Protein AF-A0A7S3CD12-F1 (afdb_monomer_lite)

InterPro domains:
  IPR011990 Tetratricopeptide-like helical domain superfamily [G3DSA:1.25.40.10] (360-432)
  IPR011990 Tetratricopeptide-like helical domain superfamily [SSF48452] (375-432)
  IPR019734 Tetratricopeptide repeat [PS50005] (375-408)
  IPR046341 SET domain superfamily [G3DSA:2.170.270.10] (264-359)

Secondary structure (DSSP, 8-state):
-------TTSPPTT--HHHHHHSSSS--EE-TTSS--EESSHHHHHHHIIIIIHHH--TT--TTSHHHHHHHHHHHTT-THHHHHHHHHHHHHHHT--HHHHHHHTTT--HHHHHHHSS--S------------HHHHHHHHHHHGGG----HHHHHHHHHHHHHHHHHHHHHHHHHTT-TTHHHHHHHHHHHHHHHHHHHHHHEEEEEEPPHHHHHHTT-S-HHHHHHHHHHHHH-HHHHHHHHHHHTTT----------HHHHHHHHHTTS-----EEEEEE-HHHHTPEE-SS-SEEEEEETTTTEEEEEESS---TTPPPEE-SS-SS--HHHHHHHHHHTT-----SHHHHHHHHHHHHHHTTS--GGGHHHHHHHHHHHHHTT-HHHHHHHHHHHHHH-TT-HHHHHHHHHHHHHTT-HHHHHHHH-

Radius of gyration: 27.14 Å; chains: 1; bounding box: 72×70×78 Å

Sequence (433 aa):
DGEAESSLDEPLPWAPAWATKLDQRHAKVSCPRGCGAQFCSQECLDRANRMHHDVLCVGPCTEDDPIYKFKTLVLERYILVFDLVAQVCVCLAKGGETEAEMTDAVPSFSRERVGSFLPFGEHARDFGDALGTYGDAMLAVAEDLRSDGDENPEDLAEDLSLVIAELFELLMATMEAKALPGARALRSWGPDFFARLATWVDVVSVGVECLSPAGRYVNGLLGGREANEILDACSRMPALGAALSALASVDGDDDDGGELDIVKIQEAHDEGDLFLPNVSGLVFSDAVASYGHSCQPSVAISFSPLDARVIVQANHAMAAGHRRTLCYRRGSETHDETLEFLHRNGMDCCSCSTCSHRAELREMEAMGGATEADLEALDRMGKIAFEEERYEDACDVYSRVVELTRADGSAWVAYGRALVNLDRWSRGYDVWR

Organism: NCBI:txid1461544

Structure (mmCIF, N/CA/C/O backbone):
data_AF-A0A7S3CD12-F1
#
_entry.id   AF-A0A7S3CD12-F1
#
loop_
_atom_site.group_PDB
_atom_site.id
_atom_site.type_symbol
_atom_site.label_atom_id
_atom_site.label_alt_id
_atom_site.label_comp_id
_atom_site.label_asym_id
_atom_site.label_entity_id
_atom_site.label_seq_id
_atom_site.pdbx_PDB_ins_code
_atom_site.Cartn_x
_atom_site.Cartn_y
_atom_site.Cartn_z
_atom_site.occupancy
_atom_site.B_iso_or_equiv
_atom_site.auth_seq_id
_atom_site.auth_comp_id
_atom_site.auth_asym_id
_atom_site.auth_atom_id
_atom_site.pdbx_PDB_model_num
ATOM 1 N N . ASP A 1 1 ? -37.374 12.310 40.616 1.00 41.31 1 ASP A N 1
ATOM 2 C CA . ASP A 1 1 ? -37.772 11.407 39.522 1.00 41.31 1 ASP A CA 1
ATOM 3 C C . ASP A 1 1 ? -37.885 12.205 38.242 1.00 41.31 1 ASP A C 1
ATOM 5 O O . ASP A 1 1 ? -38.802 13.000 38.089 1.00 41.31 1 ASP A O 1
ATOM 9 N N . GLY A 1 2 ? -36.865 12.095 37.402 1.00 40.19 2 GLY A N 1
ATOM 10 C CA . GLY A 1 2 ? -36.684 12.885 36.189 1.00 40.19 2 GLY A CA 1
ATOM 11 C C . GLY A 1 2 ? -35.250 12.707 35.717 1.00 40.19 2 GLY A C 1
ATOM 12 O O . GLY A 1 2 ? -34.460 13.642 35.783 1.00 40.19 2 GLY A O 1
ATOM 13 N N . GLU A 1 3 ? -34.893 11.464 35.392 1.00 38.38 3 GLU A N 1
ATOM 14 C CA . GLU A 1 3 ? -33.596 11.126 34.812 1.00 38.38 3 GLU A CA 1
ATOM 15 C C . GLU A 1 3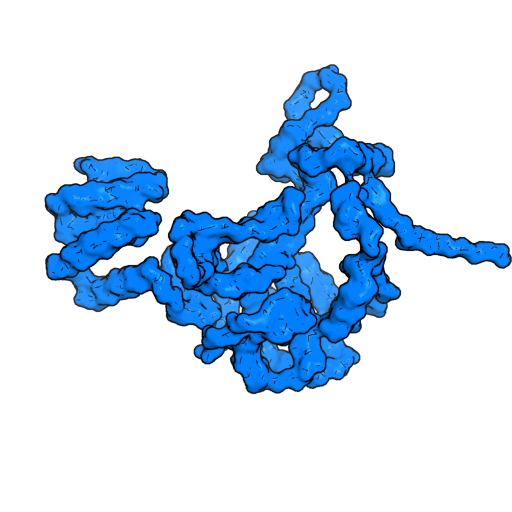 ? -33.522 11.746 33.414 1.00 38.38 3 GLU A C 1
ATOM 17 O O . GLU A 1 3 ? -34.378 11.504 32.565 1.00 38.38 3 GLU A O 1
ATOM 22 N N . ALA A 1 4 ? -32.529 12.609 33.209 1.00 38.12 4 ALA A N 1
ATOM 23 C CA . ALA A 1 4 ? -32.182 13.123 31.898 1.00 38.12 4 ALA A CA 1
ATOM 24 C C . ALA A 1 4 ? -31.437 12.014 31.147 1.00 38.12 4 ALA A C 1
ATOM 26 O O . ALA A 1 4 ? -30.253 11.781 31.390 1.00 38.12 4 ALA A O 1
ATOM 27 N N . GLU A 1 5 ? -32.145 11.312 30.264 1.00 36.66 5 GLU A 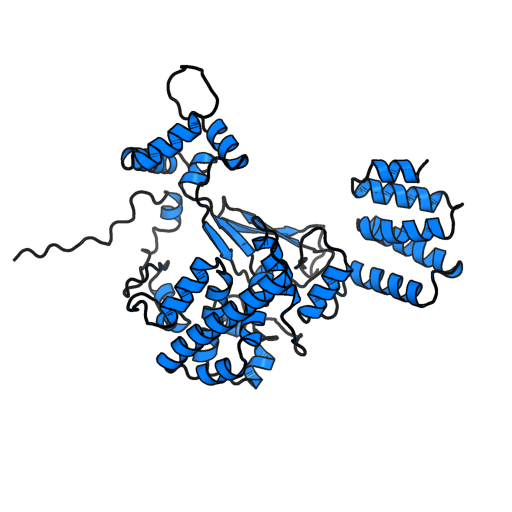N 1
ATOM 28 C CA . GLU A 1 5 ? -31.521 10.478 29.241 1.00 36.66 5 GLU A CA 1
ATOM 29 C C . GLU A 1 5 ? -30.650 11.379 28.353 1.00 36.66 5 GLU A C 1
ATOM 31 O O . GLU A 1 5 ? -31.143 12.277 27.670 1.00 36.66 5 GLU A O 1
ATOM 36 N N . SER A 1 6 ? -29.332 11.180 28.399 1.00 37.03 6 SER A N 1
ATOM 37 C CA . SER A 1 6 ? -28.403 11.827 27.475 1.00 37.03 6 SER A CA 1
ATOM 38 C C . SER A 1 6 ? -28.597 11.231 26.079 1.00 37.03 6 SER A C 1
ATOM 40 O O . SER A 1 6 ? -28.222 10.081 25.842 1.00 37.03 6 SER A O 1
ATOM 42 N N . SER A 1 7 ? -29.166 12.002 25.154 1.00 39.81 7 SER A N 1
ATOM 43 C CA . SER A 1 7 ? -29.327 11.628 23.747 1.00 39.81 7 SER A CA 1
ATOM 44 C C . SER A 1 7 ? -27.976 11.690 23.021 1.00 39.81 7 SER A C 1
ATOM 46 O O . SER A 1 7 ? -27.687 12.629 22.284 1.00 39.81 7 SER A O 1
ATOM 48 N N . LEU A 1 8 ? -27.122 10.692 23.248 1.00 38.03 8 LEU A N 1
ATOM 49 C CA . LEU A 1 8 ? -25.870 10.500 22.500 1.00 38.03 8 LEU A CA 1
ATOM 50 C C . LEU A 1 8 ? -26.097 9.879 21.103 1.00 38.03 8 LEU A C 1
ATOM 52 O O . LEU A 1 8 ? -25.130 9.621 20.392 1.00 38.03 8 LEU A O 1
ATOM 56 N N . ASP A 1 9 ? -27.358 9.680 20.702 1.00 41.03 9 ASP A N 1
ATOM 57 C CA . ASP A 1 9 ? -27.757 9.075 19.423 1.00 41.03 9 ASP A CA 1
ATOM 58 C C . ASP A 1 9 ? -28.077 10.096 18.312 1.00 41.03 9 ASP A C 1
ATOM 60 O O . ASP A 1 9 ? -28.477 9.702 17.215 1.00 41.03 9 ASP A O 1
ATOM 64 N N . GLU A 1 10 ? -27.917 11.406 18.544 1.00 41.53 10 GLU A N 1
ATOM 65 C CA . GLU A 1 10 ? -28.105 12.381 17.465 1.00 41.53 10 GLU A CA 1
ATOM 66 C C . GLU A 1 10 ? -26.877 12.395 16.534 1.00 41.53 10 GLU A C 1
ATOM 68 O O . GLU A 1 10 ? -25.758 12.658 16.989 1.00 41.53 10 GLU A O 1
ATOM 73 N N . PRO A 1 11 ? -27.044 12.102 15.228 1.00 41.72 11 PRO A N 1
ATOM 74 C CA . PRO A 1 11 ? -25.941 12.146 14.279 1.00 41.72 11 PRO A CA 1
ATOM 75 C C . PRO A 1 11 ? -25.333 13.548 14.252 1.00 41.72 11 PRO A C 1
ATOM 77 O O . PRO A 1 11 ? -26.046 14.552 14.294 1.00 41.72 11 PRO A O 1
ATOM 80 N N . LEU A 1 12 ? -24.001 13.611 14.163 1.00 39.16 12 LEU A N 1
ATOM 81 C CA . LEU A 1 12 ? -23.277 14.876 14.119 1.00 39.16 12 LEU A CA 1
ATOM 82 C C . LEU A 1 12 ? -23.854 15.773 13.003 1.00 39.16 12 LEU A C 1
ATOM 84 O O . LEU A 1 12 ? -23.984 15.313 11.865 1.00 39.16 12 LEU A O 1
ATOM 88 N N . PRO A 1 13 ? -24.172 17.048 13.292 1.00 44.00 13 PRO A N 1
ATOM 89 C CA . PRO A 1 13 ? -24.964 17.921 12.417 1.00 44.00 13 PRO A CA 1
ATOM 90 C C . PRO A 1 13 ? -24.262 18.364 11.114 1.00 44.00 13 PRO A C 1
ATOM 92 O O . PRO A 1 13 ? -24.719 19.300 10.463 1.00 44.00 13 PRO A O 1
ATOM 95 N N . TRP A 1 14 ? -23.151 17.729 10.736 1.00 43.53 14 TRP A N 1
ATOM 96 C CA . TRP A 1 14 ? -22.327 18.056 9.566 1.00 43.53 14 TRP A CA 1
ATOM 97 C C . TRP A 1 14 ? -22.101 16.872 8.605 1.00 43.53 14 TRP A C 1
ATOM 99 O O . TRP A 1 14 ? -21.335 16.999 7.651 1.00 43.53 14 TRP A O 1
ATOM 109 N N . ALA A 1 15 ? -22.741 15.716 8.818 1.00 40.09 15 ALA A N 1
ATOM 110 C CA . ALA A 1 15 ? -22.594 14.569 7.919 1.00 40.09 15 ALA A CA 1
ATOM 111 C C . ALA A 1 15 ? -23.334 14.797 6.573 1.00 40.09 15 ALA A C 1
ATOM 113 O O . ALA A 1 15 ? -24.556 14.937 6.592 1.00 40.09 15 ALA A O 1
ATOM 114 N N . PRO A 1 16 ? -22.647 14.782 5.411 1.00 41.28 16 PRO A N 1
ATOM 115 C CA . PRO A 1 16 ? -23.255 15.106 4.114 1.00 41.28 16 PRO A CA 1
ATOM 116 C C . PRO A 1 16 ? -24.316 14.083 3.653 1.00 41.28 16 PRO A C 1
ATOM 118 O O . PRO A 1 16 ? -24.219 12.891 3.942 1.00 41.28 16 PRO A O 1
ATOM 121 N N . ALA A 1 17 ? -25.303 14.521 2.862 1.00 38.62 17 ALA A N 1
ATOM 122 C CA . ALA A 1 17 ? -26.411 13.718 2.322 1.00 38.62 17 ALA A CA 1
ATOM 123 C C . ALA A 1 17 ? -26.017 12.398 1.605 1.00 38.62 17 ALA A C 1
ATOM 125 O O . ALA A 1 17 ? -26.798 11.441 1.625 1.00 38.62 17 ALA A O 1
ATOM 126 N N . TRP A 1 18 ? -24.834 12.285 0.987 1.00 40.53 18 TRP A N 1
ATOM 127 C CA . TRP A 1 18 ? -24.305 11.024 0.440 1.00 40.53 18 TRP A CA 1
ATOM 128 C C . TRP A 1 18 ? -23.792 10.074 1.530 1.00 40.53 18 TRP A C 1
ATOM 130 O O . TRP A 1 18 ? -23.983 8.861 1.409 1.00 40.53 18 TRP A O 1
ATOM 140 N N . ALA A 1 19 ? -23.241 10.606 2.628 1.00 38.38 19 ALA A N 1
ATOM 141 C CA . ALA A 1 19 ? -22.975 9.827 3.830 1.00 38.38 19 ALA A CA 1
ATOM 142 C C . ALA A 1 19 ? -24.300 9.313 4.403 1.00 38.38 19 ALA A C 1
ATOM 144 O O . ALA A 1 19 ? -24.351 8.167 4.819 1.00 38.38 19 ALA A O 1
ATOM 145 N N . THR A 1 20 ? -25.397 10.072 4.284 1.00 40.62 20 THR A N 1
ATOM 146 C CA . THR A 1 20 ? -26.766 9.619 4.601 1.00 40.62 20 THR A CA 1
ATOM 147 C C . THR A 1 20 ? -27.367 8.653 3.563 1.00 40.62 20 THR A C 1
ATOM 149 O O . THR A 1 20 ? -28.262 7.882 3.895 1.00 40.62 20 THR A O 1
ATOM 152 N N . LYS A 1 21 ? -26.897 8.624 2.304 1.00 40.62 21 LYS A N 1
ATOM 153 C CA . LYS A 1 21 ? -27.320 7.621 1.296 1.00 40.62 21 LYS A CA 1
ATOM 154 C C . LYS A 1 21 ? -26.603 6.278 1.446 1.00 40.62 21 LYS A C 1
ATOM 156 O O . LYS A 1 21 ? -27.196 5.252 1.112 1.00 40.62 21 LYS A O 1
ATOM 161 N N . LEU A 1 22 ? -25.379 6.271 1.974 1.00 41.50 22 LEU A N 1
ATOM 162 C CA . LEU A 1 22 ? -24.737 5.061 2.503 1.00 41.50 22 LEU A CA 1
ATOM 163 C C . LEU A 1 22 ? -25.360 4.621 3.848 1.00 41.50 22 LEU A C 1
ATOM 165 O O . LEU A 1 22 ? -25.252 3.454 4.213 1.00 41.50 22 LEU A O 1
ATOM 169 N N . ASP A 1 23 ? -26.074 5.520 4.534 1.00 44.78 23 ASP A N 1
ATOM 170 C CA . ASP A 1 23 ? -26.460 5.411 5.949 1.00 44.78 23 ASP A CA 1
ATOM 171 C C . ASP A 1 23 ? -27.954 5.718 6.188 1.00 44.78 23 ASP A C 1
ATOM 173 O O . ASP A 1 23 ? -28.331 6.630 6.921 1.00 44.78 23 ASP A O 1
ATOM 177 N N . GLN A 1 24 ? -28.840 4.962 5.529 1.00 43.72 24 GLN A N 1
ATOM 178 C CA . GLN A 1 24 ? -30.265 4.901 5.910 1.00 43.72 24 GLN A CA 1
ATOM 179 C C . GLN A 1 24 ? -30.823 3.484 6.057 1.00 43.72 24 GLN A C 1
ATOM 181 O O . GLN A 1 24 ? -31.962 3.325 6.489 1.00 43.72 24 GLN A O 1
ATOM 186 N N . ARG A 1 25 ? -30.066 2.436 5.708 1.00 51.38 25 ARG A N 1
ATOM 187 C CA . ARG A 1 25 ? -30.549 1.054 5.898 1.00 51.38 25 ARG A CA 1
ATOM 188 C C . ARG A 1 25 ? -30.008 0.384 7.152 1.00 51.38 25 ARG A C 1
ATOM 190 O O . ARG A 1 25 ? -30.659 -0.527 7.646 1.00 51.38 25 ARG A O 1
ATOM 197 N N . HIS A 1 26 ? -28.887 0.854 7.692 1.00 54.16 26 HIS A N 1
ATOM 198 C CA . HIS A 1 26 ? -28.326 0.335 8.933 1.00 54.16 26 HIS A CA 1
ATOM 199 C C . HIS A 1 26 ? -27.824 1.515 9.752 1.00 54.16 26 HIS A C 1
ATOM 201 O O . HIS A 1 26 ? -26.942 2.226 9.292 1.00 54.16 26 HIS A O 1
ATOM 207 N N . ALA A 1 27 ? -28.407 1.742 10.930 1.00 70.06 27 ALA A N 1
ATOM 208 C CA . ALA A 1 27 ? -27.852 2.696 11.876 1.00 70.06 27 ALA A CA 1
ATOM 209 C C . ALA A 1 27 ? -26.399 2.296 12.165 1.00 70.06 27 ALA A C 1
ATOM 211 O O . ALA A 1 27 ? -26.143 1.142 12.529 1.00 70.06 27 ALA A O 1
ATOM 212 N N . LYS A 1 28 ? -25.455 3.224 11.974 1.00 79.50 28 LYS A N 1
ATOM 213 C CA . LYS A 1 28 ? -24.076 3.027 12.425 1.00 79.50 28 LYS A CA 1
ATOM 214 C C . LYS A 1 28 ? -24.079 2.621 13.894 1.00 79.50 28 LYS A C 1
ATOM 216 O O . LYS A 1 28 ? -24.756 3.226 14.720 1.00 79.50 28 LYS A O 1
ATOM 221 N N . VAL A 1 29 ? -23.307 1.594 14.211 1.00 85.19 29 VAL A N 1
ATOM 222 C CA . VAL A 1 29 ? -23.143 1.089 15.568 1.00 85.19 29 VAL A CA 1
ATOM 223 C C . VAL A 1 29 ? -21.807 1.587 16.091 1.00 85.19 29 VAL A C 1
ATOM 225 O O . VAL A 1 29 ? -20.754 1.225 15.566 1.00 85.19 29 VAL A O 1
ATOM 228 N N . SER A 1 30 ? -21.843 2.429 17.118 1.00 87.19 30 SER A N 1
ATOM 229 C CA . SER A 1 30 ? -20.644 2.845 17.847 1.00 87.19 30 SER A CA 1
ATOM 230 C C . SER A 1 30 ? -20.173 1.727 18.773 1.00 87.19 30 SER A C 1
ATOM 232 O O . SER A 1 30 ? -20.976 0.965 19.314 1.00 87.19 30 SER A O 1
ATOM 234 N N . CYS A 1 31 ? -18.862 1.621 18.990 1.00 91.88 31 CYS A N 1
ATOM 235 C CA . CYS A 1 31 ? -18.331 0.678 19.966 1.00 91.88 31 CYS A CA 1
ATOM 236 C C . CYS A 1 31 ? -18.878 0.995 21.373 1.00 91.88 31 CYS A C 1
ATOM 238 O O . CYS A 1 31 ? -18.619 2.086 21.889 1.00 91.88 31 CYS A O 1
ATOM 240 N N . PRO A 1 32 ? -19.540 0.042 22.059 1.00 93.88 32 PRO A N 1
ATOM 241 C CA . PRO A 1 32 ? -20.133 0.284 23.377 1.00 93.88 32 PRO A CA 1
ATOM 242 C C . PRO A 1 32 ? -19.088 0.495 24.481 1.00 93.88 32 PRO A C 1
ATOM 244 O O . PRO A 1 32 ? -19.434 0.865 25.596 1.00 93.88 32 PRO A O 1
ATOM 247 N N . ARG A 1 33 ? -17.803 0.248 24.189 1.00 94.00 33 ARG A N 1
ATOM 248 C CA . ARG A 1 33 ? -16.692 0.482 25.120 1.00 94.00 33 ARG A CA 1
ATOM 249 C C . ARG A 1 33 ? -16.177 1.925 25.082 1.00 94.00 33 ARG A C 1
ATOM 251 O O . ARG A 1 33 ? -15.286 2.241 25.855 1.00 94.00 33 ARG A O 1
ATOM 258 N N . GLY A 1 34 ? -16.683 2.771 24.180 1.00 90.00 34 GLY A N 1
ATOM 259 C CA . GLY A 1 34 ? -16.326 4.192 24.130 1.00 90.00 34 GLY A CA 1
ATOM 260 C C . GLY A 1 34 ? -15.011 4.521 23.416 1.00 90.00 34 GLY A C 1
ATOM 261 O O . GLY A 1 34 ? -14.516 5.628 23.565 1.00 90.00 34 GLY A O 1
ATOM 262 N N . CYS A 1 35 ? -14.444 3.615 22.609 1.00 87.69 35 CYS A N 1
ATOM 263 C CA . CYS A 1 35 ? -13.200 3.900 21.872 1.00 87.69 35 CYS A CA 1
ATOM 264 C C . CYS A 1 35 ? -13.371 4.781 20.621 1.00 87.69 35 CYS A C 1
ATOM 266 O O . CYS A 1 35 ? -12.417 4.957 19.872 1.00 87.69 35 CYS A O 1
ATOM 268 N N . GLY A 1 36 ? -14.588 5.245 20.327 1.00 83.88 36 GLY A N 1
ATOM 269 C CA . GLY A 1 36 ? -14.890 6.055 19.140 1.00 83.88 36 GLY A CA 1
ATOM 270 C C . GLY A 1 36 ? -15.013 5.285 17.817 1.00 83.88 36 GLY A C 1
ATOM 271 O O . GLY A 1 36 ? -15.483 5.858 16.838 1.00 83.88 36 GLY A O 1
ATOM 272 N N . ALA A 1 37 ? -14.664 3.993 17.763 1.00 82.38 37 ALA A N 1
ATOM 273 C CA . ALA A 1 37 ? -14.823 3.191 16.546 1.00 82.38 37 ALA A CA 1
ATOM 274 C C . ALA A 1 37 ? -16.302 3.052 16.140 1.00 82.38 37 ALA A C 1
ATOM 276 O O . ALA A 1 37 ? -17.162 2.779 16.985 1.00 82.38 37 ALA A O 1
ATOM 277 N N . GLN A 1 38 ? -16.575 3.186 14.841 1.00 81.25 38 GLN A N 1
ATOM 278 C CA . GLN A 1 38 ? -17.909 3.070 14.252 1.00 81.25 38 GLN A CA 1
ATOM 279 C C . GLN A 1 38 ? -17.973 1.910 13.257 1.00 81.25 38 GLN A C 1
ATOM 281 O O . GLN A 1 38 ? -17.032 1.661 12.506 1.00 81.25 38 GLN A O 1
ATOM 286 N N . PHE A 1 39 ? -19.110 1.221 13.229 1.00 82.44 39 PHE A N 1
ATOM 287 C CA . PHE A 1 39 ? -19.363 0.069 12.368 1.00 82.44 39 PHE A CA 1
ATOM 288 C C . PHE A 1 39 ? -20.658 0.281 11.589 1.00 82.44 39 PHE A C 1
ATOM 290 O O . PHE A 1 39 ? -21.605 0.868 12.103 1.00 82.44 39 PHE A O 1
ATOM 297 N N . CYS A 1 40 ? -20.743 -0.221 10.356 1.00 78.12 40 CYS A N 1
ATOM 298 C CA . CYS A 1 40 ? -21.950 -0.039 9.541 1.00 78.12 40 CYS A CA 1
ATOM 299 C C . CYS A 1 40 ? -23.146 -0.889 10.006 1.00 78.12 40 CYS A C 1
ATOM 301 O O . CYS A 1 40 ? -24.254 -0.687 9.526 1.00 78.12 40 CYS A O 1
ATOM 303 N N . SER A 1 41 ? -22.937 -1.859 10.900 1.00 83.25 41 SER A N 1
ATOM 304 C CA . SER A 1 41 ? -23.989 -2.697 11.479 1.00 83.25 41 SER A CA 1
ATOM 305 C C . SER A 1 41 ? -23.497 -3.401 12.748 1.00 83.25 41 SER A C 1
ATOM 307 O O . SER A 1 41 ? -22.288 -3.517 12.977 1.00 83.25 41 SER A O 1
ATOM 309 N N . GLN A 1 42 ? -24.429 -3.939 13.541 1.00 90.31 42 GLN A N 1
ATOM 310 C CA . GLN A 1 42 ? -24.095 -4.785 14.692 1.00 90.31 42 GLN A CA 1
ATOM 311 C C . GLN A 1 42 ? -23.340 -6.049 14.257 1.00 90.31 42 GLN A C 1
ATOM 313 O O . GLN A 1 42 ? -22.395 -6.456 14.923 1.00 90.31 42 GLN A O 1
ATOM 318 N N . GLU A 1 43 ? -23.694 -6.632 13.107 1.00 86.25 43 GLU A N 1
ATOM 319 C CA . GLU A 1 43 ? -22.993 -7.793 12.549 1.00 86.25 43 GLU A CA 1
ATOM 320 C C . GLU A 1 43 ? -21.515 -7.480 12.275 1.00 86.25 43 GLU A C 1
ATOM 322 O O . GLU A 1 43 ? -20.636 -8.284 12.598 1.00 86.25 43 GLU A O 1
ATOM 327 N N . CYS A 1 44 ? -21.225 -6.291 11.737 1.00 82.19 44 CYS A N 1
ATOM 328 C CA . CYS A 1 44 ? -19.858 -5.828 11.517 1.00 82.19 44 CYS A CA 1
ATOM 329 C C . CYS A 1 44 ? -19.106 -5.577 12.830 1.00 82.19 44 CYS A C 1
ATOM 331 O O . CYS A 1 44 ? -17.947 -5.978 12.925 1.00 82.19 44 CYS A O 1
ATOM 333 N N . LEU A 1 45 ? -19.747 -4.991 13.850 1.00 89.38 45 LEU A N 1
ATOM 334 C CA . LEU A 1 45 ? -19.154 -4.853 15.189 1.00 89.38 45 LEU A CA 1
ATOM 335 C C . LEU A 1 45 ? -18.847 -6.226 15.808 1.00 89.38 45 LEU A C 1
ATOM 337 O O . LEU A 1 45 ? -17.750 -6.449 16.321 1.00 89.38 45 LEU A O 1
ATOM 341 N N . ASP A 1 46 ? -19.785 -7.168 15.747 1.00 89.94 46 ASP A N 1
ATOM 342 C CA . ASP A 1 46 ? -19.611 -8.511 16.300 1.00 89.94 46 ASP A CA 1
ATOM 343 C C . ASP A 1 46 ? -18.504 -9.272 15.566 1.00 89.94 46 ASP A C 1
ATOM 345 O O . ASP A 1 46 ? -17.684 -9.945 16.194 1.00 89.94 46 ASP A O 1
ATOM 349 N N . ARG A 1 47 ? -18.443 -9.146 14.236 1.00 84.88 47 ARG A N 1
ATOM 350 C CA . ARG A 1 47 ? -17.360 -9.702 13.419 1.00 84.88 47 ARG A CA 1
ATOM 351 C C . ARG A 1 47 ? -16.013 -9.092 13.798 1.00 84.88 47 ARG A C 1
ATOM 353 O O . ARG A 1 47 ? -15.077 -9.839 14.075 1.00 84.88 47 ARG A O 1
ATOM 360 N N . ALA A 1 48 ? -15.933 -7.767 13.880 1.00 86.94 48 ALA A N 1
ATOM 361 C CA . ALA A 1 48 ? -14.732 -7.058 14.298 1.00 86.94 48 ALA A CA 1
ATOM 362 C C . ALA A 1 48 ? -14.281 -7.489 15.701 1.00 86.94 48 ALA A C 1
ATOM 364 O O . ALA A 1 48 ? -13.095 -7.730 15.912 1.00 86.94 48 ALA A O 1
ATOM 365 N N . ASN A 1 49 ? -15.205 -7.644 16.653 1.00 92.06 49 ASN A N 1
ATOM 366 C CA . ASN A 1 49 ? -14.907 -8.163 17.990 1.00 92.06 49 ASN A CA 1
ATOM 367 C C . ASN A 1 49 ? -14.362 -9.592 17.942 1.00 92.06 49 ASN A C 1
ATOM 369 O O . ASN A 1 49 ? -13.384 -9.882 18.618 1.00 92.06 49 ASN A O 1
ATOM 373 N N . ARG A 1 50 ? -14.940 -10.486 17.131 1.00 89.38 50 ARG A N 1
ATOM 374 C CA . ARG A 1 50 ? -14.411 -11.852 16.991 1.00 89.38 50 ARG A CA 1
ATOM 375 C C . ARG A 1 50 ? -12.985 -11.856 16.450 1.00 89.38 50 ARG A C 1
ATOM 377 O O . ARG A 1 50 ? -12.159 -12.605 16.960 1.00 89.38 50 ARG A O 1
ATOM 384 N N . MET A 1 51 ? -12.691 -10.999 15.480 1.00 85.25 51 MET A N 1
ATOM 385 C CA . MET A 1 51 ? -11.391 -10.968 14.812 1.00 85.25 51 MET A CA 1
ATOM 386 C C . MET A 1 51 ? -10.307 -10.269 15.637 1.00 85.25 51 MET A C 1
ATOM 388 O O . MET A 1 51 ? -9.279 -10.868 15.926 1.00 85.25 51 MET A O 1
ATOM 392 N N . HIS A 1 52 ? -10.539 -9.024 16.053 1.00 92.81 52 HIS A N 1
ATOM 393 C CA . HIS A 1 52 ? -9.457 -8.167 16.554 1.00 92.81 52 HIS A CA 1
ATOM 394 C C . HIS A 1 52 ? -9.866 -7.094 17.578 1.00 92.81 52 HIS A C 1
ATOM 396 O O . HIS A 1 52 ? -9.047 -6.642 18.375 1.00 92.81 52 HIS A O 1
ATOM 402 N N . HIS A 1 53 ? -11.121 -6.639 17.565 1.00 94.19 53 HIS A N 1
ATOM 403 C CA . HIS A 1 53 ? -11.486 -5.354 18.164 1.00 94.19 53 HIS A CA 1
ATOM 404 C C . HIS A 1 53 ? -11.618 -5.453 19.682 1.00 94.19 53 HIS A C 1
ATOM 406 O O . HIS A 1 53 ? -11.295 -4.519 20.393 1.00 94.19 53 HIS A O 1
ATOM 412 N N . ASP A 1 54 ? -12.048 -6.592 20.207 1.00 95.31 54 ASP A N 1
ATOM 413 C CA . ASP A 1 54 ? -12.058 -6.886 21.645 1.00 95.31 54 ASP A CA 1
ATOM 414 C C . ASP A 1 54 ? -10.666 -6.832 22.309 1.00 95.31 54 ASP A C 1
ATOM 416 O O . ASP A 1 54 ? -10.576 -6.596 23.516 1.00 95.31 54 ASP A O 1
ATOM 420 N N . VAL A 1 55 ? -9.600 -7.030 21.529 1.00 96.69 55 VAL A N 1
ATOM 421 C CA . VAL A 1 55 ? -8.201 -6.967 21.968 1.00 96.69 55 VAL A CA 1
ATOM 422 C C . VAL A 1 55 ? -7.613 -5.577 21.731 1.00 96.69 55 VAL A C 1
ATOM 424 O O . VAL A 1 55 ? -6.973 -5.043 22.629 1.00 96.69 55 VAL A O 1
ATOM 427 N N . LEU A 1 56 ? -7.865 -4.977 20.561 1.00 96.25 56 LEU A N 1
ATOM 428 C CA . LEU A 1 56 ? -7.281 -3.688 20.155 1.00 96.25 56 LEU A CA 1
ATOM 429 C C . LEU A 1 56 ? -8.099 -2.451 20.573 1.00 96.25 56 LEU A C 1
ATOM 431 O O . LEU A 1 56 ? -7.722 -1.321 20.260 1.00 96.25 56 LEU A O 1
ATOM 435 N N . CYS A 1 57 ? -9.252 -2.632 21.219 1.00 96.00 57 CYS A N 1
ATOM 436 C CA . CYS A 1 57 ? -10.100 -1.529 21.664 1.00 96.00 57 CYS A CA 1
ATOM 437 C C . CYS A 1 57 ? -9.491 -0.813 22.877 1.00 96.00 57 CYS A C 1
ATOM 439 O O . CYS A 1 57 ? -9.322 -1.417 23.931 1.00 96.00 57 CYS A O 1
ATOM 441 N N . VAL A 1 58 ? -9.280 0.499 22.741 1.00 95.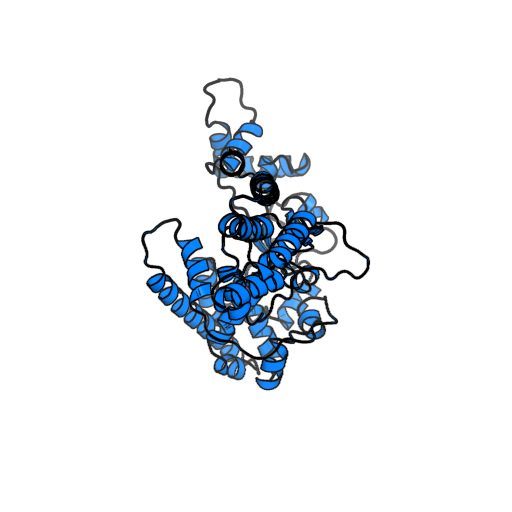19 58 VAL A N 1
ATOM 442 C CA . VAL A 1 58 ? -8.775 1.394 23.803 1.00 95.19 58 VAL A CA 1
ATOM 443 C C . VAL A 1 58 ? -9.861 1.978 24.709 1.00 95.19 58 VAL A C 1
ATOM 445 O O . VAL A 1 58 ? -9.570 2.771 25.590 1.00 95.19 58 VAL A O 1
ATOM 448 N N . GLY A 1 59 ? -11.126 1.617 24.497 1.00 91.12 59 GLY A N 1
ATOM 449 C CA . GLY A 1 59 ? -12.267 2.254 25.163 1.00 91.12 59 GLY A CA 1
ATOM 450 C C . GLY A 1 59 ? -12.206 2.225 26.698 1.00 91.12 59 GLY A C 1
ATOM 451 O O . GLY A 1 59 ? -12.341 3.273 27.320 1.00 91.12 59 GLY A O 1
ATOM 452 N N . PRO A 1 60 ? -11.965 1.061 27.327 1.00 90.88 60 PRO A N 1
ATOM 453 C CA . PRO A 1 60 ? -11.846 0.964 28.778 1.00 90.88 60 PRO A CA 1
ATOM 454 C C . PRO A 1 60 ? -10.399 1.120 29.277 1.00 90.88 60 PRO A C 1
ATOM 456 O O . PRO A 1 60 ? -10.133 0.781 30.428 1.00 90.88 60 PRO A O 1
ATOM 459 N N . CYS A 1 61 ? -9.464 1.531 28.416 1.00 94.19 61 CYS A N 1
ATOM 460 C CA . CYS A 1 61 ? -8.039 1.538 28.728 1.00 94.19 61 CYS A CA 1
ATOM 461 C C . CYS A 1 61 ? -7.589 2.848 29.384 1.00 94.19 61 CYS A C 1
ATOM 463 O O . CYS A 1 61 ? -8.197 3.899 29.185 1.00 94.19 61 CYS A O 1
ATOM 465 N N . THR A 1 62 ? -6.502 2.781 30.147 1.00 94.94 62 THR A N 1
ATOM 466 C CA . THR A 1 62 ? -5.786 3.943 30.689 1.00 94.94 62 THR A CA 1
ATOM 467 C C . THR A 1 62 ? -4.463 4.158 29.956 1.00 94.94 62 THR A C 1
ATOM 469 O O . THR A 1 62 ? -4.030 3.316 29.171 1.00 94.94 62 THR A O 1
ATOM 472 N N . GLU A 1 63 ? -3.782 5.267 30.248 1.00 93.88 63 GLU A N 1
ATOM 473 C CA . GLU A 1 63 ? -2.460 5.585 29.686 1.00 93.88 63 GLU A CA 1
ATOM 474 C C . GLU A 1 63 ? -1.383 4.538 30.010 1.00 93.88 63 GLU A C 1
ATOM 476 O O . GLU A 1 63 ? -0.378 4.439 29.307 1.00 93.88 63 GLU A O 1
ATOM 481 N N . ASP A 1 64 ? -1.599 3.727 31.048 1.00 96.56 64 ASP A N 1
ATOM 482 C CA . ASP A 1 64 ? -0.680 2.666 31.453 1.00 96.56 64 ASP A CA 1
ATOM 483 C C . ASP A 1 64 ? -0.862 1.371 30.652 1.00 96.56 64 ASP A C 1
ATOM 485 O O . ASP A 1 64 ? 0.069 0.559 30.600 1.00 96.56 64 ASP A O 1
ATOM 489 N N . ASP A 1 65 ? -2.020 1.180 30.012 1.00 96.94 65 ASP A N 1
ATOM 490 C CA . ASP A 1 65 ? -2.316 -0.035 29.260 1.00 96.94 65 ASP A CA 1
ATOM 491 C C . ASP A 1 65 ? -1.450 -0.131 27.992 1.00 96.94 65 ASP A C 1
ATOM 493 O O . ASP A 1 65 ? -1.370 0.830 27.217 1.00 96.94 65 ASP A O 1
ATOM 497 N N . PRO A 1 66 ? -0.851 -1.303 27.696 1.00 97.62 66 PRO A N 1
ATOM 498 C CA . PRO A 1 66 ? 0.021 -1.458 26.533 1.00 97.62 66 PRO A CA 1
ATOM 499 C C . PRO A 1 66 ?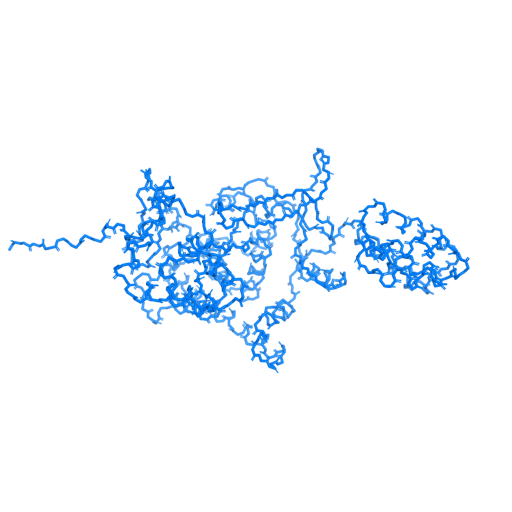 -0.653 -1.102 25.202 1.00 97.62 66 PRO A C 1
ATOM 501 O O . PRO A 1 66 ? -0.024 -0.492 24.343 1.00 97.62 66 PRO A O 1
ATOM 504 N N . ILE A 1 67 ? -1.945 -1.408 25.040 1.00 97.06 67 ILE A N 1
ATOM 505 C CA . ILE A 1 67 ? -2.680 -1.080 23.812 1.00 97.06 67 ILE A CA 1
ATOM 506 C C . ILE A 1 67 ? -2.909 0.422 23.643 1.00 97.06 67 ILE A C 1
ATOM 508 O O . ILE A 1 67 ? -2.934 0.909 22.516 1.00 97.06 67 ILE A O 1
ATOM 512 N N . TYR A 1 68 ? -3.056 1.165 24.743 1.00 95.50 68 TYR A N 1
ATOM 513 C CA . TYR A 1 68 ? -3.165 2.617 24.680 1.00 95.50 68 TYR A CA 1
ATOM 514 C C . TYR A 1 68 ? -1.846 3.203 24.177 1.00 95.50 68 TYR A C 1
ATOM 516 O O . TYR A 1 68 ? -1.838 3.909 23.175 1.00 95.50 68 TYR A O 1
ATOM 524 N N . LYS A 1 69 ? -0.723 2.810 24.794 1.00 95.94 69 LYS A N 1
ATOM 525 C CA . LYS A 1 69 ? 0.627 3.223 24.375 1.00 95.94 69 LYS A CA 1
ATOM 526 C C . LYS A 1 69 ? 0.919 2.846 22.926 1.00 95.94 69 LYS A C 1
ATOM 528 O O . LYS A 1 69 ? 1.439 3.672 22.187 1.00 95.94 69 LYS A O 1
ATOM 533 N N . PHE A 1 70 ? 0.519 1.644 22.503 1.00 96.06 70 PHE A N 1
ATOM 534 C CA . PHE A 1 70 ? 0.645 1.199 21.114 1.00 96.06 70 PHE A CA 1
ATOM 535 C C . PHE A 1 70 ? -0.067 2.162 20.159 1.00 96.06 70 PHE A C 1
ATOM 537 O O . PHE A 1 70 ? 0.535 2.651 19.210 1.00 96.06 70 PHE A O 1
ATOM 544 N N . LYS A 1 71 ? -1.347 2.466 20.417 1.00 91.75 71 LYS A N 1
ATOM 545 C CA . LYS A 1 71 ? -2.144 3.352 19.555 1.00 91.75 71 LYS A CA 1
ATOM 546 C C . LYS A 1 71 ? -1.607 4.780 19.557 1.00 91.75 71 LYS A C 1
ATOM 548 O O . LYS A 1 71 ? -1.558 5.394 18.498 1.00 91.75 71 LYS A O 1
ATOM 553 N N . THR A 1 72 ? -1.189 5.286 20.715 1.00 89.12 72 THR A N 1
ATOM 554 C CA . THR A 1 72 ? -0.558 6.603 20.833 1.00 89.12 72 THR A CA 1
ATOM 555 C C . THR A 1 72 ? 0.716 6.666 20.000 1.00 89.12 72 THR A C 1
ATOM 557 O O . THR A 1 72 ? 0.830 7.559 19.173 1.00 89.12 72 THR A O 1
ATOM 560 N N . LEU A 1 73 ? 1.605 5.675 20.111 1.00 87.06 73 LEU A N 1
ATOM 561 C CA . LEU A 1 73 ? 2.853 5.636 19.348 1.00 87.06 73 LEU A CA 1
ATOM 562 C C . LEU A 1 73 ? 2.609 5.532 17.832 1.00 87.06 73 LEU A C 1
ATOM 564 O O . LEU A 1 73 ? 3.264 6.226 17.059 1.00 87.06 73 LEU A O 1
ATOM 568 N N . VAL A 1 74 ? 1.628 4.728 17.397 1.00 85.00 74 VAL A N 1
ATOM 569 C CA . VAL A 1 74 ? 1.215 4.658 15.981 1.00 85.00 74 VAL A CA 1
ATOM 570 C C . VAL A 1 74 ? 0.746 6.022 15.462 1.00 85.00 74 VAL A C 1
ATOM 572 O O . VAL A 1 74 ? 1.102 6.401 14.346 1.00 85.00 74 VAL A O 1
ATOM 575 N N . LEU A 1 75 ? -0.041 6.757 16.254 1.00 77.00 75 LEU A N 1
ATOM 576 C CA . LEU A 1 75 ? -0.570 8.071 15.877 1.00 77.00 75 LEU A CA 1
ATOM 577 C C . LEU A 1 75 ? 0.504 9.166 15.913 1.00 77.00 75 LEU A C 1
ATOM 579 O O . LEU A 1 75 ? 0.599 9.942 14.970 1.00 77.00 75 LEU A O 1
ATOM 583 N N . GLU A 1 76 ? 1.327 9.211 16.962 1.00 75.31 76 GLU A N 1
ATOM 584 C CA . GLU A 1 76 ? 2.407 10.195 17.129 1.00 75.31 76 GLU A CA 1
ATOM 585 C C . GLU A 1 76 ? 3.472 10.082 16.035 1.00 75.31 76 GLU A C 1
ATOM 587 O O . GLU A 1 76 ? 4.082 11.082 15.661 1.00 75.31 76 GLU A O 1
ATOM 592 N N . ARG A 1 77 ? 3.691 8.869 15.515 1.00 78.75 77 ARG A N 1
ATOM 593 C CA . ARG A 1 77 ? 4.661 8.592 14.447 1.00 78.75 77 ARG A CA 1
ATOM 594 C C . ARG A 1 77 ? 4.036 8.496 13.056 1.00 78.75 77 ARG A C 1
ATOM 596 O O . ARG A 1 77 ? 4.762 8.252 12.104 1.00 78.75 77 ARG A O 1
ATOM 603 N N . TYR A 1 78 ? 2.719 8.676 12.924 1.00 73.75 78 TYR A N 1
ATOM 604 C CA . TYR A 1 78 ? 1.982 8.587 11.652 1.00 73.75 78 TYR A CA 1
ATOM 605 C C . TYR A 1 78 ? 2.136 7.250 10.894 1.00 73.75 78 TYR A C 1
ATOM 607 O O . TYR A 1 78 ? 1.909 7.170 9.690 1.00 73.75 78 TYR A O 1
ATOM 615 N N . ILE A 1 79 ? 2.442 6.156 11.595 1.00 79.25 79 ILE A N 1
ATOM 616 C CA . ILE A 1 79 ? 2.720 4.834 11.006 1.00 79.25 79 ILE A CA 1
ATOM 617 C C . ILE A 1 79 ? 1.480 3.926 11.013 1.00 79.25 79 ILE A C 1
ATOM 619 O O . ILE A 1 79 ? 1.475 2.816 11.550 1.00 79.25 79 ILE A O 1
ATOM 623 N N . LEU A 1 80 ? 0.397 4.407 10.396 1.00 76.56 80 LEU A N 1
ATOM 624 C CA . LEU A 1 80 ? -0.936 3.780 10.417 1.00 76.56 80 LEU A CA 1
ATOM 625 C C . LEU A 1 80 ? -0.963 2.323 9.928 1.00 76.56 80 LEU A C 1
ATOM 627 O O . LEU A 1 80 ? -1.839 1.559 10.338 1.00 76.56 80 LEU A O 1
ATOM 631 N N . VAL A 1 81 ? 0.002 1.916 9.097 1.00 79.75 81 VAL A N 1
ATOM 632 C CA . VAL A 1 81 ? 0.159 0.529 8.639 1.00 79.75 81 VAL A CA 1
ATOM 633 C C . VAL A 1 81 ? 0.224 -0.456 9.809 1.00 79.75 81 VAL A C 1
ATOM 635 O O . VAL A 1 81 ? -0.395 -1.519 9.753 1.00 79.75 81 VAL A O 1
ATOM 638 N N . PHE A 1 82 ? 0.863 -0.083 10.924 1.00 86.88 82 PHE A N 1
ATOM 639 C CA . PHE A 1 82 ? 0.989 -0.962 12.086 1.00 86.88 82 PHE A CA 1
ATOM 640 C C . PHE A 1 82 ? -0.335 -1.224 12.792 1.00 86.88 82 PHE A C 1
ATOM 642 O O . PHE A 1 82 ? -0.463 -2.239 13.477 1.00 86.88 82 PHE A O 1
ATOM 649 N N . ASP A 1 83 ? -1.351 -0.385 12.584 1.00 86.38 83 ASP A N 1
ATOM 650 C CA . ASP A 1 83 ? -2.687 -0.681 13.086 1.00 86.38 83 ASP A CA 1
ATOM 651 C C . ASP A 1 83 ? -3.290 -1.903 12.390 1.00 86.38 83 ASP A C 1
ATOM 653 O O . ASP A 1 83 ? -3.878 -2.777 13.030 1.00 86.38 83 ASP A O 1
ATOM 657 N N . LEU A 1 84 ? -3.086 -1.996 11.075 1.00 83.12 84 LEU A N 1
ATOM 658 C CA . LEU A 1 84 ? -3.517 -3.129 10.266 1.00 83.12 84 LEU A CA 1
ATOM 659 C C . LEU A 1 84 ? -2.651 -4.369 10.538 1.00 83.12 84 LEU A C 1
ATOM 661 O O . LEU A 1 84 ? -3.172 -5.478 10.645 1.00 83.12 84 LEU A O 1
ATOM 665 N N . VAL A 1 85 ? -1.348 -4.191 10.757 1.00 86.94 85 VAL A N 1
ATOM 666 C CA . VAL A 1 85 ? -0.457 -5.282 11.189 1.00 86.94 85 VAL A CA 1
ATOM 667 C C . VAL A 1 85 ? -0.908 -5.843 12.539 1.00 86.94 85 VAL A C 1
ATOM 669 O O . VAL A 1 85 ? -1.018 -7.058 12.694 1.00 86.94 85 VAL A O 1
ATOM 672 N N . ALA A 1 86 ? -1.257 -4.987 13.503 1.00 92.12 86 ALA A N 1
ATOM 673 C CA . ALA A 1 86 ? -1.764 -5.422 14.801 1.00 92.12 86 ALA A CA 1
ATOM 674 C C . ALA A 1 86 ? -3.068 -6.214 14.677 1.00 92.12 86 ALA A C 1
ATOM 676 O O . ALA A 1 86 ? -3.241 -7.238 15.343 1.00 92.12 86 ALA A O 1
ATOM 677 N N . GLN A 1 87 ? -3.972 -5.775 13.798 1.00 89.81 87 GLN A N 1
ATOM 678 C CA . GLN A 1 87 ? -5.186 -6.514 13.465 1.00 89.81 87 GLN A CA 1
ATOM 679 C C . GLN A 1 87 ? -4.855 -7.927 12.982 1.00 89.81 87 GLN A C 1
ATOM 681 O O . GLN A 1 87 ? -5.399 -8.889 13.526 1.00 89.81 87 GLN A O 1
ATOM 686 N N . VAL A 1 88 ? -3.919 -8.059 12.040 1.00 84.56 88 VAL A N 1
ATOM 687 C CA . VAL A 1 88 ? -3.455 -9.354 11.530 1.00 84.56 88 VAL A CA 1
ATOM 688 C C . VAL A 1 88 ? -2.827 -10.209 12.638 1.00 84.56 88 VAL A C 1
ATOM 690 O O . VAL A 1 88 ? -3.207 -11.366 12.806 1.00 84.56 88 VAL A O 1
ATOM 693 N N . CYS A 1 89 ? -1.935 -9.658 13.460 1.00 89.12 89 CYS A N 1
ATOM 694 C CA . CYS A 1 89 ? -1.305 -10.397 14.557 1.00 89.12 89 CYS A CA 1
ATOM 695 C C . CYS A 1 89 ? -2.320 -10.917 15.584 1.00 89.12 89 CYS A C 1
ATOM 697 O O . CYS A 1 89 ? -2.241 -12.073 15.998 1.00 89.12 89 CYS A O 1
ATOM 699 N N . VAL A 1 90 ? -3.304 -10.106 15.986 1.00 91.69 90 VAL A N 1
ATOM 700 C CA . VAL A 1 90 ? -4.357 -10.544 16.920 1.00 91.69 90 VAL A CA 1
ATOM 701 C C . VAL A 1 90 ? -5.184 -11.676 16.326 1.00 91.69 90 VAL A C 1
ATOM 703 O O . VAL A 1 90 ? -5.482 -12.661 17.003 1.00 91.69 90 VAL A O 1
ATOM 706 N N . CYS A 1 91 ? -5.535 -11.532 15.056 1.00 86.38 91 CYS A N 1
ATOM 707 C CA . CYS A 1 91 ? -6.266 -12.519 14.286 1.00 86.38 91 CYS A CA 1
ATOM 708 C C . CYS A 1 91 ? -5.541 -13.877 14.274 1.00 86.38 91 CYS A C 1
ATOM 710 O O . CYS A 1 91 ? -6.133 -14.898 14.636 1.00 86.38 91 CYS A O 1
ATOM 712 N N . LEU A 1 92 ? -4.240 -13.870 13.977 1.00 82.25 92 LEU A N 1
ATOM 713 C CA . LEU A 1 92 ? -3.376 -15.054 14.004 1.00 82.25 92 LEU A CA 1
ATOM 714 C C . LEU A 1 92 ? -3.273 -15.657 15.414 1.00 82.25 92 LEU A C 1
ATOM 716 O O . LEU A 1 92 ? -3.435 -16.863 15.608 1.00 82.25 92 LEU A O 1
ATOM 720 N N . ALA A 1 93 ? -3.103 -14.815 16.435 1.00 88.81 93 ALA A N 1
ATOM 721 C CA . ALA A 1 93 ? -3.001 -15.281 17.814 1.00 88.81 93 ALA A CA 1
ATOM 722 C C . ALA A 1 93 ? -4.271 -15.942 18.335 1.00 88.81 93 ALA A C 1
ATOM 724 O O . ALA A 1 93 ? -4.186 -16.853 19.156 1.00 88.81 93 ALA A O 1
ATOM 725 N N . LYS A 1 94 ? -5.448 -15.486 17.897 1.00 90.69 94 LYS A N 1
ATOM 726 C CA . LYS A 1 94 ? -6.724 -16.122 18.242 1.00 90.69 94 LYS A CA 1
ATOM 727 C C . LYS A 1 94 ? -6.886 -17.486 17.582 1.00 90.69 94 LYS A C 1
ATOM 729 O O . LYS A 1 94 ? -7.473 -18.370 18.202 1.00 90.69 94 LYS A O 1
ATOM 734 N N . GLY A 1 95 ? -6.359 -17.656 16.367 1.00 83.12 95 GLY A N 1
ATOM 735 C CA . GLY A 1 95 ? -6.347 -18.934 15.653 1.00 83.12 95 GLY A CA 1
ATOM 736 C C . GLY A 1 95 ? -5.520 -20.017 16.354 1.00 83.12 95 GLY A C 1
ATOM 737 O O . GLY A 1 95 ? -5.827 -21.197 16.210 1.00 83.12 95 GLY A O 1
ATOM 738 N N . GLY A 1 96 ? -4.526 -19.625 17.164 1.00 69.75 96 GLY A N 1
ATOM 739 C CA . GLY A 1 96 ? -3.647 -20.561 17.877 1.00 69.75 96 GLY A CA 1
ATOM 740 C C . GLY A 1 96 ? -2.707 -21.333 16.947 1.00 69.75 96 GLY A C 1
ATOM 741 O O . GLY A 1 96 ? -2.289 -22.438 17.285 1.00 69.75 96 GLY A O 1
ATOM 742 N N . GLU A 1 97 ? -2.422 -20.764 15.778 1.00 64.00 97 GLU A N 1
ATOM 743 C CA . GLU A 1 97 ? -1.614 -21.375 14.724 1.00 64.00 97 GLU A CA 1
ATOM 744 C C . GLU A 1 97 ? -0.147 -21.503 15.167 1.00 64.00 97 GLU A C 1
ATOM 746 O O . GLU A 1 97 ? 0.392 -20.647 15.874 1.00 64.00 97 GLU A O 1
ATOM 751 N N . THR A 1 98 ? 0.495 -22.606 14.792 1.00 62.19 98 THR A N 1
ATOM 752 C CA . THR A 1 98 ? 1.913 -22.869 15.072 1.00 62.19 98 THR A CA 1
ATOM 753 C C . THR A 1 98 ? 2.829 -22.110 14.111 1.00 62.19 98 THR A C 1
ATOM 755 O O . THR A 1 98 ? 2.428 -21.755 13.009 1.00 62.19 98 THR A O 1
ATOM 758 N N . GLU A 1 99 ? 4.096 -21.909 14.490 1.00 52.75 99 GLU A N 1
ATOM 759 C CA . GLU A 1 99 ? 5.113 -21.306 13.613 1.00 52.75 99 GLU A CA 1
ATOM 760 C C . GLU A 1 99 ? 5.259 -22.047 12.286 1.00 52.75 99 GLU A C 1
ATOM 762 O O . GLU A 1 99 ? 5.406 -21.399 11.274 1.00 52.75 99 GLU A O 1
ATOM 767 N N . ALA A 1 100 ? 5.155 -23.376 12.241 1.00 52.94 100 ALA A N 1
ATOM 768 C CA . ALA A 1 100 ? 5.209 -24.110 10.974 1.00 52.94 100 ALA A CA 1
ATOM 769 C C . ALA A 1 100 ? 3.957 -23.869 10.114 1.00 52.94 100 ALA A C 1
ATOM 771 O O . ALA A 1 100 ? 4.069 -23.660 8.912 1.00 52.94 100 ALA A O 1
ATOM 772 N N . GLU A 1 101 ? 2.772 -23.827 10.735 1.00 56.59 101 GLU A N 1
ATOM 773 C CA . GLU A 1 101 ? 1.530 -23.453 10.048 1.00 56.59 101 GLU A CA 1
ATOM 774 C C . GLU A 1 101 ? 1.569 -22.004 9.564 1.00 56.59 101 GLU A C 1
ATOM 776 O O . GLU A 1 101 ? 0.893 -21.691 8.596 1.00 56.59 101 GLU A O 1
ATOM 781 N N . MET A 1 102 ? 2.381 -21.146 10.190 1.00 50.97 102 MET A N 1
ATOM 782 C CA . MET A 1 102 ? 2.535 -19.741 9.837 1.00 50.97 102 MET A CA 1
ATOM 783 C C . MET A 1 102 ? 3.709 -19.418 8.917 1.00 50.97 102 MET A C 1
ATOM 785 O O . MET A 1 102 ? 3.561 -18.563 8.063 1.00 50.97 102 MET A O 1
ATOM 789 N N . THR A 1 103 ? 4.848 -20.084 9.008 1.00 44.47 103 THR A N 1
ATOM 790 C CA . THR A 1 103 ? 5.957 -19.944 8.055 1.00 44.47 103 THR A CA 1
ATOM 791 C C . THR A 1 103 ? 5.548 -20.513 6.698 1.00 44.47 103 THR A C 1
ATOM 793 O O . THR A 1 103 ? 5.929 -19.950 5.679 1.00 44.47 103 THR A O 1
ATOM 796 N N . ASP A 1 104 ? 4.658 -21.514 6.678 1.00 42.25 104 ASP A N 1
ATOM 797 C CA . ASP A 1 104 ? 3.908 -21.873 5.474 1.00 42.25 104 ASP A CA 1
ATOM 798 C C . ASP A 1 104 ? 2.802 -20.841 5.163 1.00 42.25 104 ASP A C 1
ATOM 800 O O . ASP A 1 104 ? 2.630 -20.499 3.995 1.00 42.25 104 ASP A O 1
ATOM 804 N N . ALA A 1 105 ? 2.056 -20.296 6.142 1.00 38.31 105 ALA A N 1
ATOM 805 C CA . ALA A 1 105 ? 0.914 -19.381 5.910 1.00 38.31 105 ALA A CA 1
ATOM 806 C C . ALA A 1 105 ? 1.214 -17.883 5.741 1.00 38.31 105 ALA A C 1
ATOM 808 O O . ALA A 1 105 ? 0.309 -17.144 5.384 1.00 38.31 105 ALA A O 1
ATOM 809 N N . VAL A 1 106 ? 2.429 -17.398 5.955 1.00 41.03 106 VAL A N 1
ATOM 810 C CA . VAL A 1 106 ? 2.841 -16.013 5.664 1.00 41.03 106 VAL A CA 1
ATOM 811 C C . VAL A 1 106 ? 3.028 -15.840 4.157 1.00 41.03 106 VAL A C 1
ATOM 813 O O . VAL A 1 106 ? 2.414 -14.941 3.585 1.00 41.03 106 VAL A O 1
ATOM 816 N N . PRO A 1 107 ? 3.750 -16.747 3.477 1.00 36.75 107 PRO A N 1
ATOM 817 C CA . PRO A 1 107 ? 3.704 -16.833 2.026 1.00 36.75 107 PRO A CA 1
ATOM 818 C C . PRO A 1 107 ? 2.390 -17.419 1.480 1.00 36.75 107 PRO A C 1
ATOM 820 O O . PRO A 1 107 ? 1.948 -17.042 0.396 1.00 36.75 107 PRO A O 1
ATOM 823 N N . SER A 1 108 ? 1.716 -18.301 2.233 1.00 33.31 108 SER A N 1
ATOM 824 C CA . SER A 1 108 ? 0.376 -18.812 1.903 1.00 33.31 108 SER A CA 1
ATOM 825 C C . SER A 1 108 ? -0.722 -18.186 2.759 1.00 33.31 108 SER A C 1
ATOM 827 O O . SER A 1 108 ? -1.567 -18.890 3.320 1.00 33.31 108 SER A O 1
ATOM 829 N N . PHE A 1 109 ? -0.738 -16.846 2.811 1.00 39.66 109 PHE A N 1
ATOM 830 C CA . PHE A 1 109 ? -1.809 -16.043 3.409 1.00 39.66 109 PHE A CA 1
ATOM 831 C C . PHE A 1 109 ? -3.068 -16.291 2.573 1.00 39.66 109 PHE A C 1
ATOM 833 O O . PHE A 1 109 ? -3.389 -15.594 1.611 1.00 39.66 109 PHE A O 1
ATOM 840 N N . SER A 1 110 ? -3.687 -17.442 2.824 1.00 36.22 110 SER A N 1
ATOM 841 C CA . SER A 1 110 ? -4.578 -18.040 1.861 1.00 36.22 110 SER A CA 1
ATOM 842 C C . SER A 1 110 ? -5.883 -17.277 1.898 1.00 36.22 110 SER A C 1
ATOM 844 O O . SER A 1 110 ? -6.429 -16.894 2.939 1.00 36.22 110 SER A O 1
ATOM 846 N N . ARG A 1 111 ? -6.370 -17.107 0.686 1.00 35.88 111 ARG A N 1
ATOM 847 C CA . ARG A 1 111 ? -7.631 -16.530 0.278 1.00 35.88 111 ARG A CA 1
ATOM 848 C C . ARG A 1 111 ? -8.797 -17.029 1.234 1.00 35.88 111 ARG A C 1
ATOM 850 O O . ARG A 1 111 ? -9.677 -16.247 1.585 1.00 35.88 111 ARG A O 1
ATOM 857 N N . GLU A 1 112 ? -8.753 -18.226 1.845 1.00 34.06 112 GLU A N 1
ATOM 858 C CA . GLU A 1 112 ? -9.759 -18.712 2.829 1.00 34.06 112 GLU A CA 1
ATOM 859 C C . GLU A 1 112 ? -9.668 -18.105 4.257 1.00 34.06 112 GLU A C 1
ATOM 861 O O . GLU A 1 112 ? -10.701 -17.793 4.859 1.00 34.06 112 GLU A O 1
ATOM 866 N N . ARG A 1 113 ? -8.462 -17.887 4.814 1.00 38.12 113 ARG A N 1
ATOM 867 C CA . ARG A 1 113 ? -8.288 -17.304 6.167 1.00 38.12 113 ARG A CA 1
ATOM 868 C C . ARG A 1 113 ? -8.369 -15.786 6.136 1.00 38.12 113 ARG A C 1
ATOM 870 O O . ARG A 1 113 ? -9.098 -15.220 6.952 1.00 38.12 113 ARG A O 1
ATOM 877 N N . VAL A 1 114 ? -7.775 -15.144 5.127 1.00 39.03 114 VAL A N 1
ATOM 878 C CA . VAL A 1 114 ? -8.067 -13.733 4.823 1.00 39.03 114 VAL A CA 1
ATOM 879 C C . VAL A 1 114 ? -9.541 -13.577 4.514 1.00 39.03 114 VAL A C 1
ATOM 881 O O . VAL A 1 114 ? -10.129 -12.686 5.085 1.00 39.03 114 VAL A O 1
ATOM 884 N N . GLY A 1 115 ? -10.174 -14.506 3.786 1.00 33.66 115 GLY A N 1
ATOM 885 C CA . GLY A 1 115 ? -11.624 -14.576 3.550 1.00 33.66 115 GLY A CA 1
ATOM 886 C C . GLY A 1 115 ? -12.492 -14.442 4.810 1.00 33.66 115 GLY A C 1
ATOM 887 O O . GLY A 1 115 ? -13.566 -13.826 4.786 1.00 33.66 115 GLY A O 1
ATOM 888 N N . SER A 1 116 ? -12.008 -14.970 5.938 1.00 37.38 116 SER A N 1
ATOM 889 C CA . SER A 1 116 ? -12.643 -14.816 7.251 1.00 37.38 116 SER A CA 1
ATOM 890 C C . SER A 1 116 ? -12.319 -13.473 7.927 1.00 37.38 116 SER A C 1
ATOM 892 O O . SER A 1 116 ? -13.192 -12.904 8.593 1.00 37.38 116 SER A O 1
ATOM 894 N N . PHE A 1 117 ? -11.146 -12.897 7.647 1.00 39.66 117 PHE A N 1
ATOM 895 C CA . PHE A 1 117 ? -10.732 -11.556 8.065 1.00 39.66 117 PHE A CA 1
ATOM 896 C C . PHE A 1 117 ? -11.277 -10.416 7.163 1.00 39.66 117 PHE A C 1
ATOM 898 O O . PHE A 1 117 ? -11.420 -9.307 7.649 1.00 39.66 117 PHE A O 1
ATOM 905 N N . LEU A 1 118 ? -11.689 -10.697 5.917 1.00 38.00 118 LEU A N 1
ATOM 906 C CA . LEU A 1 118 ? -12.467 -9.926 4.923 1.00 38.00 118 LEU A CA 1
ATOM 907 C C . LEU A 1 118 ? -12.616 -10.787 3.628 1.00 38.00 118 LEU A C 1
ATOM 909 O O . LEU A 1 118 ? -11.707 -11.516 3.263 1.00 38.00 118 LEU A O 1
ATOM 913 N N . PRO A 1 119 ? -13.747 -10.756 2.898 1.00 33.84 119 PRO A N 1
ATOM 914 C CA . PRO A 1 119 ? -14.155 -11.819 1.972 1.00 33.84 119 PRO A CA 1
ATOM 915 C C . PRO A 1 119 ? -13.483 -11.722 0.601 1.00 33.84 119 PRO A C 1
ATOM 917 O O . PRO A 1 119 ? -13.971 -10.972 -0.239 1.00 33.84 119 PRO A O 1
ATOM 920 N N . PHE A 1 120 ? -12.423 -12.480 0.315 1.00 33.53 120 PHE A N 1
ATOM 921 C CA . PHE A 1 120 ? -11.905 -12.528 -1.055 1.00 33.53 120 PHE A CA 1
ATOM 922 C C . PHE A 1 120 ? -10.808 -13.594 -1.188 1.00 33.53 120 PHE A C 1
ATOM 924 O O . PHE A 1 120 ? -9.728 -13.423 -0.637 1.00 33.53 120 PHE A O 1
ATOM 931 N N . GLY A 1 121 ? -11.156 -14.757 -1.781 1.00 29.67 121 GLY A N 1
ATOM 932 C CA . GLY A 1 121 ? -10.792 -15.987 -1.074 1.00 29.67 121 GLY A CA 1
ATOM 933 C C . GLY A 1 121 ? -10.484 -17.359 -1.701 1.00 29.67 121 GLY A C 1
ATOM 934 O O . GLY A 1 121 ? -10.541 -18.310 -0.944 1.00 29.67 121 GLY A O 1
ATOM 935 N N . GLU A 1 122 ? -10.052 -17.543 -2.958 1.00 25.44 122 GLU A N 1
ATOM 936 C CA . GLU A 1 122 ? -9.416 -18.811 -3.426 1.00 25.44 122 GLU A CA 1
ATOM 937 C C . GLU A 1 122 ? -8.230 -18.684 -4.431 1.00 25.44 122 GLU A C 1
ATOM 939 O O . GLU A 1 122 ? -8.508 -18.501 -5.599 1.00 25.44 122 GLU A O 1
ATOM 944 N N . HIS A 1 123 ? -6.931 -18.793 -4.071 1.00 29.45 123 HIS A N 1
ATOM 945 C CA . HIS A 1 123 ? -5.712 -18.915 -4.953 1.00 29.45 123 HIS A CA 1
ATOM 946 C C . HIS A 1 123 ? -4.538 -17.979 -4.578 1.00 29.45 123 HIS A C 1
ATOM 948 O O . HIS A 1 123 ? -4.226 -17.042 -5.307 1.00 29.45 123 HIS A O 1
ATOM 954 N N . ALA A 1 124 ? -3.825 -18.294 -3.499 1.00 29.34 124 ALA A N 1
ATOM 955 C CA . ALA A 1 124 ? -2.407 -17.954 -3.380 1.00 29.34 124 ALA A CA 1
ATOM 956 C C . ALA A 1 124 ? -1.665 -19.281 -3.201 1.00 29.34 124 ALA A C 1
ATOM 958 O O . ALA A 1 124 ? -1.773 -19.926 -2.158 1.00 29.34 124 ALA A O 1
ATOM 959 N N . ARG A 1 125 ? -1.037 -19.747 -4.283 1.00 24.28 125 ARG A N 1
ATOM 960 C CA . ARG A 1 125 ? -0.096 -20.864 -4.277 1.00 24.28 125 ARG A CA 1
ATOM 961 C C . ARG A 1 125 ? 1.200 -20.346 -4.879 1.00 24.28 125 ARG A C 1
ATOM 963 O O . ARG A 1 125 ? 1.162 -19.738 -5.947 1.00 24.28 125 ARG A O 1
ATOM 970 N N . ASP A 1 126 ? 2.262 -20.666 -4.156 1.00 28.56 126 ASP A N 1
ATOM 971 C CA . ASP A 1 126 ? 3.681 -20.506 -4.449 1.00 28.56 126 ASP A CA 1
ATOM 972 C C . ASP A 1 126 ? 4.223 -19.104 -4.166 1.00 28.56 126 ASP A C 1
ATOM 974 O O . ASP A 1 126 ? 4.055 -18.215 -4.986 1.00 28.56 126 ASP A O 1
ATOM 978 N N . PHE A 1 127 ? 4.842 -18.935 -2.987 1.00 27.09 127 PHE A N 1
ATOM 979 C CA . PHE A 1 127 ? 6.170 -18.322 -2.796 1.00 27.09 127 PHE A CA 1
ATOM 980 C C . PHE A 1 127 ? 6.549 -18.316 -1.314 1.00 27.09 127 PHE A C 1
ATOM 982 O O . PHE A 1 127 ? 6.306 -17.322 -0.654 1.00 27.09 127 PHE A O 1
ATOM 989 N N . GLY A 1 128 ? 7.150 -19.395 -0.799 1.00 26.14 128 GLY A N 1
ATOM 990 C CA . GLY A 1 128 ? 7.807 -19.417 0.512 1.00 26.14 128 GLY A CA 1
ATOM 991 C C . GLY A 1 128 ? 9.230 -19.958 0.394 1.00 26.14 128 GLY A C 1
ATOM 992 O O . GLY A 1 128 ? 9.394 -21.070 -0.100 1.00 26.14 128 GLY A O 1
ATOM 993 N N . ASP A 1 129 ? 10.215 -19.121 0.751 1.00 25.84 129 ASP A N 1
ATOM 994 C CA . ASP A 1 129 ? 11.427 -19.430 1.541 1.00 25.84 129 ASP A CA 1
ATOM 995 C C . ASP A 1 129 ? 12.547 -18.397 1.278 1.00 25.84 129 ASP A C 1
ATOM 997 O O . ASP A 1 129 ? 13.384 -18.613 0.409 1.00 25.84 129 ASP A O 1
ATOM 1001 N N . ALA A 1 130 ? 12.562 -17.291 2.044 1.00 28.80 130 ALA A N 1
ATOM 1002 C CA . ALA A 1 130 ? 13.746 -16.559 2.553 1.00 28.80 130 ALA A CA 1
ATOM 1003 C C . ALA A 1 130 ? 13.363 -15.121 2.966 1.00 28.80 130 ALA A C 1
ATOM 1005 O O . ALA A 1 130 ? 12.901 -14.334 2.148 1.00 28.80 130 ALA A O 1
ATOM 1006 N N . LEU A 1 131 ? 13.570 -14.759 4.238 1.00 33.69 131 LEU A N 1
ATOM 1007 C CA . LEU A 1 131 ? 13.332 -13.405 4.755 1.00 33.69 131 LEU A CA 1
ATOM 1008 C C . LEU A 1 131 ? 14.476 -12.946 5.678 1.00 33.69 131 LEU A C 1
ATOM 1010 O O . LEU A 1 131 ? 14.704 -13.537 6.733 1.00 33.69 131 LEU A O 1
ATOM 1014 N N . GLY A 1 132 ? 15.131 -11.847 5.295 1.00 34.31 132 GLY A N 1
ATOM 1015 C CA . GLY A 1 132 ? 16.071 -11.014 6.068 1.00 34.31 132 GLY A CA 1
ATOM 1016 C C . GLY A 1 132 ? 16.623 -9.902 5.154 1.00 34.31 132 GLY A C 1
ATOM 1017 O O . GLY A 1 132 ? 16.731 -10.137 3.960 1.00 34.31 132 GLY A O 1
ATOM 1018 N N . THR A 1 133 ? 16.954 -8.671 5.554 1.00 40.97 133 THR A N 1
ATOM 1019 C CA . THR A 1 133 ? 16.810 -7.894 6.799 1.00 40.97 133 THR A CA 1
ATOM 1020 C C . THR A 1 133 ? 16.502 -6.434 6.422 1.00 40.97 133 THR A C 1
ATOM 1022 O O . THR A 1 133 ? 17.302 -5.802 5.744 1.00 40.97 133 THR A O 1
ATOM 1025 N N . TYR A 1 134 ? 15.350 -5.938 6.874 1.00 41.41 134 TYR A N 1
ATOM 1026 C CA . TYR A 1 134 ? 14.963 -4.620 7.422 1.00 41.41 134 TYR A CA 1
ATOM 1027 C C . TYR A 1 134 ? 15.737 -3.288 7.168 1.00 41.41 134 TYR A C 1
ATOM 1029 O O . TYR A 1 134 ? 15.123 -2.242 7.336 1.00 41.41 134 TYR A O 1
ATOM 1037 N N . GLY A 1 135 ? 17.004 -3.236 6.744 1.00 36.84 135 GLY A N 1
ATOM 1038 C CA . GLY A 1 135 ? 17.780 -1.975 6.709 1.00 36.84 135 GLY A CA 1
ATOM 1039 C C . GLY A 1 135 ? 17.287 -0.926 5.698 1.00 36.84 135 GLY A C 1
ATOM 1040 O O . GLY A 1 135 ? 17.133 0.246 6.024 1.00 36.84 135 GLY A O 1
ATOM 1041 N N . ASP A 1 136 ? 16.950 -1.352 4.484 1.00 41.56 136 ASP A N 1
ATOM 1042 C CA . ASP A 1 136 ? 16.806 -0.417 3.357 1.00 41.56 136 ASP A CA 1
ATOM 1043 C C . ASP A 1 136 ? 15.352 -0.002 3.065 1.00 41.56 136 ASP A C 1
ATOM 1045 O O . ASP A 1 136 ? 15.103 0.959 2.344 1.00 41.56 136 ASP A O 1
ATOM 1049 N N . ALA A 1 137 ? 14.368 -0.725 3.613 1.00 45.38 137 ALA A N 1
ATOM 1050 C CA . ALA A 1 137 ? 12.964 -0.291 3.591 1.00 45.38 137 ALA A CA 1
ATOM 1051 C C . ALA A 1 137 ? 12.721 0.844 4.601 1.00 45.38 137 ALA A C 1
ATOM 1053 O O . ALA A 1 137 ? 11.854 1.689 4.399 1.00 45.38 137 ALA A O 1
ATOM 1054 N N . MET A 1 138 ? 13.533 0.885 5.661 1.00 43.78 138 MET A N 1
ATOM 1055 C CA . MET A 1 138 ? 13.551 1.972 6.635 1.00 43.78 138 MET A CA 1
ATOM 1056 C C . MET A 1 138 ? 14.204 3.227 6.071 1.00 43.78 138 MET A C 1
ATOM 1058 O O . MET A 1 138 ? 13.699 4.303 6.342 1.00 43.78 138 MET A O 1
ATOM 1062 N N . LEU A 1 139 ? 15.224 3.098 5.215 1.00 43.16 139 LEU A N 1
ATOM 1063 C CA . LEU A 1 139 ? 15.811 4.215 4.464 1.00 43.16 139 LEU A CA 1
ATOM 1064 C C . LEU A 1 139 ? 14.793 4.933 3.559 1.00 43.16 139 LEU A C 1
ATOM 1066 O O . LEU A 1 139 ? 14.819 6.153 3.485 1.00 43.16 139 LEU A O 1
ATOM 1070 N N . ALA A 1 140 ? 13.855 4.209 2.943 1.00 46.06 140 ALA A N 1
ATOM 1071 C CA . ALA A 1 140 ? 12.817 4.815 2.102 1.00 46.06 140 ALA A CA 1
ATOM 1072 C C . ALA A 1 140 ? 11.745 5.567 2.922 1.00 46.06 140 ALA A C 1
ATOM 1074 O O . ALA A 1 140 ? 11.346 6.667 2.558 1.00 46.06 140 ALA A O 1
ATOM 1075 N N . VAL A 1 141 ? 11.320 5.015 4.067 1.00 44.69 141 VAL A N 1
ATOM 1076 C CA . VAL A 1 141 ? 10.402 5.704 5.001 1.00 44.69 141 VAL A CA 1
ATOM 1077 C C . VAL A 1 141 ? 11.103 6.886 5.687 1.00 44.69 141 VAL A C 1
ATOM 1079 O O . VAL A 1 141 ? 10.502 7.933 5.904 1.00 44.69 141 VAL A O 1
ATOM 1082 N N . ALA A 1 142 ? 12.391 6.736 5.989 1.00 40.22 142 ALA A N 1
ATOM 1083 C CA . ALA A 1 142 ? 13.265 7.781 6.502 1.00 40.22 142 ALA A CA 1
ATOM 1084 C C . ALA A 1 142 ? 13.437 8.936 5.499 1.00 40.22 142 ALA A C 1
ATOM 1086 O O . ALA A 1 142 ? 13.421 10.096 5.894 1.00 40.22 142 ALA A O 1
ATOM 1087 N N . GLU A 1 143 ? 13.564 8.641 4.203 1.00 45.62 143 GLU A N 1
ATOM 1088 C CA . GLU A 1 143 ? 13.633 9.645 3.134 1.00 45.62 143 GLU A CA 1
ATOM 1089 C C . GLU A 1 143 ? 12.316 10.396 2.908 1.00 45.62 143 GLU A C 1
ATOM 1091 O O . GLU A 1 143 ? 12.356 11.586 2.604 1.00 45.62 143 GLU A O 1
ATOM 1096 N N . ASP A 1 144 ? 11.165 9.765 3.145 1.00 44.12 144 ASP A N 1
ATOM 1097 C CA . ASP A 1 144 ? 9.866 10.455 3.158 1.00 44.12 144 ASP A CA 1
ATOM 1098 C C . ASP A 1 144 ? 9.683 11.329 4.417 1.00 44.12 144 ASP A C 1
ATOM 1100 O O . ASP A 1 144 ? 9.060 12.389 4.359 1.00 44.12 144 ASP A O 1
ATOM 1104 N N . LEU A 1 145 ? 10.278 10.942 5.554 1.00 40.69 145 LEU A N 1
ATOM 1105 C CA . LEU A 1 145 ? 10.301 11.739 6.793 1.00 40.69 145 LEU A CA 1
ATOM 1106 C C . LEU A 1 145 ? 11.350 12.875 6.776 1.00 40.69 145 LEU A C 1
ATOM 1108 O O . LEU A 1 145 ? 11.314 13.755 7.637 1.00 40.69 145 LEU A O 1
ATOM 1112 N N . ARG A 1 146 ? 12.263 12.897 5.793 1.00 45.19 146 ARG A N 1
ATOM 1113 C CA . ARG A 1 146 ? 13.353 13.887 5.641 1.00 45.19 146 ARG A CA 1
ATOM 1114 C C . ARG A 1 146 ? 12.908 15.285 5.219 1.00 45.19 146 ARG A C 1
ATOM 1116 O O . ARG A 1 146 ? 13.776 16.150 5.089 1.00 45.19 146 ARG A O 1
ATOM 1123 N N . SER A 1 147 ? 11.616 15.552 5.009 1.00 45.53 147 SER A N 1
ATOM 1124 C CA . SER A 1 147 ? 11.174 16.851 4.477 1.00 45.53 147 SER A CA 1
ATOM 1125 C C . SER A 1 147 ? 11.570 18.063 5.336 1.00 45.53 147 SER A C 1
ATOM 1127 O O . SER A 1 147 ? 11.510 19.174 4.820 1.00 45.53 147 SER A O 1
ATOM 1129 N N . ASP A 1 148 ? 12.050 17.872 6.577 1.00 41.25 148 ASP A N 1
ATOM 1130 C CA . ASP A 1 148 ? 12.431 18.963 7.486 1.00 41.25 148 ASP A CA 1
ATOM 1131 C C . ASP A 1 148 ? 13.857 18.914 8.101 1.00 41.25 148 ASP A C 1
ATOM 1133 O O . ASP A 1 148 ? 14.173 19.772 8.931 1.00 41.25 148 ASP A O 1
ATOM 1137 N N . GLY A 1 149 ? 14.778 18.010 7.718 1.00 49.62 149 GLY A N 1
ATOM 1138 C CA . GLY A 1 149 ? 16.094 17.984 8.390 1.00 49.62 149 GLY A CA 1
ATOM 1139 C C . GLY A 1 149 ? 17.230 17.159 7.774 1.00 49.62 149 GLY A C 1
ATOM 1140 O O . GLY A 1 149 ? 17.027 16.094 7.203 1.00 49.62 149 GLY A O 1
ATOM 1141 N N . ASP A 1 150 ? 18.456 17.663 7.965 1.00 51.84 150 ASP A N 1
ATOM 1142 C CA . ASP A 1 150 ? 19.773 17.137 7.544 1.00 51.84 150 ASP A CA 1
ATOM 1143 C C . ASP A 1 150 ? 20.196 15.849 8.305 1.00 51.84 150 ASP A C 1
ATOM 1145 O O . ASP A 1 150 ? 21.378 15.623 8.574 1.00 51.84 150 ASP A O 1
ATOM 1149 N N . GLU A 1 151 ? 19.239 15.017 8.727 1.00 60.81 151 GLU A N 1
ATOM 1150 C CA . GLU A 1 151 ? 19.519 13.819 9.525 1.00 60.81 151 GLU A CA 1
ATOM 1151 C C . GLU A 1 151 ? 20.129 12.699 8.665 1.00 60.81 151 GLU A C 1
ATOM 1153 O O . GLU A 1 151 ? 19.781 12.497 7.492 1.00 60.81 151 GLU A O 1
ATOM 1158 N N . ASN A 1 152 ? 21.098 11.989 9.254 1.00 71.62 152 ASN A N 1
ATOM 1159 C CA . ASN A 1 152 ? 21.762 10.851 8.633 1.00 71.62 152 ASN A CA 1
ATOM 1160 C C . ASN A 1 152 ? 20.755 9.689 8.523 1.00 71.62 152 ASN A C 1
ATOM 1162 O O . ASN A 1 152 ? 20.192 9.291 9.542 1.00 71.62 152 ASN A O 1
ATOM 1166 N N . PRO A 1 153 ? 20.534 9.108 7.332 1.00 57.53 153 PRO A N 1
ATOM 1167 C CA . PRO A 1 153 ? 19.593 8.003 7.158 1.00 57.53 153 PRO A CA 1
ATOM 1168 C C . PRO A 1 153 ? 19.850 6.782 8.054 1.00 57.53 153 PRO A C 1
ATOM 1170 O O . PRO A 1 153 ? 18.910 6.064 8.387 1.00 57.53 153 PRO A O 1
ATOM 1173 N N . GLU A 1 154 ? 21.103 6.548 8.456 1.00 67.12 154 GLU A N 1
ATOM 1174 C CA . GLU A 1 154 ? 21.450 5.475 9.399 1.00 67.12 154 GLU A CA 1
ATOM 1175 C C . GLU A 1 154 ? 20.851 5.717 10.794 1.00 67.12 154 GLU A C 1
ATOM 1177 O O . GLU A 1 154 ? 20.324 4.781 11.397 1.00 67.12 154 GLU A O 1
ATOM 1182 N N . ASP A 1 155 ? 20.858 6.967 11.268 1.00 69.56 155 ASP A N 1
ATOM 1183 C CA . ASP A 1 155 ? 20.318 7.340 12.582 1.00 69.56 155 ASP A CA 1
ATOM 1184 C C . ASP A 1 155 ? 18.783 7.191 12.591 1.00 69.56 155 ASP A C 1
ATOM 1186 O O . ASP A 1 155 ? 18.199 6.658 13.535 1.00 69.56 155 ASP A O 1
ATOM 1190 N N . LEU A 1 156 ? 18.121 7.563 11.489 1.00 63.91 156 LEU A N 1
ATOM 1191 C CA . LEU A 1 156 ? 16.666 7.444 11.345 1.00 63.91 156 LEU A CA 1
ATOM 1192 C C . LEU A 1 156 ? 16.203 5.980 11.205 1.00 63.91 156 LEU A C 1
ATOM 1194 O O . LEU A 1 156 ? 15.143 5.602 11.712 1.00 63.91 156 LEU A O 1
ATOM 1198 N N . ALA A 1 157 ? 17.008 5.128 10.563 1.00 64.81 157 ALA A N 1
ATOM 1199 C CA . ALA A 1 157 ? 16.755 3.690 10.501 1.00 64.81 157 ALA A CA 1
ATOM 1200 C C . ALA A 1 157 ? 16.908 3.014 11.878 1.00 64.81 157 ALA A C 1
ATOM 1202 O O . ALA A 1 157 ? 16.122 2.120 12.214 1.00 64.81 157 ALA A O 1
ATOM 1203 N N . GLU A 1 158 ? 17.884 3.445 12.686 1.00 73.44 158 GLU A N 1
ATOM 1204 C CA . GLU A 1 158 ? 18.050 2.976 14.066 1.00 73.44 158 GLU A CA 1
ATOM 1205 C C . GLU A 1 158 ? 16.844 3.375 14.931 1.00 73.44 158 GLU A C 1
ATOM 1207 O O . GLU A 1 158 ? 16.248 2.515 15.588 1.00 73.44 158 GLU A O 1
ATOM 1212 N N . ASP A 1 159 ? 16.405 4.632 14.844 1.00 79.75 159 ASP A N 1
ATOM 1213 C CA . ASP A 1 159 ? 15.233 5.132 15.568 1.00 79.75 159 ASP A CA 1
ATOM 1214 C C . ASP A 1 159 ? 13.953 4.367 15.207 1.00 79.75 159 ASP A C 1
ATOM 1216 O O . ASP A 1 159 ? 13.182 3.969 16.087 1.00 79.75 159 ASP A O 1
ATOM 1220 N N . LEU A 1 160 ? 13.728 4.085 13.923 1.00 75.62 160 LEU A N 1
ATOM 1221 C CA . LEU A 1 160 ? 12.540 3.355 13.490 1.00 75.62 160 LEU A CA 1
ATOM 1222 C C . LEU A 1 160 ? 12.585 1.874 13.904 1.00 75.62 160 LEU A C 1
ATOM 1224 O O . LEU A 1 160 ? 11.562 1.319 14.303 1.00 75.62 160 LEU A O 1
ATOM 1228 N N . SER A 1 161 ? 13.766 1.240 13.900 1.00 81.06 161 SER A N 1
ATOM 1229 C CA . SER A 1 161 ? 13.986 -0.098 14.485 1.00 81.06 161 SER A CA 1
ATOM 1230 C C . SER A 1 161 ? 13.530 -0.181 15.938 1.00 81.06 161 SER A C 1
ATOM 1232 O O . SER A 1 161 ? 12.807 -1.106 16.324 1.00 81.06 161 SER A O 1
ATOM 1234 N N . LEU A 1 162 ? 13.897 0.825 16.735 1.00 88.44 162 LEU A N 1
ATOM 1235 C CA . LEU A 1 162 ? 13.496 0.918 18.134 1.00 88.44 162 LEU A CA 1
ATOM 1236 C C . LEU A 1 162 ? 11.982 1.104 18.270 1.00 88.44 162 LEU A C 1
ATOM 1238 O O . LEU A 1 162 ? 11.361 0.414 19.079 1.00 88.44 162 LEU A O 1
ATOM 1242 N N . VAL A 1 163 ? 11.375 1.959 17.439 1.00 89.38 163 VAL A N 1
ATOM 1243 C CA . VAL A 1 163 ? 9.918 2.175 17.424 1.00 89.38 163 VAL A CA 1
ATOM 1244 C C . VAL A 1 163 ? 9.162 0.895 17.063 1.00 89.38 163 VAL A C 1
ATOM 1246 O O . VAL A 1 163 ? 8.180 0.563 17.725 1.00 89.38 163 VAL A O 1
ATOM 1249 N N . ILE A 1 164 ? 9.604 0.132 16.058 1.00 87.88 164 ILE A N 1
ATOM 1250 C CA . ILE A 1 164 ? 8.959 -1.141 15.702 1.00 87.88 164 ILE A CA 1
ATOM 1251 C C . ILE A 1 164 ? 9.098 -2.159 16.829 1.00 87.88 164 ILE A C 1
ATOM 1253 O O . ILE A 1 164 ? 8.122 -2.839 17.156 1.00 87.88 164 ILE A O 1
ATOM 1257 N N . ALA A 1 165 ? 10.286 -2.277 17.424 1.00 91.62 165 ALA A N 1
ATOM 1258 C CA . ALA A 1 165 ? 10.497 -3.171 18.555 1.00 91.62 165 ALA A CA 1
ATOM 1259 C C . ALA A 1 165 ? 9.576 -2.803 19.729 1.00 91.62 165 ALA A C 1
ATOM 1261 O O . ALA A 1 165 ? 8.958 -3.684 20.326 1.00 91.62 165 ALA A O 1
ATOM 1262 N N . GLU A 1 166 ? 9.415 -1.510 20.011 1.00 95.12 166 GLU A N 1
ATOM 1263 C CA . GLU A 1 166 ? 8.502 -1.013 21.038 1.00 95.12 166 GLU A CA 1
ATOM 1264 C C . GLU A 1 166 ? 7.033 -1.311 20.702 1.00 95.12 166 GLU A C 1
ATOM 1266 O O . GLU A 1 166 ? 6.315 -1.878 21.529 1.00 95.12 166 GLU A O 1
ATOM 1271 N N . LEU A 1 167 ? 6.583 -1.012 19.479 1.00 95.12 167 LEU A N 1
ATOM 1272 C CA . LEU A 1 167 ? 5.234 -1.345 19.012 1.00 95.12 167 LEU A CA 1
ATOM 1273 C C . LEU A 1 167 ? 4.945 -2.843 19.125 1.00 95.12 167 LEU A C 1
ATOM 1275 O O . LEU A 1 167 ? 3.882 -3.243 19.606 1.00 95.12 167 LEU A O 1
ATOM 1279 N N . PHE A 1 168 ? 5.894 -3.676 18.703 1.00 95.31 168 PHE A N 1
ATOM 1280 C CA . PHE A 1 168 ? 5.783 -5.123 18.800 1.00 95.31 168 PHE A CA 1
ATOM 1281 C C . PHE A 1 168 ? 5.622 -5.569 20.257 1.00 95.31 168 PHE A C 1
ATOM 1283 O O . PHE A 1 168 ? 4.698 -6.319 20.572 1.00 95.31 168 PHE A O 1
ATOM 1290 N N . GLU A 1 169 ? 6.463 -5.070 21.163 1.00 97.31 169 GLU A N 1
ATOM 1291 C CA . GLU A 1 169 ? 6.401 -5.409 22.585 1.00 97.31 169 GLU A CA 1
ATOM 1292 C C . GLU A 1 169 ? 5.086 -4.968 23.242 1.00 97.31 169 GLU A C 1
ATOM 1294 O O . GLU A 1 169 ? 4.477 -5.740 23.990 1.00 97.31 169 GLU A O 1
ATOM 1299 N N . LEU A 1 170 ? 4.593 -3.769 22.921 1.00 97.75 170 LEU A N 1
ATOM 1300 C CA . LEU A 1 170 ? 3.307 -3.260 23.409 1.00 97.75 170 LEU A CA 1
ATOM 1301 C C . LEU A 1 170 ? 2.128 -4.112 22.915 1.00 97.75 170 LEU A C 1
ATOM 1303 O O . LEU A 1 170 ? 1.204 -4.431 23.679 1.00 97.75 170 LEU A O 1
ATOM 1307 N N . LEU A 1 171 ? 2.166 -4.532 21.649 1.00 97.31 171 LEU A N 1
ATOM 1308 C CA . LEU A 1 171 ? 1.159 -5.414 21.074 1.00 97.31 171 LEU A CA 1
ATOM 1309 C C . LEU A 1 171 ? 1.205 -6.809 21.714 1.00 97.31 171 LEU A C 1
ATOM 1311 O O . LEU A 1 171 ? 0.165 -7.325 22.131 1.00 97.31 171 LEU A O 1
ATOM 1315 N N . MET A 1 172 ? 2.392 -7.403 21.864 1.00 97.38 172 MET A N 1
ATOM 1316 C CA . MET A 1 172 ? 2.549 -8.708 22.513 1.00 97.38 172 MET A CA 1
ATOM 1317 C C . MET A 1 172 ? 2.072 -8.669 23.967 1.00 97.38 172 MET A C 1
ATOM 1319 O O . MET A 1 172 ? 1.300 -9.537 24.377 1.00 97.38 172 MET A O 1
ATOM 1323 N N . ALA A 1 173 ? 2.436 -7.630 24.725 1.00 97.38 173 ALA A N 1
ATOM 1324 C CA . ALA A 1 173 ? 1.965 -7.435 26.095 1.00 97.38 173 ALA A CA 1
ATOM 1325 C C . ALA A 1 173 ? 0.431 -7.337 26.169 1.00 97.38 173 ALA A C 1
ATOM 1327 O O . ALA A 1 173 ? -0.189 -7.948 27.043 1.00 97.38 173 ALA A O 1
ATOM 1328 N N . THR A 1 174 ? -0.200 -6.637 25.219 1.00 97.38 174 THR A N 1
ATOM 1329 C CA . THR A 1 174 ? -1.667 -6.577 25.100 1.00 97.38 174 THR A CA 1
ATOM 1330 C C . THR A 1 174 ? -2.266 -7.971 24.902 1.00 97.38 174 THR A C 1
ATOM 1332 O O . THR A 1 174 ? -3.213 -8.362 25.588 1.00 97.38 174 THR A O 1
ATOM 1335 N N . MET A 1 175 ? -1.717 -8.742 23.967 1.00 96.88 175 MET A N 1
ATOM 1336 C CA . MET A 1 175 ? -2.236 -10.057 23.588 1.00 96.88 175 MET A CA 1
ATOM 1337 C C . MET A 1 175 ? -2.051 -11.095 24.700 1.00 96.88 175 MET A C 1
ATOM 1339 O O . MET A 1 175 ? -2.937 -11.919 24.940 1.00 96.88 175 MET A O 1
ATOM 1343 N N . GLU A 1 176 ? -0.938 -11.022 25.426 1.00 95.81 176 GLU A N 1
ATOM 1344 C CA . GLU A 1 176 ? -0.662 -11.854 26.597 1.00 95.81 176 GLU A CA 1
ATOM 1345 C C . GLU A 1 176 ? -1.564 -11.503 27.780 1.00 95.81 176 GLU A C 1
ATOM 1347 O O . GLU A 1 176 ? -2.098 -12.410 28.420 1.00 95.81 176 GLU A O 1
ATOM 1352 N N . ALA A 1 177 ? -1.813 -10.213 28.034 1.00 96.00 177 ALA A N 1
ATOM 1353 C CA . ALA A 1 177 ? -2.761 -9.772 29.059 1.00 96.00 177 ALA A CA 1
ATOM 1354 C C . ALA A 1 177 ? -4.193 -10.261 28.773 1.00 96.00 177 ALA A C 1
ATOM 1356 O O . ALA A 1 177 ? -4.962 -10.532 29.697 1.00 96.00 177 ALA A O 1
ATOM 1357 N N . LYS A 1 178 ? -4.545 -10.432 27.492 1.00 96.06 178 LYS A N 1
ATOM 1358 C CA . LYS A 1 178 ? -5.810 -11.035 27.038 1.00 96.06 178 LYS A CA 1
ATOM 1359 C C . LYS A 1 178 ? -5.762 -12.565 26.934 1.00 96.06 178 LYS A C 1
ATOM 1361 O O . LYS A 1 178 ? -6.763 -13.167 26.553 1.00 96.06 178 LYS A O 1
ATOM 1366 N N . ALA A 1 179 ? -4.634 -13.187 27.281 1.00 96.19 179 ALA A N 1
ATOM 1367 C CA . ALA A 1 179 ? -4.402 -14.628 27.236 1.00 96.19 179 ALA A CA 1
ATOM 1368 C C . ALA A 1 179 ? -4.711 -15.269 25.867 1.00 96.19 179 ALA A C 1
ATOM 1370 O O . ALA A 1 179 ? -5.277 -16.363 25.804 1.00 96.19 179 ALA A O 1
ATOM 1371 N N . LEU A 1 180 ? -4.347 -14.600 24.764 1.00 94.31 180 LEU A N 1
ATOM 1372 C CA . LEU A 1 180 ? -4.535 -15.177 23.431 1.00 94.31 180 LEU A CA 1
ATOM 1373 C C . LEU A 1 180 ? -3.626 -16.406 23.234 1.00 94.31 180 LEU A C 1
ATOM 1375 O O . LEU A 1 180 ? -2.439 -16.342 23.568 1.00 94.31 180 LEU A O 1
ATOM 1379 N N . PRO A 1 181 ? -4.141 -17.514 22.667 1.00 91.94 181 PRO A N 1
ATOM 1380 C CA . PRO A 1 181 ? -3.415 -18.783 22.617 1.00 91.94 181 PRO A CA 1
ATOM 1381 C C . PRO A 1 181 ? -2.110 -18.708 21.809 1.00 91.94 181 PRO A C 1
ATOM 1383 O O . PRO A 1 181 ? -1.111 -19.296 22.218 1.00 91.94 181 PRO A O 1
ATOM 1386 N N . GLY A 1 182 ? -2.086 -17.947 20.712 1.00 89.31 182 GLY A N 1
ATOM 1387 C CA . GLY A 1 182 ? -0.907 -17.768 19.860 1.00 89.31 182 GLY A CA 1
ATOM 1388 C C . GLY A 1 182 ? 0.020 -16.610 20.249 1.00 89.31 182 GLY A C 1
ATOM 1389 O O . GLY A 1 182 ? 1.027 -16.409 19.578 1.00 89.31 182 GLY A O 1
ATOM 1390 N N . ALA A 1 183 ? -0.258 -15.854 21.322 1.00 93.06 183 ALA A N 1
ATOM 1391 C CA . ALA A 1 183 ? 0.549 -14.676 21.680 1.00 93.06 183 ALA A CA 1
ATOM 1392 C C . ALA A 1 183 ? 2.025 -15.024 21.943 1.00 93.06 183 ALA A C 1
ATOM 1394 O O . ALA A 1 183 ? 2.924 -14.333 21.476 1.00 93.06 183 ALA A O 1
ATOM 1395 N N . ARG A 1 184 ? 2.285 -16.143 22.634 1.00 91.81 184 ARG A N 1
ATOM 1396 C CA . ARG A 1 184 ? 3.658 -16.599 22.915 1.00 91.81 184 ARG A CA 1
ATOM 1397 C C . ARG A 1 184 ? 4.408 -17.043 21.660 1.00 91.81 184 ARG A C 1
ATOM 1399 O O . ARG A 1 184 ? 5.614 -16.837 21.589 1.00 91.81 184 ARG A O 1
ATOM 1406 N N . ALA A 1 185 ? 3.706 -17.655 20.704 1.00 87.31 185 ALA A N 1
ATOM 1407 C CA . ALA A 1 185 ? 4.296 -18.067 19.433 1.00 87.31 185 ALA A CA 1
ATOM 1408 C C . ALA A 1 185 ? 4.675 -16.835 18.598 1.00 87.31 185 ALA A C 1
ATOM 1410 O O . ALA A 1 185 ? 5.826 -16.705 18.195 1.00 87.31 185 ALA A O 1
ATOM 1411 N N . LEU A 1 186 ? 3.763 -15.867 18.464 1.00 86.06 186 LEU A N 1
ATOM 1412 C CA . LEU A 1 186 ? 4.049 -14.585 17.811 1.00 86.06 186 LEU A CA 1
ATOM 1413 C C . LEU A 1 186 ? 5.230 -13.852 18.447 1.00 86.06 186 LEU A C 1
ATOM 1415 O O . LEU A 1 186 ? 6.116 -13.392 17.732 1.00 86.06 186 LEU A O 1
ATOM 1419 N N . ARG A 1 187 ? 5.292 -13.808 19.784 1.00 93.62 187 ARG A N 1
ATOM 1420 C CA . ARG A 1 187 ? 6.426 -13.214 20.502 1.00 93.62 187 ARG A CA 1
ATOM 1421 C C . ARG A 1 187 ? 7.754 -13.880 20.123 1.00 93.62 187 ARG A C 1
ATOM 1423 O O . ARG A 1 187 ? 8.755 -13.184 19.992 1.00 93.62 187 ARG A O 1
ATOM 1430 N N . SER A 1 188 ? 7.774 -15.201 19.921 1.00 89.38 188 SER A N 1
ATOM 1431 C CA . SER A 1 188 ? 8.998 -15.916 19.528 1.00 89.38 188 SER A CA 1
ATOM 1432 C C . SER A 1 188 ? 9.483 -15.616 18.107 1.00 89.38 188 SER A C 1
ATOM 1434 O O . SER A 1 188 ? 10.661 -15.829 17.838 1.00 89.38 188 SER A O 1
ATOM 1436 N N . TRP A 1 189 ? 8.634 -15.069 17.229 1.00 83.81 189 TRP A N 1
ATOM 1437 C CA . TRP A 1 189 ? 9.045 -14.640 15.880 1.00 83.81 189 TRP A CA 1
ATOM 1438 C C . TRP A 1 189 ? 9.719 -13.269 15.861 1.00 83.81 189 TRP A C 1
ATOM 1440 O O . TRP A 1 189 ? 10.379 -12.920 14.882 1.00 83.81 189 TRP A O 1
ATOM 1450 N N . GLY A 1 190 ? 9.582 -12.516 16.952 1.00 88.38 190 GLY A N 1
ATOM 1451 C CA . GLY A 1 190 ? 10.277 -11.258 17.168 1.00 88.38 190 GLY A CA 1
ATOM 1452 C C . GLY A 1 190 ? 9.784 -10.087 16.305 1.00 88.38 190 GLY A C 1
ATOM 1453 O O . GLY A 1 190 ? 8.909 -10.236 15.445 1.00 88.38 190 GLY A O 1
ATOM 1454 N N . PRO A 1 191 ? 10.362 -8.897 16.533 1.00 86.50 191 PRO A N 1
ATOM 1455 C CA . PRO A 1 191 ? 9.985 -7.673 15.830 1.00 86.50 191 PRO A CA 1
ATOM 1456 C C . PRO A 1 191 ? 10.291 -7.723 14.327 1.00 86.50 191 PRO A C 1
ATOM 1458 O O . PRO A 1 191 ? 9.579 -7.097 13.548 1.00 86.50 191 PRO A O 1
ATOM 1461 N N . ASP A 1 192 ? 11.261 -8.531 13.889 1.00 76.50 192 ASP A N 1
ATOM 1462 C CA . ASP A 1 192 ? 11.572 -8.700 12.465 1.00 76.50 192 ASP A CA 1
ATOM 1463 C C . ASP A 1 192 ? 10.385 -9.269 11.678 1.00 76.50 192 ASP A C 1
ATOM 1465 O O . ASP A 1 192 ? 10.124 -8.862 10.547 1.00 76.50 192 ASP A O 1
ATOM 1469 N N . PHE A 1 193 ? 9.639 -10.212 12.263 1.00 79.50 193 PHE A N 1
ATOM 1470 C CA . PHE A 1 193 ? 8.411 -10.716 11.650 1.00 79.50 193 PHE A CA 1
ATOM 1471 C C . PHE A 1 193 ? 7.365 -9.605 11.512 1.00 79.50 193 PHE A C 1
ATOM 1473 O O . PHE A 1 193 ? 6.758 -9.453 10.453 1.00 79.50 193 PHE A O 1
ATOM 1480 N N . PHE A 1 194 ? 7.188 -8.816 12.571 1.00 82.75 194 PHE A N 1
ATOM 1481 C CA . PHE A 1 194 ? 6.231 -7.716 12.622 1.00 82.75 194 PHE A CA 1
ATOM 1482 C C . PHE A 1 194 ? 6.549 -6.632 11.583 1.00 82.75 194 PHE A C 1
ATOM 1484 O O . PHE A 1 194 ? 5.652 -6.184 10.870 1.00 82.75 194 PHE A O 1
ATOM 1491 N N . ALA A 1 195 ? 7.829 -6.290 11.425 1.00 77.25 195 ALA A N 1
ATOM 1492 C CA . ALA A 1 195 ? 8.309 -5.371 10.400 1.00 77.25 195 ALA A CA 1
ATOM 1493 C C . ALA A 1 195 ? 8.019 -5.880 8.982 1.00 77.25 195 ALA A C 1
ATOM 1495 O O . ALA A 1 195 ? 7.468 -5.154 8.161 1.00 77.25 195 ALA A O 1
ATOM 1496 N N . ARG A 1 196 ? 8.332 -7.150 8.693 1.00 69.12 196 ARG A N 1
ATOM 1497 C CA . ARG A 1 196 ? 8.082 -7.744 7.368 1.00 69.12 196 ARG A CA 1
ATOM 1498 C C . ARG A 1 196 ? 6.604 -7.790 7.023 1.00 69.12 196 ARG A C 1
ATOM 1500 O O . ARG A 1 196 ? 6.228 -7.541 5.880 1.00 69.12 196 ARG A O 1
ATOM 1507 N N . LEU A 1 197 ? 5.767 -8.086 8.015 1.00 73.31 197 LEU A N 1
ATOM 1508 C CA . LEU A 1 197 ? 4.325 -8.032 7.848 1.00 73.31 197 LEU A CA 1
ATOM 1509 C C . LEU A 1 197 ? 3.863 -6.601 7.540 1.00 73.31 197 LEU A C 1
ATOM 1511 O O . LEU A 1 197 ? 3.027 -6.430 6.661 1.00 73.31 197 LEU A O 1
ATOM 1515 N N . ALA A 1 198 ? 4.432 -5.584 8.194 1.00 80.25 198 ALA A N 1
ATOM 1516 C CA . ALA A 1 198 ? 4.149 -4.182 7.886 1.00 80.25 198 ALA A CA 1
ATOM 1517 C C . ALA A 1 198 ? 4.518 -3.811 6.449 1.00 80.25 198 ALA A C 1
ATOM 1519 O O . ALA A 1 198 ? 3.677 -3.267 5.742 1.00 80.25 198 ALA A O 1
ATOM 1520 N N . THR A 1 199 ? 5.716 -4.176 5.989 1.00 70.50 199 THR A N 1
ATOM 1521 C CA . THR A 1 199 ? 6.144 -3.940 4.603 1.00 70.50 199 THR A CA 1
ATOM 1522 C C . THR A 1 199 ? 5.218 -4.622 3.606 1.00 70.50 199 THR A C 1
ATOM 1524 O O . THR A 1 199 ? 4.802 -4.011 2.627 1.00 70.50 199 THR A O 1
ATOM 1527 N N . TRP A 1 200 ? 4.845 -5.878 3.861 1.00 70.00 200 TRP A N 1
ATOM 1528 C CA . TRP A 1 200 ? 3.913 -6.578 2.988 1.00 70.00 200 TRP A CA 1
ATOM 1529 C C . TRP A 1 200 ? 2.558 -5.873 2.935 1.00 70.00 200 TRP A C 1
ATOM 1531 O O . TRP A 1 200 ? 2.056 -5.622 1.843 1.00 70.00 200 TRP A O 1
ATOM 1541 N N . VAL A 1 201 ? 1.994 -5.525 4.099 1.00 74.25 201 VAL A N 1
ATOM 1542 C CA . VAL A 1 201 ? 0.716 -4.809 4.200 1.00 74.25 201 VAL A CA 1
ATOM 1543 C C . VAL A 1 201 ? 0.779 -3.481 3.452 1.00 74.25 201 VAL A C 1
ATOM 1545 O O . VAL A 1 201 ? -0.177 -3.158 2.754 1.00 74.25 201 VAL A O 1
ATOM 1548 N N . ASP A 1 202 ? 1.875 -2.739 3.567 1.00 74.88 202 ASP A N 1
ATOM 1549 C CA . ASP A 1 202 ? 2.074 -1.468 2.874 1.00 74.88 202 ASP A CA 1
ATOM 1550 C C . ASP A 1 202 ? 2.050 -1.644 1.348 1.00 74.88 202 ASP A C 1
ATOM 1552 O O . ASP A 1 202 ? 1.225 -1.041 0.663 1.00 74.88 202 ASP A O 1
ATOM 1556 N N . VAL A 1 203 ? 2.844 -2.587 0.827 1.00 66.06 203 VAL A N 1
ATOM 1557 C CA . VAL A 1 203 ? 2.968 -2.865 -0.617 1.00 66.06 203 VAL A CA 1
ATOM 1558 C C . VAL A 1 203 ? 1.641 -3.271 -1.263 1.00 66.06 203 VAL A C 1
ATOM 1560 O O . VAL A 1 203 ? 1.379 -2.945 -2.424 1.00 66.06 203 VAL A O 1
ATOM 1563 N N . VAL A 1 204 ? 0.797 -4.007 -0.538 1.00 67.19 204 VAL A N 1
ATOM 1564 C CA . VAL A 1 204 ? -0.498 -4.489 -1.051 1.00 67.19 204 VAL A CA 1
ATOM 1565 C C . VAL A 1 204 ? -1.666 -3.562 -0.708 1.00 67.19 204 VAL A C 1
ATOM 1567 O O . VAL A 1 204 ? -2.795 -3.799 -1.156 1.00 67.19 204 VAL A O 1
ATOM 1570 N N . SER A 1 205 ? -1.420 -2.515 0.079 1.00 73.44 205 SER A N 1
ATOM 1571 C CA . SER A 1 205 ? -2.418 -1.507 0.412 1.00 73.44 205 SER A CA 1
ATOM 1572 C C . SER A 1 205 ? -2.449 -0.406 -0.639 1.00 73.44 205 SER A C 1
ATOM 1574 O O . SER A 1 205 ? -1.459 -0.049 -1.267 1.00 73.44 205 SER A O 1
ATOM 1576 N N . VAL A 1 206 ? -3.633 0.158 -0.838 1.00 73.75 206 VAL A N 1
ATOM 1577 C CA . VAL A 1 206 ? -3.821 1.353 -1.652 1.00 73.75 206 VAL A CA 1
ATOM 1578 C C . VAL A 1 206 ? -3.938 2.526 -0.696 1.00 73.75 206 VAL A C 1
ATOM 1580 O O . VAL A 1 206 ? -4.879 2.573 0.098 1.00 73.75 206 VAL A O 1
ATOM 1583 N N . GLY A 1 207 ? -3.001 3.469 -0.782 1.00 71.31 207 GLY A N 1
ATOM 1584 C CA . GLY A 1 207 ? -3.156 4.774 -0.151 1.00 71.31 207 GLY A CA 1
ATOM 1585 C C . GLY A 1 207 ? -4.451 5.418 -0.636 1.00 71.31 207 GLY A C 1
ATOM 1586 O O . GLY A 1 207 ? -4.680 5.556 -1.841 1.00 71.31 207 GLY A O 1
ATOM 1587 N N . VAL A 1 208 ? -5.330 5.752 0.299 1.00 73.19 208 VAL A N 1
ATOM 1588 C CA . VAL A 1 208 ? -6.566 6.470 0.020 1.00 73.19 208 VAL A CA 1
ATOM 1589 C C . VAL A 1 208 ? -6.525 7.807 0.707 1.00 73.19 208 VAL A C 1
ATOM 1591 O O . VAL A 1 208 ? -6.130 7.919 1.860 1.00 73.19 208 VAL A O 1
ATOM 1594 N N . GLU A 1 209 ? -6.992 8.815 0.002 1.00 69.62 209 GLU A N 1
ATOM 1595 C CA . GLU A 1 209 ? -7.151 10.145 0.546 1.00 69.62 209 GLU A CA 1
ATOM 1596 C C . GLU A 1 209 ? -8.610 10.520 0.361 1.00 69.62 209 GLU A C 1
ATOM 1598 O O . GLU A 1 209 ? -9.095 10.670 -0.756 1.00 69.62 209 GLU A O 1
ATOM 1603 N N . CYS A 1 210 ? -9.364 10.576 1.451 1.00 69.38 210 CYS A N 1
ATOM 1604 C CA . CYS A 1 210 ? -10.751 11.004 1.414 1.00 69.38 210 CYS A CA 1
ATOM 1605 C C . CYS A 1 210 ? -10.811 12.491 1.735 1.00 69.38 210 CYS A C 1
ATOM 1607 O O . CYS A 1 210 ? -10.511 12.898 2.858 1.00 69.38 210 CYS A O 1
ATOM 1609 N N . LEU A 1 211 ? -11.261 13.292 0.769 1.00 65.81 211 LEU A N 1
ATOM 1610 C CA . LEU A 1 211 ? -11.510 14.711 1.000 1.00 65.81 211 LEU A CA 1
ATOM 1611 C C . LEU A 1 211 ? -12.482 14.885 2.172 1.00 65.81 211 LEU A C 1
ATOM 1613 O O . LEU A 1 211 ? -13.555 14.265 2.202 1.00 65.81 211 LEU A O 1
ATOM 1617 N N . SER A 1 212 ? -12.128 15.755 3.119 1.00 72.31 212 SER A N 1
ATOM 1618 C CA . SER A 1 212 ? -13.054 16.147 4.185 1.00 72.31 212 SER A CA 1
ATOM 1619 C C . SER A 1 212 ? -14.335 16.751 3.596 1.00 72.31 212 SER A C 1
ATOM 1621 O O . SER A 1 212 ? -14.331 17.220 2.457 1.00 72.31 212 SER A O 1
ATOM 1623 N N . PRO A 1 213 ? -15.454 16.805 4.340 1.00 72.69 213 PRO A N 1
ATOM 1624 C CA . PRO A 1 213 ? -16.647 17.505 3.868 1.00 72.69 213 PRO A CA 1
ATOM 1625 C C . PRO A 1 213 ? -16.361 18.955 3.438 1.00 72.69 213 PRO A C 1
ATOM 1627 O O . PRO A 1 213 ? -16.895 19.401 2.427 1.00 72.69 213 PRO A O 1
ATOM 1630 N N . ALA A 1 214 ? -15.458 19.655 4.134 1.00 70.56 214 ALA A N 1
ATOM 1631 C CA . ALA A 1 214 ? -14.986 20.978 3.730 1.00 70.56 214 ALA A CA 1
ATOM 1632 C C . ALA A 1 214 ? -14.149 20.925 2.439 1.00 70.56 214 ALA A C 1
ATOM 1634 O O . ALA A 1 214 ? -14.419 21.690 1.521 1.00 70.56 214 ALA A O 1
ATOM 1635 N N . GLY A 1 215 ? -13.212 19.979 2.312 1.00 72.50 215 GLY A N 1
ATOM 1636 C CA . GLY A 1 215 ? -12.443 19.769 1.077 1.00 72.50 215 GLY A CA 1
ATOM 1637 C C . GLY A 1 215 ? -13.340 19.471 -0.125 1.00 72.50 215 GLY A C 1
ATOM 1638 O O . GLY A 1 215 ? -13.157 20.023 -1.206 1.00 72.50 215 GLY A O 1
ATOM 1639 N N . ARG A 1 216 ? -14.389 18.666 0.068 1.00 74.31 216 ARG A N 1
ATOM 1640 C CA . ARG A 1 216 ? -15.398 18.389 -0.961 1.00 74.31 216 ARG A CA 1
ATOM 1641 C C . ARG A 1 216 ? -16.228 19.617 -1.317 1.00 74.31 216 ARG A C 1
ATOM 1643 O O . ARG A 1 216 ? -16.572 19.776 -2.483 1.00 74.31 216 ARG A O 1
ATOM 1650 N N . TYR A 1 217 ? -16.579 20.442 -0.332 1.00 76.69 217 TYR A N 1
ATOM 1651 C CA . TYR A 1 217 ? -17.291 21.700 -0.555 1.00 76.69 217 TYR A CA 1
ATOM 1652 C C . TYR A 1 217 ? -16.456 22.653 -1.415 1.00 76.69 217 TYR A C 1
ATOM 1654 O O . TYR A 1 217 ? -16.944 23.130 -2.435 1.00 76.69 217 TYR A O 1
ATOM 1662 N N . VAL A 1 218 ? -15.189 22.848 -1.041 1.00 70.88 218 VAL A N 1
ATOM 1663 C CA . VAL A 1 218 ? -14.231 23.703 -1.755 1.00 70.88 218 VAL A CA 1
ATOM 1664 C C . VAL A 1 218 ? -14.009 23.240 -3.189 1.00 70.88 218 VAL A C 1
ATOM 1666 O O . VAL A 1 218 ? -14.052 24.049 -4.101 1.00 70.88 218 VAL A O 1
ATOM 1669 N N . ASN A 1 219 ? -13.889 21.935 -3.418 1.00 67.00 219 ASN A N 1
ATOM 1670 C CA . ASN A 1 219 ? -13.728 21.385 -4.765 1.00 67.00 219 ASN A CA 1
ATOM 1671 C C . ASN A 1 219 ? -15.038 21.356 -5.592 1.00 67.00 219 ASN A C 1
ATOM 1673 O O . ASN A 1 219 ? -15.089 20.735 -6.655 1.00 67.00 219 ASN A O 1
ATOM 1677 N N . GLY A 1 220 ? -16.139 21.938 -5.096 1.00 75.19 220 GLY A N 1
ATOM 1678 C CA . GLY A 1 220 ? -17.433 21.953 -5.793 1.00 75.19 220 GLY A CA 1
ATOM 1679 C C . GLY A 1 220 ? -18.090 20.573 -5.942 1.00 75.19 220 GLY A C 1
ATOM 1680 O O . GLY A 1 220 ? -18.938 20.366 -6.808 1.00 75.19 220 GLY A O 1
ATOM 1681 N N . LEU A 1 221 ? -17.703 19.605 -5.106 1.00 71.94 221 LEU A N 1
ATOM 1682 C CA . LEU A 1 221 ? -18.105 18.194 -5.209 1.00 71.94 221 LEU A CA 1
ATOM 1683 C C . LEU A 1 221 ? -19.363 17.854 -4.406 1.00 71.94 221 LEU A C 1
ATOM 1685 O O . LEU A 1 221 ? -19.822 16.707 -4.423 1.00 71.94 221 LEU A O 1
ATOM 1689 N N . LEU A 1 222 ? -19.882 18.811 -3.638 1.00 73.25 222 LEU A N 1
ATOM 1690 C CA . LEU A 1 222 ? -21.095 18.654 -2.844 1.00 73.25 222 LEU A CA 1
ATOM 1691 C C . LEU A 1 222 ? -22.309 19.193 -3.602 1.00 73.25 222 LEU A C 1
ATOM 1693 O O . LEU A 1 222 ? -22.275 20.273 -4.186 1.00 73.25 222 LEU A O 1
ATOM 1697 N N . GLY A 1 223 ? -23.417 18.450 -3.565 1.00 77.19 223 GLY A N 1
ATOM 1698 C CA . GLY A 1 223 ? -24.690 18.930 -4.099 1.00 77.19 223 GLY A CA 1
ATOM 1699 C C . GLY A 1 223 ? -25.309 20.009 -3.204 1.00 77.19 223 GLY A C 1
ATOM 1700 O O . GLY A 1 223 ? -24.967 20.129 -2.030 1.00 77.19 223 GLY A O 1
ATOM 1701 N N . GLY A 1 224 ? -26.294 20.755 -3.718 1.00 78.75 224 GLY A N 1
ATOM 1702 C CA . GLY A 1 224 ? -26.850 21.934 -3.031 1.00 78.75 224 GLY A CA 1
ATOM 1703 C C . GLY A 1 224 ? -27.308 21.710 -1.581 1.00 78.75 224 GLY A C 1
ATOM 1704 O O . GLY A 1 224 ? -27.157 22.595 -0.750 1.00 78.75 224 GLY A O 1
ATOM 1705 N N . ARG A 1 225 ? -27.814 20.521 -1.229 1.00 77.19 225 ARG A N 1
ATOM 1706 C CA . ARG A 1 225 ? -28.162 20.208 0.168 1.00 77.19 225 ARG A CA 1
ATOM 1707 C C . ARG A 1 225 ? -26.928 20.099 1.072 1.00 77.19 225 ARG A C 1
ATOM 1709 O O . ARG A 1 225 ? -26.929 20.661 2.156 1.00 77.19 225 ARG A O 1
ATOM 1716 N N . GLU A 1 226 ? -25.907 19.381 0.627 1.00 73.00 226 GLU A N 1
ATOM 1717 C CA . GLU A 1 226 ? -24.672 19.127 1.382 1.00 73.00 226 GLU A CA 1
ATOM 1718 C C . GLU A 1 226 ? -23.842 20.401 1.520 1.00 73.00 226 GLU A C 1
ATOM 1720 O O . GLU A 1 226 ? -23.313 20.698 2.585 1.00 73.00 226 GLU A O 1
ATOM 1725 N N . ALA A 1 227 ? -23.794 21.192 0.448 1.00 75.62 227 ALA A N 1
ATOM 1726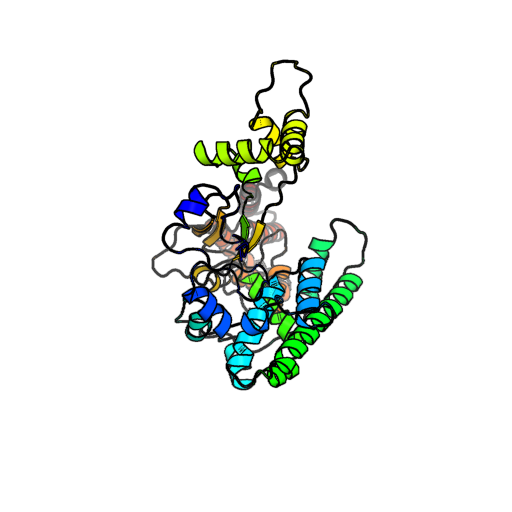 C CA . ALA A 1 227 ? -23.211 22.522 0.455 1.00 75.62 227 ALA A CA 1
ATOM 1727 C C . ALA A 1 227 ? -23.885 23.425 1.502 1.00 75.62 227 ALA A C 1
ATOM 1729 O O . ALA A 1 227 ? -23.205 24.057 2.308 1.00 75.62 227 ALA A O 1
ATOM 1730 N N . ASN A 1 228 ? -25.222 23.416 1.562 1.00 78.06 228 ASN A N 1
ATOM 1731 C CA . ASN A 1 228 ? -25.967 24.169 2.570 1.00 78.06 228 ASN A CA 1
ATOM 1732 C C . ASN A 1 228 ? -25.714 23.664 3.999 1.00 78.06 228 ASN A C 1
ATOM 1734 O O . ASN A 1 228 ? -25.673 24.477 4.915 1.00 78.06 228 ASN A O 1
ATOM 1738 N N . GLU A 1 229 ? -25.526 22.358 4.206 1.00 75.94 229 GLU A N 1
ATOM 1739 C CA . GLU A 1 229 ? -25.183 21.784 5.518 1.00 75.94 229 GLU A CA 1
ATOM 1740 C C . GLU A 1 229 ? -23.797 22.264 5.998 1.00 75.94 229 GLU A C 1
ATOM 1742 O O . GLU A 1 229 ? -23.631 22.584 7.177 1.00 75.94 229 GLU A O 1
ATOM 1747 N N . ILE A 1 230 ? -22.821 22.400 5.090 1.00 78.06 230 ILE A N 1
ATOM 1748 C CA . ILE A 1 230 ? -21.509 22.991 5.403 1.00 78.06 230 ILE A CA 1
ATOM 1749 C C . ILE A 1 230 ? -21.631 24.484 5.708 1.00 78.06 230 ILE A C 1
ATOM 1751 O O . ILE A 1 230 ? -21.089 24.938 6.713 1.00 78.06 230 ILE A O 1
ATOM 1755 N N . LEU A 1 231 ? -22.378 25.243 4.904 1.00 78.12 231 LEU A N 1
ATOM 1756 C CA . LEU A 1 231 ? -22.625 26.669 5.152 1.00 78.12 231 LEU A CA 1
ATOM 1757 C C . LEU A 1 231 ? -23.324 26.907 6.500 1.00 78.12 231 LEU A C 1
ATOM 1759 O O . LEU A 1 231 ? -22.947 27.797 7.263 1.00 78.12 231 LEU A O 1
ATOM 1763 N N . ASP A 1 232 ? -24.301 26.071 6.834 1.00 79.25 232 ASP A N 1
ATOM 1764 C CA . ASP A 1 232 ? -24.991 26.090 8.120 1.00 79.25 232 ASP A CA 1
ATOM 1765 C C . ASP A 1 232 ? -24.034 25.734 9.273 1.00 79.25 232 ASP A C 1
ATOM 1767 O O . ASP A 1 232 ? -23.995 26.433 10.289 1.00 79.25 232 ASP A O 1
ATOM 1771 N N . ALA A 1 233 ? -23.164 24.731 9.104 1.00 76.06 233 ALA A N 1
ATOM 1772 C CA . ALA A 1 233 ? -22.102 24.434 10.067 1.00 76.06 233 ALA A CA 1
ATOM 1773 C C . ALA A 1 233 ? -21.129 25.614 10.253 1.00 76.06 233 ALA A C 1
ATOM 1775 O O . ALA A 1 233 ? -20.781 25.933 11.390 1.00 76.06 233 ALA A O 1
ATOM 1776 N N . CYS A 1 234 ? -20.758 26.313 9.178 1.00 76.44 234 CYS A N 1
ATOM 1777 C CA . CYS A 1 234 ? -19.930 27.521 9.235 1.00 76.44 234 CYS A CA 1
ATOM 1778 C C . CYS A 1 234 ? -20.615 28.654 10.007 1.00 76.44 234 CYS A C 1
ATOM 1780 O O . CYS A 1 234 ? -19.956 29.373 10.755 1.00 76.44 234 CYS A O 1
ATOM 1782 N N . SER A 1 235 ? -21.940 28.778 9.890 1.00 76.38 235 SER A N 1
ATOM 1783 C CA . SER A 1 235 ? -22.717 29.757 10.657 1.00 76.38 235 SER A CA 1
ATOM 1784 C C . SER A 1 235 ? -22.738 29.449 12.161 1.00 76.38 235 SER A C 1
ATOM 1786 O O . SER A 1 235 ? -22.684 30.359 12.990 1.00 76.38 235 SER A O 1
ATOM 1788 N N . ARG A 1 236 ? -22.755 28.159 12.527 1.00 77.44 236 ARG A N 1
ATOM 1789 C CA . ARG A 1 236 ? -22.689 27.691 13.922 1.00 77.44 236 ARG A CA 1
ATOM 1790 C C . ARG A 1 236 ? -21.277 27.696 14.499 1.00 77.44 236 ARG A C 1
ATOM 1792 O O . ARG A 1 236 ? -21.122 27.737 15.717 1.00 77.44 236 ARG A O 1
ATOM 1799 N N . MET A 1 237 ? -20.261 27.636 13.643 1.00 76.94 237 MET A N 1
ATOM 1800 C CA . MET A 1 237 ? -18.849 27.603 14.012 1.00 76.94 237 MET A CA 1
ATOM 1801 C C . MET A 1 237 ? -18.129 28.797 13.377 1.00 76.94 237 MET A C 1
ATOM 1803 O O . MET A 1 237 ? -17.449 28.627 12.364 1.00 76.94 237 MET A O 1
ATOM 1807 N N . PRO A 1 238 ? -18.216 29.999 13.983 1.00 75.12 238 PRO A N 1
ATOM 1808 C CA . PRO A 1 238 ? -17.638 31.215 13.415 1.00 75.12 238 PRO A CA 1
ATOM 1809 C C . PRO A 1 238 ? -16.147 31.100 13.094 1.00 75.12 238 PRO A C 1
ATOM 1811 O O . PRO A 1 238 ? -15.690 31.747 12.167 1.00 75.12 238 PRO A O 1
ATOM 1814 N N . ALA A 1 239 ? -15.393 30.261 13.814 1.00 69.75 239 ALA A N 1
ATOM 1815 C CA . ALA A 1 239 ? -13.986 29.992 13.517 1.00 69.75 239 ALA A CA 1
ATOM 1816 C C . ALA A 1 239 ? -13.784 29.239 12.187 1.00 69.75 239 ALA A C 1
ATOM 1818 O O . ALA A 1 239 ? -12.892 29.592 11.428 1.00 69.75 239 ALA A O 1
ATOM 1819 N N . LEU A 1 240 ? -14.632 28.249 11.879 1.00 72.81 240 LEU A N 1
ATOM 1820 C CA . LEU A 1 240 ? -14.616 27.540 10.594 1.00 72.81 240 LEU A CA 1
ATOM 1821 C C . LEU A 1 240 ? -15.072 28.468 9.462 1.00 72.81 240 LEU A C 1
ATOM 1823 O O . LEU A 1 240 ? -14.436 28.518 8.415 1.00 72.81 240 LEU A O 1
ATOM 1827 N N . GLY A 1 241 ? -16.138 29.242 9.699 1.00 76.00 241 GLY A N 1
ATOM 1828 C CA . GLY A 1 241 ? -16.614 30.235 8.738 1.00 76.00 241 GLY A CA 1
ATOM 1829 C C . GLY A 1 241 ? -15.583 31.332 8.465 1.00 76.00 241 GLY A C 1
ATOM 1830 O O . GLY A 1 241 ? -15.367 31.685 7.310 1.00 76.00 241 GLY A O 1
ATOM 1831 N N . ALA A 1 242 ? -14.905 31.829 9.502 1.00 72.94 242 ALA A N 1
ATOM 1832 C CA . ALA A 1 242 ? -13.838 32.816 9.379 1.00 72.94 242 ALA A CA 1
ATOM 1833 C C . ALA A 1 242 ? -12.597 32.235 8.702 1.00 72.94 242 ALA A C 1
ATOM 1835 O O . ALA A 1 242 ? -12.003 32.937 7.898 1.00 72.94 242 ALA A O 1
ATOM 1836 N N . ALA A 1 243 ? -12.238 30.974 8.970 1.00 69.88 243 ALA A N 1
ATOM 1837 C CA . ALA A 1 243 ? -11.162 30.299 8.252 1.00 69.88 243 ALA A CA 1
ATOM 1838 C C . ALA A 1 243 ? -11.483 30.249 6.753 1.00 69.88 243 ALA A C 1
ATOM 1840 O O . ALA A 1 243 ? -10.764 30.853 5.968 1.00 69.88 243 ALA A O 1
ATOM 1841 N N . LEU A 1 244 ? -12.615 29.650 6.361 1.00 70.19 244 LEU A N 1
ATOM 1842 C CA . LEU A 1 244 ? -13.034 29.563 4.953 1.00 70.19 244 LEU A CA 1
ATOM 1843 C C . LEU A 1 244 ? -13.192 30.938 4.278 1.00 70.19 244 LEU A C 1
ATOM 1845 O O . LEU A 1 244 ? -12.862 31.077 3.106 1.00 70.19 244 LEU A O 1
ATOM 1849 N N . SER A 1 245 ? -13.661 31.958 5.006 1.00 70.06 245 SER A N 1
ATOM 1850 C CA . SER A 1 245 ? -13.805 33.322 4.470 1.00 70.06 245 SER A CA 1
ATOM 1851 C C . SER A 1 245 ? -12.467 34.054 4.341 1.00 70.06 245 SER A C 1
ATOM 1853 O O . SER A 1 245 ? -12.253 34.736 3.347 1.00 70.06 245 SER A O 1
ATOM 1855 N N . ALA A 1 246 ? -11.563 33.914 5.319 1.00 66.19 246 ALA A N 1
ATOM 1856 C CA . ALA A 1 246 ? -10.223 34.496 5.260 1.00 66.19 246 ALA A CA 1
ATOM 1857 C C . ALA A 1 246 ? -9.446 33.926 4.070 1.00 66.19 246 ALA A C 1
ATOM 1859 O O . ALA A 1 246 ? -8.804 34.680 3.347 1.00 66.19 246 ALA A O 1
ATOM 1860 N N . LEU A 1 247 ? -9.599 32.625 3.822 1.00 57.97 247 LEU A N 1
ATOM 1861 C CA . LEU A 1 247 ? -9.019 31.913 2.684 1.00 57.97 247 LEU A CA 1
ATOM 1862 C C . LEU A 1 247 ? -9.600 32.365 1.338 1.00 57.97 247 LEU A C 1
ATOM 1864 O O . LEU A 1 247 ? -8.865 32.470 0.369 1.00 57.97 247 LEU A O 1
ATOM 1868 N N . ALA A 1 248 ? -10.893 32.704 1.280 1.00 56.06 248 ALA A N 1
ATOM 1869 C CA . ALA A 1 248 ? -11.515 33.277 0.082 1.00 56.06 248 ALA A CA 1
ATOM 1870 C C . ALA A 1 248 ? -11.119 34.744 -0.183 1.00 56.06 248 ALA A C 1
ATOM 1872 O O . ALA A 1 248 ? -11.333 35.251 -1.283 1.00 56.06 248 ALA A O 1
ATOM 1873 N N . SER A 1 249 ? -10.577 35.435 0.827 1.00 57.66 249 SER A N 1
ATOM 1874 C CA . SER A 1 249 ? -10.187 36.850 0.756 1.00 57.66 249 SER A CA 1
ATOM 1875 C C . SER A 1 249 ? -8.697 37.089 0.488 1.00 57.66 249 SER A C 1
ATOM 1877 O O . SER A 1 249 ? -8.287 38.244 0.386 1.00 57.66 249 SER A O 1
ATOM 1879 N N . VAL A 1 250 ? -7.886 36.030 0.379 1.00 55.53 250 VAL A N 1
ATOM 1880 C CA . VAL A 1 250 ? -6.481 36.154 -0.028 1.00 55.53 250 VAL A CA 1
ATOM 1881 C C . VAL A 1 250 ? -6.467 36.473 -1.531 1.00 55.53 250 VAL A C 1
ATOM 1883 O O . VAL A 1 250 ? -7.006 35.731 -2.344 1.00 55.53 250 VAL A O 1
ATOM 1886 N N . ASP A 1 251 ? -5.935 37.647 -1.866 1.00 48.84 251 ASP A N 1
ATOM 1887 C CA . ASP A 1 251 ? -5.686 38.189 -3.210 1.00 48.84 251 ASP A CA 1
ATOM 1888 C C . ASP A 1 251 ? -6.863 38.749 -4.029 1.00 48.84 251 ASP A C 1
ATOM 1890 O O . ASP A 1 251 ? -7.057 38.478 -5.215 1.00 48.84 251 ASP A O 1
ATOM 1894 N N . GLY A 1 252 ? -7.615 39.681 -3.446 1.00 50.97 252 GLY A N 1
ATOM 1895 C CA . GLY A 1 252 ? -8.319 40.677 -4.256 1.00 50.97 252 GLY A CA 1
ATOM 1896 C C . GLY A 1 252 ? -8.742 41.891 -3.448 1.00 50.97 252 GLY A C 1
ATOM 1897 O O . GLY A 1 252 ? -9.715 41.812 -2.710 1.00 50.97 252 GLY A O 1
ATOM 1898 N N . ASP A 1 253 ? -8.063 43.021 -3.639 1.00 55.53 253 ASP A N 1
ATOM 1899 C CA . ASP A 1 253 ? -8.430 44.347 -3.103 1.00 55.53 253 ASP A CA 1
ATOM 1900 C C . ASP A 1 253 ? -9.753 44.911 -3.687 1.00 55.53 253 ASP A C 1
ATOM 1902 O O . ASP A 1 253 ? -10.048 46.101 -3.549 1.00 55.53 253 ASP A O 1
ATOM 1906 N N . ASP A 1 254 ? -10.573 44.083 -4.335 1.00 54.22 254 ASP A N 1
ATOM 1907 C CA . ASP A 1 254 ? -11.802 44.519 -4.985 1.00 54.22 254 ASP A CA 1
ATOM 1908 C C . ASP A 1 254 ? -12.995 44.352 -4.030 1.00 54.22 254 ASP A C 1
ATOM 1910 O O . ASP A 1 254 ? -13.459 43.250 -3.737 1.00 54.22 254 ASP A O 1
ATOM 1914 N N . ASP A 1 255 ? -13.475 45.501 -3.544 1.00 59.75 255 ASP A N 1
ATOM 1915 C CA . ASP A 1 255 ? -14.603 45.777 -2.632 1.00 59.75 255 ASP A CA 1
ATOM 1916 C C . ASP A 1 255 ? -15.988 45.363 -3.198 1.00 59.75 255 ASP A C 1
ATOM 1918 O O . ASP A 1 255 ? -17.020 45.977 -2.919 1.00 59.75 255 ASP A O 1
ATOM 1922 N N . ASP A 1 256 ? -16.032 44.307 -4.011 1.00 56.00 256 ASP A N 1
ATOM 1923 C CA . ASP A 1 256 ? -17.237 43.801 -4.658 1.00 56.00 256 ASP A CA 1
ATOM 1924 C C . ASP A 1 256 ? -17.850 42.663 -3.824 1.00 56.00 256 ASP A C 1
ATOM 1926 O O . ASP A 1 256 ? -17.779 41.481 -4.140 1.00 56.00 256 ASP A O 1
ATOM 1930 N N . GLY A 1 257 ? -18.491 43.041 -2.718 1.00 54.53 257 GLY A N 1
ATOM 1931 C CA . GLY A 1 257 ? -19.710 42.382 -2.234 1.00 54.53 257 GLY A CA 1
ATOM 1932 C C . GLY A 1 257 ? -19.734 40.848 -2.110 1.00 54.53 257 GLY A C 1
ATOM 1933 O O . GLY A 1 257 ? -20.673 40.233 -2.600 1.00 54.53 257 GLY A O 1
ATOM 1934 N N . GLY A 1 258 ? -18.804 40.254 -1.360 1.00 53.81 258 GLY A N 1
ATOM 1935 C CA . GLY A 1 258 ? -19.077 39.168 -0.399 1.00 53.81 258 GLY A CA 1
ATOM 1936 C C . GLY A 1 258 ? -19.753 37.876 -0.884 1.00 53.81 258 GLY A C 1
ATOM 1937 O O . GLY A 1 258 ? -20.530 37.297 -0.122 1.00 53.81 258 GLY A O 1
ATOM 1938 N N . GLU A 1 259 ? -19.468 37.401 -2.095 1.00 57.00 259 GLU A N 1
ATOM 1939 C CA . GLU A 1 259 ? -19.754 36.014 -2.483 1.00 57.00 259 GLU A CA 1
ATOM 1940 C C . GLU A 1 259 ? -18.465 35.184 -2.358 1.00 57.00 259 GLU A C 1
ATOM 1942 O O . GLU A 1 259 ? -17.396 35.620 -2.776 1.00 57.00 259 GLU A O 1
ATOM 1947 N N . LEU A 1 260 ? -18.546 34.016 -1.710 1.00 59.31 260 LEU A N 1
ATOM 1948 C CA . LEU A 1 260 ? -17.420 33.083 -1.582 1.00 59.31 260 LEU A CA 1
ATOM 1949 C C . LEU A 1 260 ? -16.987 32.631 -2.985 1.00 59.31 260 LEU A C 1
ATOM 1951 O O . LEU A 1 260 ? -17.687 31.835 -3.613 1.00 59.31 260 LEU A O 1
ATOM 1955 N N . ASP A 1 261 ? -15.845 33.125 -3.463 1.00 67.69 261 ASP A N 1
ATOM 1956 C CA . ASP A 1 261 ? -15.272 32.713 -4.744 1.00 67.69 261 ASP A CA 1
ATOM 1957 C C . ASP A 1 261 ? -14.625 31.329 -4.604 1.00 67.69 261 ASP A C 1
ATOM 1959 O O . ASP A 1 261 ? -13.497 31.180 -4.137 1.00 67.69 261 ASP A O 1
ATOM 1963 N N . ILE A 1 262 ? -15.378 30.295 -4.983 1.00 60.41 262 ILE A N 1
ATOM 1964 C CA . ILE A 1 262 ? -14.956 28.890 -4.917 1.00 60.41 262 ILE A CA 1
ATOM 1965 C C . ILE A 1 262 ? -13.648 28.659 -5.690 1.00 60.41 262 ILE A C 1
ATOM 1967 O O . ILE A 1 262 ? -12.845 27.830 -5.269 1.00 60.41 262 ILE A O 1
ATOM 1971 N N . VAL A 1 263 ? -13.408 29.405 -6.777 1.00 62.97 263 VAL A N 1
ATOM 1972 C CA . VAL A 1 263 ? -12.204 29.246 -7.606 1.00 62.97 263 VAL A CA 1
ATOM 1973 C C . VAL A 1 263 ? -10.955 29.626 -6.812 1.00 62.97 263 VAL A C 1
ATOM 1975 O O . VAL A 1 263 ? -10.006 28.849 -6.782 1.00 62.97 263 VAL A O 1
ATOM 1978 N N . LYS A 1 264 ? -10.992 30.742 -6.075 1.00 63.62 264 LYS A N 1
ATOM 1979 C CA . LYS A 1 264 ? -9.866 31.188 -5.236 1.00 63.62 264 LYS A CA 1
ATOM 1980 C C . LYS A 1 264 ? -9.558 30.230 -4.090 1.00 63.62 264 LYS A C 1
ATOM 1982 O O . LYS A 1 264 ? -8.401 29.999 -3.762 1.00 63.62 264 LYS A O 1
ATOM 1987 N N . ILE A 1 265 ? -10.591 29.640 -3.483 1.00 61.12 265 ILE A N 1
ATOM 1988 C CA . ILE A 1 265 ? -10.394 28.657 -2.406 1.00 61.12 265 ILE A CA 1
ATOM 1989 C C . ILE A 1 265 ? -9.739 27.379 -2.958 1.00 61.12 265 ILE A C 1
ATOM 1991 O O . ILE A 1 265 ? -8.955 26.739 -2.259 1.00 61.12 265 ILE A O 1
ATOM 1995 N N . GLN A 1 266 ? -10.050 27.009 -4.204 1.00 61.34 266 GLN A N 1
ATOM 1996 C CA . GLN A 1 266 ? -9.428 25.871 -4.872 1.00 61.34 266 GLN A CA 1
ATOM 1997 C C . GLN A 1 266 ? -7.966 26.157 -5.247 1.00 61.34 266 GLN A C 1
ATOM 1999 O O . GLN A 1 266 ? -7.116 25.314 -4.985 1.00 61.34 266 GLN A O 1
ATOM 2004 N N . GLU A 1 267 ? -7.657 27.357 -5.746 1.00 64.56 267 GLU A N 1
ATOM 2005 C CA . GLU A 1 267 ? -6.275 27.799 -6.001 1.00 64.56 267 GLU A CA 1
ATOM 2006 C C . GLU A 1 267 ? -5.432 27.790 -4.711 1.00 64.56 267 GLU A C 1
ATOM 2008 O O . GLU A 1 267 ? -4.384 27.155 -4.680 1.00 64.56 267 GLU A O 1
ATOM 2013 N N . ALA A 1 268 ? -5.932 28.356 -3.604 1.00 63.66 268 ALA A N 1
ATOM 2014 C CA . ALA A 1 268 ? -5.232 28.338 -2.312 1.00 63.66 268 ALA A CA 1
ATOM 2015 C C . ALA A 1 268 ? -5.039 26.919 -1.732 1.00 63.66 268 ALA A C 1
ATOM 2017 O O . ALA A 1 268 ? -4.080 26.657 -1.006 1.00 63.66 268 ALA A O 1
ATOM 2018 N N . HIS A 1 269 ? -5.952 25.987 -2.022 1.00 61.59 269 HIS A N 1
ATOM 2019 C CA . HIS A 1 269 ? -5.789 24.576 -1.661 1.00 61.59 269 HIS A CA 1
ATOM 2020 C C . HIS A 1 269 ? -4.701 23.902 -2.503 1.00 61.59 269 HIS A C 1
ATOM 2022 O O . HIS A 1 269 ? -3.858 23.197 -1.952 1.00 61.59 269 HIS A O 1
ATOM 2028 N N . ASP A 1 270 ? -4.695 24.137 -3.814 1.00 63.97 270 ASP A N 1
ATOM 2029 C CA . ASP A 1 270 ? -3.712 23.558 -4.732 1.00 63.97 270 ASP A CA 1
ATOM 2030 C C . ASP A 1 270 ? -2.300 24.145 -4.512 1.00 63.97 270 ASP A C 1
ATOM 2032 O O . ASP A 1 270 ? -1.306 23.449 -4.721 1.00 63.97 270 ASP A O 1
ATOM 2036 N N . GLU A 1 271 ? -2.206 25.387 -4.022 1.00 71.12 271 GLU A N 1
ATOM 2037 C CA . GLU A 1 271 ? -0.958 26.058 -3.622 1.00 71.12 271 GLU A CA 1
ATOM 2038 C C . GLU A 1 271 ? -0.483 25.690 -2.200 1.00 71.12 271 GLU A C 1
ATOM 2040 O O . GLU A 1 271 ? 0.647 26.004 -1.825 1.00 71.12 271 GLU A O 1
ATOM 2045 N N . GLY A 1 272 ? -1.298 24.969 -1.417 1.00 61.44 272 GLY A N 1
ATOM 2046 C CA . GLY A 1 272 ? -0.952 24.498 -0.068 1.00 61.44 272 GLY A CA 1
ATOM 2047 C C . GLY A 1 272 ? -1.176 25.512 1.062 1.00 61.44 272 GLY A C 1
ATOM 2048 O O . GLY A 1 272 ? -0.945 25.186 2.228 1.00 61.44 272 GLY A O 1
ATOM 2049 N N . ASP A 1 273 ? -1.687 26.704 0.752 1.00 57.41 273 ASP A N 1
ATOM 2050 C CA . ASP A 1 273 ? -2.044 27.742 1.730 1.00 57.41 273 ASP A CA 1
ATOM 2051 C C . ASP A 1 273 ? -3.307 27.386 2.533 1.00 57.41 273 ASP A C 1
ATOM 2053 O O . ASP A 1 273 ? -3.552 27.915 3.625 1.00 57.41 273 ASP A O 1
ATOM 2057 N N . LEU A 1 274 ? -4.105 26.446 2.016 1.00 58.84 274 LEU A N 1
ATOM 2058 C CA . LEU A 1 274 ? -5.294 25.912 2.662 1.00 58.84 274 LEU A CA 1
ATOM 2059 C C . LEU A 1 274 ? -5.161 24.423 3.002 1.00 58.84 274 LEU A C 1
ATOM 2061 O O . LEU A 1 274 ? -5.445 23.549 2.185 1.00 58.84 274 LEU A O 1
ATOM 2065 N N . PHE A 1 275 ? -4.874 24.126 4.272 1.00 61.19 275 PHE A N 1
ATOM 2066 C CA . PHE A 1 275 ? -4.936 22.756 4.784 1.00 61.19 275 PHE A CA 1
ATOM 2067 C C . PHE A 1 275 ? -6.349 22.393 5.260 1.00 61.19 275 PHE A C 1
ATOM 2069 O O . PHE A 1 275 ? -6.737 22.635 6.408 1.00 61.19 275 PHE A O 1
ATOM 2076 N N . LEU A 1 276 ? -7.139 21.785 4.376 1.00 66.12 276 LEU A N 1
ATOM 2077 C CA . LEU A 1 276 ? -8.352 21.072 4.775 1.00 66.12 276 LEU A CA 1
ATOM 2078 C C . LEU A 1 276 ? -7.941 19.632 5.073 1.00 66.12 276 LEU A C 1
ATOM 2080 O O . LEU A 1 276 ? -7.529 18.946 4.144 1.00 66.12 276 LEU A O 1
ATOM 2084 N N . PRO A 1 277 ? -8.030 19.155 6.329 1.00 57.09 277 PRO A N 1
ATOM 2085 C CA . PRO A 1 277 ? -7.472 17.860 6.691 1.00 57.09 277 PRO A CA 1
ATOM 2086 C C . PRO A 1 277 ? -8.178 16.764 5.897 1.00 57.09 277 PRO A C 1
ATOM 2088 O O . PRO A 1 277 ? -9.333 16.431 6.172 1.00 57.09 277 PRO A O 1
ATOM 2091 N N . ASN A 1 278 ? -7.502 16.223 4.890 1.00 62.50 278 ASN A N 1
ATOM 2092 C CA . ASN A 1 278 ? -7.966 15.036 4.202 1.00 62.50 278 ASN A CA 1
ATOM 2093 C C . ASN A 1 278 ? -7.796 13.843 5.138 1.00 62.50 278 ASN A C 1
ATOM 2095 O O . ASN A 1 278 ? -6.871 13.775 5.949 1.00 62.50 278 ASN A O 1
ATOM 2099 N N . VAL A 1 279 ? -8.733 12.904 5.066 1.00 60.97 279 VAL A N 1
ATOM 2100 C CA . VAL A 1 279 ? -8.601 11.645 5.789 1.00 60.97 279 VAL A CA 1
ATOM 2101 C C . VAL A 1 279 ? -7.776 10.724 4.912 1.00 60.97 279 VAL A C 1
ATOM 2103 O O . VAL A 1 279 ? -8.311 10.054 4.025 1.00 60.97 279 VAL A O 1
ATOM 2106 N N . SER A 1 280 ? -6.472 10.719 5.152 1.00 60.94 280 SER A N 1
ATOM 2107 C CA . SER A 1 280 ? -5.573 9.724 4.582 1.00 60.94 280 SER A CA 1
ATOM 2108 C C . SER A 1 280 ? -5.761 8.390 5.298 1.00 60.94 280 SER A C 1
ATOM 2110 O O . SER A 1 280 ? -5.959 8.326 6.512 1.00 60.94 280 SER A O 1
ATOM 2112 N N . GLY A 1 281 ? -5.734 7.308 4.538 1.00 66.00 281 GLY A N 1
ATOM 2113 C CA . GLY A 1 281 ? -5.882 5.958 5.047 1.00 66.00 281 GLY A CA 1
ATOM 2114 C C . GLY A 1 281 ? -5.271 4.937 4.105 1.00 66.00 281 GLY A C 1
ATOM 2115 O O . GLY A 1 281 ? -4.810 5.255 3.013 1.00 66.00 281 GLY A O 1
ATOM 2116 N N . LEU A 1 282 ? -5.302 3.681 4.530 1.00 67.38 282 LEU A N 1
ATOM 2117 C CA . LEU A 1 282 ? -4.885 2.542 3.726 1.00 67.38 282 LEU A CA 1
ATOM 2118 C C . LEU A 1 282 ? -6.108 1.670 3.459 1.00 67.38 282 LEU A C 1
ATOM 2120 O O . LEU A 1 282 ? -6.851 1.325 4.380 1.00 67.38 282 LEU A O 1
ATOM 2124 N N . VAL A 1 283 ? -6.331 1.320 2.195 1.00 68.31 283 VAL A N 1
ATOM 2125 C CA . VAL A 1 283 ? -7.369 0.369 1.797 1.00 68.31 283 VAL A CA 1
ATOM 2126 C C . VAL A 1 283 ? -6.723 -0.896 1.278 1.00 68.31 283 VAL A C 1
ATOM 2128 O O . VAL A 1 283 ? -6.008 -0.890 0.280 1.00 68.31 283 VAL A O 1
ATOM 2131 N N . PHE A 1 284 ? -7.063 -2.008 1.916 1.00 69.25 284 PHE A N 1
ATOM 2132 C CA . PHE A 1 284 ? -6.747 -3.328 1.406 1.00 69.25 284 PHE A CA 1
ATOM 2133 C C . PHE A 1 284 ? -7.809 -3.762 0.389 1.00 69.25 284 PHE A C 1
ATOM 2135 O O . PHE A 1 284 ? -9.010 -3.740 0.672 1.00 69.25 284 PHE A O 1
ATOM 2142 N N . SER A 1 285 ? -7.377 -4.185 -0.797 1.00 71.81 285 SER A N 1
ATOM 2143 C CA . SER A 1 285 ? -8.254 -4.729 -1.835 1.00 71.81 285 SER A CA 1
ATOM 2144 C C . SER A 1 285 ? -7.687 -6.053 -2.317 1.00 71.81 285 SER A C 1
ATOM 2146 O O . SER A 1 285 ? -6.598 -6.087 -2.874 1.00 71.81 285 SER A O 1
ATOM 2148 N N . ASP A 1 286 ? -8.419 -7.154 -2.161 1.00 63.00 286 ASP A N 1
ATOM 2149 C CA . ASP A 1 286 ? -7.910 -8.459 -2.614 1.00 63.00 286 ASP A CA 1
ATOM 2150 C C . ASP A 1 286 ? -7.729 -8.540 -4.122 1.00 63.00 286 ASP A C 1
ATOM 2152 O O . ASP A 1 286 ? -6.807 -9.181 -4.615 1.00 63.00 286 ASP A O 1
ATOM 2156 N N . ALA A 1 287 ? -8.588 -7.851 -4.876 1.00 72.56 287 ALA A N 1
ATOM 2157 C CA . ALA A 1 287 ? -8.388 -7.758 -6.310 1.00 72.56 287 ALA A CA 1
ATOM 2158 C C . ALA A 1 287 ? -6.990 -7.196 -6.601 1.00 72.56 287 ALA A C 1
ATOM 2160 O O . ALA A 1 287 ? -6.287 -7.756 -7.431 1.00 72.56 287 ALA A O 1
ATOM 2161 N N . VAL A 1 288 ? -6.575 -6.159 -5.872 1.00 76.00 288 VAL A N 1
ATOM 2162 C CA . VAL A 1 288 ? -5.254 -5.531 -5.989 1.00 76.00 288 VAL A CA 1
ATOM 2163 C C . VAL A 1 288 ? -4.142 -6.442 -5.474 1.00 76.00 288 VAL A C 1
ATOM 2165 O O . VAL A 1 288 ? -3.174 -6.660 -6.195 1.00 76.00 288 VAL A O 1
ATOM 2168 N N . ALA A 1 289 ? -4.309 -7.030 -4.289 1.00 69.31 289 ALA A N 1
ATOM 2169 C CA . ALA A 1 289 ? -3.329 -7.929 -3.683 1.00 69.31 289 ALA A CA 1
ATOM 2170 C C . ALA A 1 289 ? -3.075 -9.196 -4.525 1.00 69.31 289 ALA A C 1
ATOM 2172 O O . ALA A 1 289 ? -2.020 -9.813 -4.421 1.00 69.31 289 ALA A O 1
ATOM 2173 N N . SER A 1 290 ? -4.023 -9.580 -5.390 1.00 73.19 290 SER A N 1
ATOM 2174 C CA . SER A 1 290 ? -3.876 -10.711 -6.317 1.00 73.19 290 SER A CA 1
ATOM 2175 C C . SER A 1 290 ? -3.023 -10.418 -7.557 1.00 73.19 290 SER A C 1
ATOM 2177 O O . SER A 1 290 ? -2.766 -11.324 -8.358 1.00 73.19 290 SER A O 1
ATOM 2179 N N . TYR A 1 291 ? -2.641 -9.161 -7.790 1.00 83.69 291 TYR A N 1
ATOM 2180 C CA . TYR A 1 291 ? -1.845 -8.790 -8.957 1.00 83.69 291 TYR A CA 1
ATOM 2181 C C . TYR A 1 291 ? -0.382 -9.081 -8.678 1.00 83.69 291 TYR A C 1
ATOM 2183 O O . TYR A 1 291 ? 0.124 -8.691 -7.645 1.00 83.69 291 TYR A O 1
ATOM 2191 N N . GLY A 1 292 ? 0.303 -9.766 -9.593 1.00 82.56 292 GLY A N 1
ATOM 2192 C CA . GLY A 1 292 ? 1.738 -10.014 -9.436 1.00 82.56 292 GLY A CA 1
ATOM 2193 C C . GLY A 1 292 ? 2.566 -8.758 -9.701 1.00 82.56 292 GLY A C 1
ATOM 2194 O O . GLY A 1 292 ? 2.067 -7.791 -10.277 1.00 82.56 292 GLY A O 1
ATOM 2195 N N . HIS A 1 293 ? 3.854 -8.795 -9.373 1.00 85.38 293 HIS A N 1
ATOM 2196 C CA . HIS A 1 293 ? 4.765 -7.738 -9.795 1.00 85.38 293 HIS A CA 1
ATOM 2197 C C . HIS A 1 293 ? 5.061 -7.812 -11.307 1.00 85.38 293 HIS A C 1
ATOM 2199 O O . HIS A 1 293 ? 5.227 -8.895 -11.872 1.00 85.38 293 HIS A O 1
ATOM 2205 N N . SER A 1 294 ? 5.168 -6.656 -11.959 1.00 87.88 294 SER A N 1
ATOM 2206 C CA . SER A 1 294 ? 5.830 -6.477 -13.252 1.00 87.88 294 SER A CA 1
ATOM 2207 C C . SER A 1 294 ? 6.420 -5.073 -13.321 1.00 87.88 294 SER A C 1
ATOM 2209 O O . SER A 1 294 ? 5.700 -4.107 -13.066 1.00 87.88 294 SER A O 1
ATOM 2211 N N . CYS A 1 295 ? 7.679 -4.950 -13.755 1.00 84.94 295 CYS A N 1
ATOM 2212 C CA . CYS A 1 295 ? 8.275 -3.647 -14.073 1.00 84.94 295 CYS A CA 1
ATOM 2213 C C . CYS A 1 295 ? 7.531 -2.938 -15.222 1.00 84.94 295 CYS A C 1
ATOM 2215 O O . CYS A 1 295 ? 7.580 -1.719 -15.326 1.00 84.94 295 CYS A O 1
ATOM 2217 N N . GLN A 1 296 ? 6.791 -3.693 -16.045 1.00 82.88 296 GLN A N 1
ATOM 2218 C CA . GLN A 1 296 ? 5.821 -3.174 -17.010 1.00 82.88 296 GLN A CA 1
ATOM 2219 C C . GLN A 1 296 ? 4.410 -3.617 -16.591 1.00 82.88 296 GLN A C 1
ATOM 2221 O O . GLN A 1 296 ? 3.926 -4.668 -17.033 1.00 82.88 296 GLN A O 1
ATOM 2226 N N . PRO A 1 297 ? 3.761 -2.906 -15.661 1.00 89.00 297 PRO A N 1
ATOM 2227 C CA . PRO A 1 297 ? 2.492 -3.353 -15.111 1.00 89.00 297 PRO A CA 1
ATOM 2228 C C . PRO A 1 297 ? 1.388 -3.344 -16.164 1.00 89.00 297 PRO A C 1
ATOM 2230 O O . PRO A 1 297 ? 1.238 -2.383 -16.922 1.00 89.00 297 PRO A O 1
ATOM 2233 N N . SER A 1 298 ? 0.567 -4.393 -16.186 1.00 89.75 298 SER A N 1
ATOM 2234 C CA . SER A 1 298 ? -0.597 -4.457 -17.073 1.00 89.75 298 SER A CA 1
ATOM 2235 C C . SER A 1 298 ? -1.739 -3.560 -16.594 1.00 89.75 298 SER A C 1
ATOM 2237 O O . SER A 1 298 ? -2.629 -3.212 -17.373 1.00 89.75 298 SER A O 1
ATOM 2239 N N . VAL A 1 299 ? -1.744 -3.212 -15.305 1.00 91.69 299 VAL A N 1
ATOM 2240 C CA . VAL A 1 299 ? -2.757 -2.355 -14.695 1.00 91.69 299 VAL A CA 1
ATOM 2241 C C . VAL A 1 299 ? -2.128 -1.254 -13.845 1.00 91.69 299 VAL A C 1
ATOM 2243 O O . VAL A 1 299 ? -1.121 -1.457 -13.174 1.00 91.69 299 VAL A O 1
ATOM 2246 N N . ALA A 1 300 ? -2.753 -0.084 -13.840 1.00 88.56 300 ALA A N 1
ATOM 2247 C CA . ALA A 1 300 ? -2.526 0.967 -12.866 1.00 88.56 300 ALA A CA 1
ATOM 2248 C C . ALA A 1 300 ? -3.649 0.961 -11.828 1.00 88.56 300 ALA A C 1
ATOM 2250 O O . ALA A 1 300 ? -4.804 0.633 -12.124 1.00 88.56 300 ALA A O 1
ATOM 2251 N N . ILE A 1 301 ? -3.295 1.348 -10.604 1.00 85.56 301 ILE A N 1
ATOM 2252 C CA . ILE A 1 301 ? -4.253 1.557 -9.521 1.00 85.56 301 ILE A CA 1
ATOM 2253 C C . ILE A 1 301 ? -4.210 3.012 -9.109 1.00 85.56 301 ILE A C 1
ATOM 2255 O O . ILE A 1 301 ? -3.136 3.555 -8.836 1.00 85.56 301 ILE A O 1
ATOM 2259 N N . SER A 1 302 ? -5.387 3.604 -9.017 1.00 82.25 302 SER A N 1
ATOM 2260 C CA . SER A 1 302 ? -5.596 4.905 -8.407 1.00 82.25 302 SER A CA 1
ATOM 2261 C C . SER A 1 302 ? -6.772 4.832 -7.443 1.00 82.25 302 SER A C 1
ATOM 2263 O O . SER A 1 302 ? -7.657 3.982 -7.568 1.00 82.25 302 SER A O 1
ATOM 2265 N N . PHE A 1 303 ? -6.787 5.718 -6.457 1.00 79.81 303 PHE A N 1
ATOM 2266 C CA . PHE A 1 303 ? -7.967 5.951 -5.642 1.00 79.81 303 PHE A CA 1
ATOM 2267 C C . PHE A 1 303 ? -8.665 7.209 -6.147 1.00 79.81 303 PHE A C 1
ATOM 2269 O O . PHE A 1 303 ? -8.021 8.224 -6.392 1.00 79.81 303 PHE A O 1
ATOM 2276 N N . SER A 1 304 ? -9.983 7.141 -6.323 1.00 77.06 304 SER A N 1
ATOM 2277 C CA . SER A 1 304 ? -10.777 8.335 -6.587 1.00 77.06 304 SER A CA 1
ATOM 2278 C C . SER A 1 304 ? -11.352 8.858 -5.271 1.00 77.06 304 SER A C 1
ATOM 2280 O O . SER A 1 304 ? -12.273 8.219 -4.744 1.00 77.06 304 SER A O 1
ATOM 2282 N N . PRO A 1 305 ? -10.883 10.016 -4.764 1.00 63.06 305 PRO A N 1
ATOM 2283 C CA . PRO A 1 305 ? -11.449 10.646 -3.568 1.00 63.06 305 PRO A CA 1
ATOM 2284 C C . PRO A 1 305 ? -12.935 10.981 -3.732 1.00 63.06 305 PRO A C 1
ATOM 2286 O O . PRO A 1 305 ? -13.698 10.955 -2.768 1.00 63.06 305 PRO A O 1
ATOM 2289 N N . LEU A 1 306 ? -13.353 11.273 -4.967 1.00 63.16 306 LEU A N 1
ATOM 2290 C CA . LEU A 1 306 ? -14.712 11.696 -5.309 1.00 63.16 306 LEU A CA 1
ATOM 2291 C C . LEU A 1 306 ? -15.733 10.588 -5.061 1.00 63.16 306 LEU A C 1
ATOM 2293 O O . LEU A 1 306 ? -16.776 10.800 -4.440 1.00 63.16 306 LEU A O 1
ATOM 2297 N N . ASP A 1 307 ? -15.390 9.401 -5.550 1.00 66.81 307 ASP A N 1
ATOM 2298 C CA . ASP A 1 307 ? -16.268 8.238 -5.570 1.00 66.81 307 ASP A CA 1
ATOM 2299 C C . ASP A 1 307 ? -15.943 7.242 -4.447 1.00 66.81 307 ASP A C 1
ATOM 2301 O O . ASP A 1 307 ? -16.577 6.189 -4.364 1.00 66.81 307 ASP A O 1
ATOM 2305 N N . ALA A 1 308 ? -14.944 7.553 -3.609 1.00 67.88 308 ALA A N 1
ATOM 2306 C CA . ALA A 1 308 ? -14.396 6.681 -2.572 1.00 67.88 308 ALA A CA 1
ATOM 2307 C C . ALA A 1 308 ? -14.139 5.248 -3.080 1.00 67.88 308 ALA A C 1
ATOM 2309 O O . ALA A 1 308 ? -14.474 4.259 -2.423 1.00 67.88 308 ALA A O 1
ATOM 2310 N N . ARG A 1 309 ? -13.580 5.132 -4.292 1.00 76.69 309 ARG A N 1
ATOM 2311 C CA . ARG A 1 309 ? -13.380 3.849 -4.980 1.00 76.69 309 ARG A CA 1
ATOM 2312 C C . ARG A 1 309 ? -11.941 3.668 -5.429 1.00 76.69 309 ARG A C 1
ATOM 2314 O O . ARG A 1 309 ? -11.316 4.593 -5.946 1.00 76.69 309 ARG A O 1
ATOM 2321 N N . VAL A 1 310 ? -11.465 2.434 -5.317 1.00 78.00 310 VAL A N 1
ATOM 2322 C CA . VAL A 1 310 ? -10.238 1.988 -5.978 1.00 78.00 310 VAL A CA 1
ATOM 2323 C C . VAL A 1 310 ? -10.553 1.759 -7.456 1.00 78.00 310 VAL A C 1
ATOM 2325 O O . VAL A 1 310 ? -11.440 0.975 -7.800 1.00 78.00 310 VAL A O 1
ATOM 2328 N N . ILE A 1 311 ? -9.847 2.465 -8.330 1.00 83.56 311 ILE A N 1
ATOM 2329 C CA . ILE A 1 311 ? -9.924 2.329 -9.780 1.00 83.56 311 ILE A CA 1
ATOM 2330 C C . ILE A 1 311 ? -8.759 1.451 -10.224 1.00 83.56 311 ILE A C 1
ATOM 2332 O O . ILE A 1 311 ? -7.601 1.738 -9.934 1.00 83.56 311 ILE A O 1
ATOM 2336 N N . VAL A 1 312 ? -9.081 0.383 -10.952 1.00 89.44 312 VAL A N 1
ATOM 2337 C CA . VAL A 1 312 ? -8.096 -0.447 -11.646 1.00 89.44 312 VAL A CA 1
ATOM 2338 C C . VAL A 1 312 ? -8.247 -0.187 -13.137 1.00 89.44 312 VAL A C 1
ATOM 2340 O O . VAL A 1 312 ? -9.294 -0.485 -13.714 1.00 89.44 312 VAL A O 1
ATOM 2343 N N . GLN A 1 313 ? -7.210 0.362 -13.756 1.00 92.06 313 GLN A N 1
ATOM 2344 C CA . GLN A 1 313 ? -7.190 0.695 -15.176 1.00 92.06 313 GLN A CA 1
ATOM 2345 C C . GLN A 1 313 ? -6.150 -0.162 -15.892 1.00 92.06 313 GLN A C 1
ATOM 2347 O O . GLN A 1 313 ? -5.053 -0.347 -15.383 1.00 92.06 313 GLN A O 1
ATOM 2352 N N . ALA A 1 314 ? -6.480 -0.693 -17.068 1.00 91.81 314 ALA A N 1
ATOM 2353 C CA . ALA A 1 314 ? -5.495 -1.367 -17.907 1.00 91.81 314 ALA A CA 1
ATOM 2354 C C . ALA A 1 314 ? -4.552 -0.334 -18.538 1.00 91.81 314 ALA A C 1
ATOM 2356 O O . ALA A 1 314 ? -5.027 0.654 -19.100 1.00 91.81 314 ALA A O 1
ATOM 2357 N N . ASN A 1 315 ? -3.244 -0.578 -18.474 1.00 86.69 315 ASN A N 1
ATOM 2358 C CA . ASN A 1 315 ? -2.245 0.298 -19.097 1.00 86.69 315 ASN A CA 1
ATOM 2359 C C . ASN A 1 315 ? -2.144 0.074 -20.611 1.00 86.69 315 ASN A C 1
ATOM 2361 O O . ASN A 1 315 ? -1.729 0.961 -21.344 1.00 86.69 315 ASN A O 1
ATOM 2365 N N . HIS A 1 316 ? -2.549 -1.103 -21.085 1.00 84.38 316 HIS A N 1
ATOM 2366 C CA . HIS A 1 316 ? -2.549 -1.479 -22.496 1.00 84.38 316 HIS A CA 1
ATOM 2367 C C . HIS A 1 316 ? -3.655 -2.502 -22.783 1.00 84.38 316 HIS A C 1
ATOM 2369 O O . HIS A 1 316 ? -4.336 -2.997 -21.878 1.00 84.38 316 HIS A O 1
ATOM 2375 N N . ALA A 1 317 ? -3.858 -2.824 -24.062 1.00 86.94 317 ALA A N 1
ATOM 2376 C CA . ALA A 1 317 ? -4.812 -3.848 -24.468 1.00 86.94 317 ALA A CA 1
ATOM 2377 C C . ALA A 1 317 ? -4.407 -5.221 -23.903 1.00 86.94 317 ALA A C 1
ATOM 2379 O O . ALA A 1 317 ? -3.323 -5.724 -24.187 1.00 86.94 317 ALA A O 1
ATOM 2380 N N . MET A 1 318 ? -5.293 -5.848 -23.127 1.00 88.44 318 MET A N 1
ATOM 2381 C CA . MET A 1 318 ? -5.048 -7.159 -22.521 1.00 88.44 318 MET A CA 1
ATOM 2382 C C . MET A 1 318 ? -5.853 -8.246 -23.234 1.00 88.44 318 MET A C 1
ATOM 2384 O O . MET A 1 318 ? -7.064 -8.119 -23.428 1.00 88.44 318 MET A O 1
ATOM 2388 N N . ALA A 1 319 ? -5.191 -9.347 -23.586 1.00 89.12 319 ALA A N 1
ATOM 2389 C CA . ALA A 1 319 ? -5.868 -10.538 -24.086 1.00 89.12 319 ALA A CA 1
ATOM 2390 C C . ALA A 1 319 ? -6.651 -11.250 -22.965 1.00 89.12 319 ALA A C 1
ATOM 2392 O O . ALA A 1 319 ? -6.329 -11.138 -21.779 1.00 89.12 319 ALA A O 1
ATOM 2393 N N . ALA A 1 320 ? -7.668 -12.034 -23.333 1.00 92.38 320 ALA A N 1
ATOM 2394 C CA . ALA A 1 320 ? -8.389 -12.864 -22.372 1.00 92.38 320 ALA A CA 1
ATOM 2395 C C . ALA A 1 320 ? -7.428 -13.845 -21.674 1.00 92.38 320 ALA A C 1
ATOM 2397 O O . ALA A 1 320 ? -6.679 -14.561 -22.335 1.00 92.38 320 ALA A O 1
ATOM 2398 N N . GLY A 1 321 ? -7.454 -13.872 -20.338 1.00 89.25 321 GLY A N 1
ATOM 2399 C CA . GLY A 1 321 ? -6.562 -14.709 -19.526 1.00 89.25 321 GLY A CA 1
ATOM 2400 C C . GLY A 1 321 ? -5.178 -14.109 -19.252 1.00 89.25 321 GLY A C 1
ATOM 2401 O O . GLY A 1 321 ? -4.388 -14.746 -18.559 1.00 89.25 321 GLY A O 1
ATOM 2402 N N . HIS A 1 322 ? -4.880 -12.898 -19.741 1.00 86.00 322 HIS A N 1
ATOM 2403 C CA . HIS A 1 322 ? -3.643 -12.203 -19.388 1.00 86.00 322 HIS A CA 1
ATOM 2404 C C . HIS A 1 322 ? -3.589 -11.935 -17.873 1.00 86.00 322 HIS A C 1
ATOM 2406 O O . HIS A 1 322 ? -4.585 -11.531 -17.263 1.00 86.00 322 HIS A O 1
ATOM 2412 N N . ARG A 1 323 ? -2.432 -12.195 -17.251 1.00 86.25 323 ARG A N 1
ATOM 2413 C CA . ARG A 1 323 ? -2.237 -11.979 -15.812 1.00 86.25 323 ARG A CA 1
ATOM 2414 C C . ARG A 1 323 ? -2.224 -10.477 -15.536 1.00 86.25 323 ARG A C 1
ATOM 2416 O O . ARG A 1 323 ? -1.590 -9.724 -16.261 1.00 86.25 323 ARG A O 1
ATOM 2423 N N . ARG A 1 324 ? -2.912 -10.056 -14.475 1.00 90.94 324 ARG A N 1
ATOM 2424 C CA . ARG A 1 324 ? -2.890 -8.664 -14.019 1.00 90.94 324 ARG A CA 1
ATOM 2425 C C . ARG A 1 324 ? -1.651 -8.438 -13.163 1.00 90.94 324 ARG A C 1
ATOM 2427 O O . ARG A 1 324 ? -1.406 -9.227 -12.249 1.00 90.94 324 ARG A O 1
ATOM 2434 N N . THR A 1 325 ? -0.886 -7.402 -13.476 1.00 89.38 325 THR A N 1
ATOM 2435 C CA . THR A 1 325 ? 0.364 -7.084 -12.783 1.00 89.38 325 THR A CA 1
ATOM 2436 C C . THR A 1 325 ? 0.460 -5.608 -12.411 1.00 89.38 325 THR A C 1
ATOM 2438 O O . THR A 1 325 ? -0.037 -4.742 -13.134 1.00 89.38 325 THR A O 1
ATOM 2441 N N . LEU A 1 326 ? 1.112 -5.337 -11.281 1.00 86.94 326 LEU A N 1
ATOM 2442 C CA . LEU A 1 326 ? 1.419 -4.012 -10.747 1.00 86.94 326 LEU A CA 1
ATOM 2443 C C . LEU A 1 326 ? 2.923 -3.803 -10.662 1.00 86.94 326 LEU A C 1
ATOM 2445 O O . LEU A 1 326 ? 3.678 -4.751 -10.478 1.00 86.94 326 LEU A O 1
ATOM 2449 N N . CYS A 1 327 ? 3.345 -2.544 -10.711 1.00 85.25 327 CYS A N 1
ATOM 2450 C CA . CYS A 1 327 ? 4.679 -2.183 -10.279 1.00 85.25 327 CYS A CA 1
ATOM 2451 C C . CYS A 1 327 ? 4.566 -1.786 -8.811 1.00 85.25 327 CYS A C 1
ATOM 2453 O O . CYS A 1 327 ? 3.921 -0.789 -8.484 1.00 85.25 327 CYS A O 1
ATOM 2455 N N . TYR A 1 328 ? 5.125 -2.619 -7.937 1.00 78.44 328 TYR A N 1
ATOM 2456 C CA . TYR A 1 328 ? 5.095 -2.422 -6.483 1.00 78.44 328 TYR A CA 1
ATOM 2457 C C . TYR A 1 328 ? 5.989 -1.282 -6.011 1.00 78.44 328 TYR A C 1
ATOM 2459 O O . TYR A 1 328 ? 5.830 -0.805 -4.898 1.00 78.44 328 TYR A O 1
ATOM 2467 N N . ARG A 1 329 ? 6.894 -0.826 -6.875 1.00 77.06 329 ARG A N 1
ATOM 2468 C CA . ARG A 1 329 ? 7.718 0.350 -6.649 1.00 77.06 329 ARG A CA 1
ATOM 2469 C C . ARG A 1 329 ? 7.415 1.345 -7.766 1.00 77.06 329 ARG A C 1
ATOM 2471 O O . ARG A 1 329 ? 7.496 0.985 -8.939 1.00 77.06 329 ARG A O 1
ATOM 2478 N N . ARG A 1 330 ? 6.953 2.549 -7.432 1.00 64.50 330 ARG A N 1
ATOM 2479 C CA . ARG A 1 330 ? 6.665 3.623 -8.401 1.00 64.50 330 ARG A CA 1
ATOM 2480 C C . ARG A 1 330 ? 7.692 4.730 -8.187 1.00 64.50 330 ARG A C 1
ATOM 2482 O O . ARG A 1 330 ? 7.817 5.173 -7.056 1.00 64.50 330 ARG A O 1
ATOM 2489 N N . GLY A 1 331 ? 8.367 5.209 -9.234 1.00 63.50 331 GLY A N 1
ATOM 2490 C CA . GLY A 1 331 ? 9.259 6.369 -9.103 1.00 63.50 331 GLY A CA 1
ATOM 2491 C C . GLY A 1 331 ? 10.498 6.357 -9.999 1.00 63.50 331 GLY A C 1
ATOM 2492 O O . GLY A 1 331 ? 10.636 5.513 -10.879 1.00 63.50 331 GLY A O 1
ATOM 2493 N N . SER A 1 332 ? 11.377 7.336 -9.756 1.00 49.06 332 SER A N 1
ATOM 2494 C CA . SER A 1 332 ? 12.618 7.678 -10.478 1.00 49.06 332 SER A CA 1
ATOM 2495 C C . SER A 1 332 ? 13.806 6.749 -10.204 1.00 49.06 332 SER A C 1
ATOM 2497 O O . SER A 1 332 ? 14.958 7.142 -10.387 1.00 49.06 332 SER A O 1
ATOM 2499 N N . GLU A 1 333 ? 13.538 5.549 -9.717 1.00 63.44 333 GLU A N 1
ATOM 2500 C CA . GLU A 1 333 ? 14.569 4.619 -9.284 1.00 63.44 333 GLU A CA 1
ATOM 2501 C C . GLU A 1 333 ? 15.048 3.776 -10.458 1.00 63.44 333 GLU A C 1
ATOM 2503 O O . GLU A 1 333 ? 14.330 3.474 -11.416 1.00 63.44 333 GLU A O 1
ATOM 2508 N N . THR A 1 334 ? 16.308 3.394 -10.383 1.00 76.06 334 THR A N 1
ATOM 2509 C CA . THR A 1 334 ? 16.927 2.494 -11.335 1.00 76.06 334 THR A CA 1
ATOM 2510 C C . THR A 1 334 ? 16.285 1.109 -11.264 1.00 76.06 334 THR A C 1
ATOM 2512 O O . THR A 1 334 ? 15.718 0.667 -10.258 1.00 76.06 334 THR A O 1
ATOM 2515 N N . HIS A 1 335 ? 16.406 0.369 -12.361 1.00 77.88 335 HIS A N 1
ATOM 2516 C CA . HIS A 1 335 ? 15.963 -1.017 -12.395 1.00 77.88 335 HIS A CA 1
ATOM 2517 C C . HIS A 1 335 ? 16.664 -1.892 -11.347 1.00 77.88 335 HIS A C 1
ATOM 2519 O O . HIS A 1 335 ? 16.064 -2.819 -10.809 1.00 77.88 335 HIS A O 1
ATOM 2525 N N . ASP A 1 336 ? 17.930 -1.593 -11.061 1.00 78.50 336 ASP A N 1
ATOM 2526 C CA . ASP A 1 336 ? 18.750 -2.305 -10.086 1.00 78.50 336 ASP A CA 1
ATOM 2527 C C . ASP A 1 336 ? 18.181 -2.128 -8.680 1.00 78.50 336 ASP A C 1
ATOM 2529 O O . ASP A 1 336 ? 17.985 -3.121 -7.988 1.00 78.50 336 ASP A O 1
ATOM 2533 N N . GLU A 1 337 ? 17.802 -0.904 -8.312 1.00 79.00 337 GLU A N 1
ATOM 2534 C CA . GLU A 1 337 ? 17.102 -0.618 -7.057 1.00 79.00 337 GLU A CA 1
ATOM 2535 C C . GLU A 1 337 ? 15.746 -1.330 -7.006 1.00 79.00 337 GLU A C 1
ATOM 2537 O O . GLU A 1 337 ? 15.379 -1.891 -5.975 1.00 79.00 337 GLU A O 1
ATOM 2542 N N . THR A 1 338 ? 14.997 -1.370 -8.112 1.00 79.12 338 THR A N 1
ATOM 2543 C CA . THR A 1 338 ? 13.732 -2.123 -8.169 1.00 79.12 338 THR A CA 1
ATOM 2544 C C . THR A 1 338 ? 13.967 -3.613 -7.936 1.00 79.12 338 THR A C 1
ATOM 2546 O O . THR A 1 338 ? 13.306 -4.204 -7.091 1.00 79.12 338 THR A O 1
ATOM 2549 N N . LEU A 1 339 ? 14.914 -4.231 -8.644 1.00 78.56 339 LEU A N 1
ATOM 2550 C CA . LEU A 1 339 ? 15.246 -5.646 -8.480 1.00 78.56 339 LEU A CA 1
ATOM 2551 C C . LEU A 1 339 ? 15.766 -5.954 -7.085 1.00 78.56 339 LEU A C 1
ATOM 2553 O O . LEU A 1 339 ? 15.387 -6.968 -6.513 1.00 78.56 339 LEU A O 1
ATOM 2557 N N . GLU A 1 340 ? 16.606 -5.087 -6.536 1.00 77.56 340 GLU A N 1
ATOM 2558 C CA . GLU A 1 340 ? 17.089 -5.209 -5.174 1.00 77.56 340 GLU A CA 1
ATOM 2559 C C . GLU A 1 340 ? 15.925 -5.117 -4.187 1.00 77.56 340 GLU A C 1
ATOM 2561 O O . GLU A 1 340 ? 15.839 -5.946 -3.294 1.00 77.56 340 GLU A O 1
ATOM 2566 N N . PHE A 1 341 ? 14.984 -4.188 -4.367 1.00 75.19 341 PHE A N 1
ATOM 2567 C CA . PHE A 1 341 ? 13.760 -4.131 -3.570 1.00 75.19 341 PHE A CA 1
ATOM 2568 C C . PHE A 1 341 ? 12.941 -5.413 -3.703 1.00 75.19 341 PHE A C 1
ATOM 2570 O O . PHE A 1 341 ? 12.505 -5.960 -2.695 1.00 75.19 341 PHE A O 1
ATOM 2577 N N . LEU A 1 342 ? 12.738 -5.922 -4.917 1.00 72.31 342 LEU A N 1
ATOM 2578 C CA . LEU A 1 342 ? 11.982 -7.153 -5.129 1.00 72.31 342 LEU A CA 1
ATOM 2579 C C . LEU A 1 342 ? 12.657 -8.335 -4.437 1.00 72.31 342 LEU A C 1
ATOM 2581 O O . LEU A 1 342 ? 12.028 -9.004 -3.624 1.00 72.31 342 LEU A O 1
ATOM 2585 N N . HIS A 1 343 ? 13.948 -8.518 -4.686 1.00 66.69 343 HIS A N 1
ATOM 2586 C CA . HIS A 1 343 ? 14.786 -9.530 -4.058 1.00 66.69 343 HIS A CA 1
ATOM 2587 C C . HIS A 1 343 ? 14.781 -9.398 -2.526 1.00 66.69 343 HIS A C 1
ATOM 2589 O O . HIS A 1 343 ? 14.565 -10.371 -1.813 1.00 66.69 343 HIS A O 1
ATOM 2595 N N . ARG A 1 344 ? 14.923 -8.179 -1.989 1.00 60.47 344 ARG A N 1
ATOM 2596 C CA . ARG A 1 344 ? 14.834 -7.894 -0.544 1.00 60.47 344 ARG A CA 1
ATOM 2597 C C . ARG A 1 344 ? 13.478 -8.280 0.050 1.00 60.47 344 ARG A C 1
ATOM 2599 O O . ARG A 1 344 ? 13.409 -8.641 1.220 1.00 60.47 344 ARG A O 1
ATOM 2606 N N . ASN A 1 345 ? 12.415 -8.216 -0.746 1.00 57.59 345 ASN A N 1
ATOM 2607 C CA . ASN A 1 345 ? 11.059 -8.590 -0.353 1.00 57.59 345 ASN A CA 1
ATOM 2608 C C . ASN A 1 345 ? 10.697 -10.041 -0.738 1.00 57.59 345 ASN A C 1
ATOM 2610 O O . ASN A 1 345 ? 9.517 -10.390 -0.745 1.00 57.59 345 ASN A O 1
ATOM 2614 N N . GLY A 1 346 ? 11.685 -10.887 -1.065 1.00 60.22 346 GLY A N 1
ATOM 2615 C CA . GLY A 1 346 ? 11.478 -12.299 -1.414 1.00 60.22 346 GLY A CA 1
ATOM 2616 C C . GLY A 1 346 ? 10.763 -12.515 -2.752 1.00 60.22 346 GLY A C 1
ATOM 2617 O O . GLY A 1 346 ? 10.183 -13.571 -3.002 1.00 60.22 346 GLY A O 1
ATOM 2618 N N . MET A 1 347 ? 10.760 -11.503 -3.619 1.00 69.62 347 MET A N 1
ATOM 2619 C CA . MET A 1 347 ? 10.282 -11.577 -4.996 1.00 69.62 347 MET A CA 1
ATOM 2620 C C . MET A 1 347 ? 11.485 -11.799 -5.907 1.00 69.62 347 MET A C 1
ATOM 2622 O O . MET A 1 347 ? 11.886 -10.923 -6.672 1.00 69.62 347 MET A O 1
ATOM 2626 N N . ASP A 1 348 ? 12.081 -12.983 -5.800 1.00 58.75 348 ASP A N 1
ATOM 2627 C CA . ASP A 1 348 ? 13.436 -13.230 -6.305 1.00 58.75 348 ASP A CA 1
ATOM 2628 C C . ASP A 1 348 ? 13.576 -13.167 -7.826 1.00 58.75 348 ASP A C 1
ATOM 2630 O O . ASP A 1 348 ? 14.689 -13.156 -8.351 1.00 58.75 348 ASP A O 1
ATOM 2634 N N . CYS A 1 349 ? 12.475 -13.104 -8.574 1.00 63.69 349 CYS A N 1
ATOM 2635 C CA . CYS A 1 349 ? 12.536 -12.973 -10.020 1.00 63.69 349 CYS A CA 1
ATOM 2636 C C . CYS A 1 349 ? 11.293 -12.246 -10.546 1.00 63.69 349 CYS A C 1
ATOM 2638 O O . CYS A 1 349 ? 10.242 -12.870 -10.724 1.00 63.69 349 CYS A O 1
ATOM 2640 N N . CYS A 1 350 ? 11.395 -10.962 -10.911 1.00 76.25 350 CYS A N 1
ATOM 2641 C CA . CYS A 1 350 ? 10.462 -10.471 -11.926 1.00 76.25 350 CYS A CA 1
ATOM 2642 C C . CYS A 1 350 ? 10.816 -11.184 -13.228 1.00 76.25 350 CYS A C 1
ATOM 2644 O O . CYS A 1 350 ? 11.866 -10.953 -13.817 1.00 76.25 350 CYS A O 1
ATOM 2646 N N . SER A 1 351 ? 9.938 -12.068 -13.687 1.00 77.38 351 SER A N 1
ATOM 2647 C CA . SER A 1 351 ? 10.064 -12.712 -14.997 1.00 77.38 351 SER A CA 1
ATOM 2648 C C . SER A 1 351 ? 9.473 -11.843 -16.113 1.00 77.38 351 SER A C 1
ATOM 2650 O O . SER A 1 351 ? 9.011 -12.359 -17.131 1.00 77.38 351 SER A O 1
ATOM 2652 N N . CYS A 1 352 ? 9.362 -10.536 -15.877 1.00 81.88 352 CYS A N 1
ATOM 2653 C CA . CYS A 1 352 ? 8.886 -9.584 -16.862 1.00 81.88 352 CYS A CA 1
ATOM 2654 C C . CYS A 1 352 ? 9.927 -9.416 -17.972 1.00 81.88 352 CYS A C 1
ATOM 2656 O O . CYS A 1 352 ? 11.129 -9.549 -17.732 1.00 81.88 352 CYS A O 1
ATOM 2658 N N . SER A 1 353 ? 9.462 -9.081 -19.178 1.00 80.50 353 SER A N 1
ATOM 2659 C CA . SER A 1 353 ? 10.325 -8.868 -20.346 1.00 80.50 353 SER A CA 1
ATOM 2660 C C . SER A 1 353 ? 11.450 -7.874 -20.053 1.00 80.50 353 SER A C 1
ATOM 2662 O O . SER A 1 353 ? 12.587 -8.144 -20.416 1.00 80.50 353 SER A O 1
ATOM 2664 N N . THR A 1 354 ? 11.171 -6.792 -19.318 1.00 81.31 354 THR A N 1
ATOM 2665 C CA . THR A 1 354 ? 12.175 -5.823 -18.846 1.00 81.31 354 THR A CA 1
ATOM 2666 C C . THR A 1 354 ? 13.300 -6.472 -18.037 1.00 81.31 354 THR A C 1
ATOM 2668 O O . THR A 1 354 ? 14.470 -6.260 -18.343 1.00 81.31 354 THR A O 1
ATOM 2671 N N . CYS A 1 355 ? 12.981 -7.291 -17.030 1.00 82.44 355 CYS A N 1
ATOM 2672 C CA . CYS A 1 355 ? 14.002 -7.937 -16.202 1.00 82.44 355 CYS A CA 1
ATOM 2673 C C . CYS A 1 355 ? 14.789 -8.996 -16.962 1.00 82.44 355 CYS A C 1
ATOM 2675 O O . CYS A 1 355 ? 16.007 -9.045 -16.827 1.00 82.44 355 CYS A O 1
ATOM 2677 N N . SER A 1 356 ? 14.121 -9.817 -17.779 1.00 81.50 356 SER A N 1
ATOM 2678 C CA . SER A 1 356 ? 14.810 -10.785 -18.640 1.00 81.50 356 SER A CA 1
ATOM 2679 C C . SER A 1 356 ? 15.776 -10.078 -19.586 1.00 81.50 356 SER A C 1
ATOM 2681 O O . SER A 1 356 ? 16.938 -10.454 -19.685 1.00 81.50 356 SER A O 1
ATOM 2683 N N . HIS A 1 357 ? 15.321 -8.992 -20.202 1.00 79.81 357 HIS A N 1
ATOM 2684 C CA . HIS A 1 357 ? 16.113 -8.193 -21.120 1.00 79.81 357 HIS A CA 1
ATOM 2685 C C . HIS A 1 357 ? 17.336 -7.553 -20.442 1.00 79.81 357 HIS A C 1
ATOM 2687 O O . HIS A 1 357 ? 18.444 -7.592 -20.974 1.00 79.81 357 HIS A O 1
ATOM 2693 N N . ARG A 1 358 ? 17.167 -7.004 -19.237 1.00 80.88 358 ARG A N 1
ATOM 2694 C CA . ARG A 1 358 ? 18.277 -6.421 -18.472 1.00 80.88 358 ARG A CA 1
ATOM 2695 C C . ARG A 1 358 ? 19.233 -7.476 -17.916 1.00 80.88 358 ARG A C 1
ATOM 2697 O O . ARG A 1 358 ? 20.430 -7.216 -17.849 1.00 80.88 358 ARG A O 1
ATOM 2704 N N . ALA A 1 359 ? 18.744 -8.664 -17.564 1.00 82.56 359 ALA A N 1
ATOM 2705 C CA . ALA A 1 359 ? 19.597 -9.791 -17.193 1.00 82.56 359 ALA A CA 1
ATOM 2706 C C . ALA A 1 359 ? 20.502 -10.213 -18.363 1.00 82.56 359 ALA A C 1
ATOM 2708 O O . ALA A 1 359 ? 21.708 -10.343 -18.169 1.00 82.56 359 ALA A O 1
ATOM 2709 N N . GLU A 1 360 ? 19.952 -10.318 -19.579 1.00 81.69 360 GLU A N 1
ATOM 2710 C CA . GLU A 1 360 ? 20.733 -10.587 -20.796 1.00 81.69 360 GLU A CA 1
ATOM 2711 C C . GLU A 1 360 ? 21.816 -9.518 -21.022 1.00 81.69 360 GLU A C 1
ATOM 2713 O O . GLU A 1 360 ? 22.974 -9.855 -21.274 1.00 81.69 360 GLU A O 1
ATOM 2718 N N . LEU A 1 361 ? 21.480 -8.230 -20.860 1.00 79.25 361 LEU A N 1
ATOM 2719 C CA . LEU A 1 361 ? 22.459 -7.141 -20.977 1.00 79.25 361 LEU A CA 1
ATOM 2720 C C . LEU A 1 361 ? 23.603 -7.271 -19.958 1.00 79.25 361 LEU A C 1
ATOM 2722 O O . LEU A 1 361 ? 24.771 -7.157 -20.334 1.00 79.25 361 LEU A O 1
ATOM 2726 N N . ARG A 1 362 ? 23.296 -7.573 -18.691 1.00 82.56 362 ARG A N 1
ATOM 2727 C CA . ARG A 1 362 ? 24.315 -7.768 -17.643 1.00 82.56 362 ARG A CA 1
ATOM 2728 C C . ARG A 1 362 ? 25.214 -8.973 -17.918 1.00 82.56 362 ARG A C 1
ATOM 2730 O O . ARG A 1 362 ? 26.420 -8.901 -17.690 1.00 82.56 362 ARG A O 1
ATOM 2737 N N . GLU A 1 363 ? 24.657 -10.080 -18.408 1.00 83.94 363 GLU A N 1
ATOM 2738 C CA . GLU A 1 363 ? 25.446 -11.258 -18.789 1.00 83.94 363 GLU A CA 1
ATOM 2739 C C . GLU A 1 363 ? 26.426 -10.926 -19.922 1.00 83.94 363 GLU A C 1
ATOM 2741 O O . GLU A 1 363 ? 27.601 -11.299 -19.860 1.00 83.94 363 GLU A O 1
ATOM 2746 N N . MET A 1 364 ? 25.979 -10.162 -20.922 1.00 80.06 364 MET A N 1
ATOM 2747 C CA . MET A 1 364 ? 26.839 -9.682 -22.007 1.00 80.06 364 MET A CA 1
ATOM 2748 C C . MET A 1 364 ? 27.966 -8.770 -21.505 1.00 80.06 364 MET A C 1
ATOM 2750 O O . MET A 1 364 ? 29.108 -8.877 -21.960 1.00 80.06 364 MET A O 1
ATOM 2754 N N . GLU A 1 365 ? 27.682 -7.887 -20.548 1.00 80.06 365 GLU A N 1
ATOM 2755 C CA . GLU A 1 365 ? 28.697 -7.037 -19.916 1.00 80.06 365 GLU A CA 1
ATOM 2756 C C . GLU A 1 365 ? 29.723 -7.860 -19.128 1.00 80.06 365 GLU A C 1
ATOM 2758 O O . GLU A 1 365 ? 30.932 -7.663 -19.294 1.00 80.06 365 GLU A O 1
ATOM 2763 N N . ALA A 1 366 ? 29.261 -8.836 -18.341 1.00 82.94 366 ALA A N 1
ATOM 2764 C CA . ALA A 1 366 ? 30.113 -9.724 -17.554 1.00 82.94 366 ALA A CA 1
ATOM 2765 C C . ALA A 1 366 ? 31.066 -10.571 -18.421 1.00 82.94 366 ALA A C 1
ATOM 2767 O O . ALA A 1 366 ? 32.166 -10.908 -17.979 1.00 82.94 366 ALA A O 1
ATOM 2768 N N . MET A 1 367 ? 30.690 -10.872 -19.669 1.00 84.25 367 MET A N 1
ATOM 2769 C CA . MET A 1 367 ? 31.526 -11.600 -20.636 1.00 84.25 367 MET A CA 1
ATOM 2770 C C . MET A 1 367 ? 32.627 -10.749 -21.302 1.00 84.25 367 MET A C 1
ATOM 2772 O O . MET A 1 367 ? 33.348 -11.251 -22.165 1.00 84.25 367 MET A O 1
ATOM 2776 N N . GLY A 1 368 ? 32.823 -9.495 -20.875 1.00 82.25 368 GLY A N 1
ATOM 2777 C CA . GLY A 1 368 ? 33.878 -8.611 -21.390 1.00 82.25 368 GLY A CA 1
ATOM 2778 C C . GLY A 1 368 ? 33.389 -7.566 -22.395 1.00 82.25 368 GLY A C 1
ATOM 2779 O O . GLY A 1 368 ? 34.202 -6.991 -23.121 1.00 82.25 368 GLY A O 1
ATOM 2780 N N . GLY A 1 369 ? 32.082 -7.295 -22.402 1.00 70.12 369 GLY A N 1
ATOM 2781 C CA . GLY A 1 369 ? 31.433 -6.339 -23.289 1.00 70.12 369 GLY A CA 1
ATOM 2782 C C . GLY A 1 369 ? 30.980 -6.960 -24.609 1.00 70.12 369 GLY A C 1
ATOM 2783 O O . GLY A 1 369 ? 31.555 -7.923 -25.106 1.00 70.12 369 GLY A O 1
ATOM 2784 N N . ALA A 1 370 ? 29.933 -6.369 -25.180 1.00 72.06 370 ALA A N 1
ATOM 2785 C CA . ALA A 1 370 ? 29.353 -6.793 -26.444 1.00 72.06 370 ALA A CA 1
ATOM 2786 C C . ALA A 1 370 ? 30.388 -6.813 -27.583 1.00 72.06 370 ALA A C 1
ATOM 2788 O O . ALA A 1 370 ? 31.068 -5.826 -27.874 1.00 72.06 370 ALA A O 1
ATOM 2789 N N . THR A 1 371 ? 30.493 -7.968 -28.220 1.00 78.81 371 THR A N 1
ATOM 2790 C CA . THR A 1 371 ? 31.281 -8.216 -29.420 1.00 78.81 371 THR A CA 1
ATOM 2791 C C . THR A 1 371 ? 30.519 -7.769 -30.668 1.00 78.81 371 THR A C 1
ATOM 2793 O O . THR A 1 371 ? 29.320 -7.501 -30.638 1.00 78.81 371 THR A O 1
ATOM 2796 N N . GLU A 1 372 ? 31.195 -7.732 -31.816 1.00 74.44 372 GLU A N 1
ATOM 2797 C CA . GLU A 1 372 ? 30.535 -7.466 -33.102 1.00 74.44 372 GLU A CA 1
ATOM 2798 C C . GLU A 1 372 ? 29.463 -8.526 -33.438 1.00 74.44 372 GLU A C 1
ATOM 2800 O O . GLU A 1 372 ? 28.470 -8.218 -34.091 1.00 74.44 372 GLU A O 1
ATOM 2805 N N . ALA A 1 373 ? 29.610 -9.759 -32.932 1.00 73.31 373 ALA A N 1
ATOM 2806 C CA . ALA A 1 373 ? 28.597 -10.809 -33.065 1.00 73.31 373 ALA A CA 1
ATOM 2807 C C . ALA A 1 373 ? 27.336 -10.531 -32.224 1.00 73.31 373 ALA A C 1
ATOM 2809 O O . ALA A 1 373 ? 26.255 -11.014 -32.561 1.00 73.31 373 ALA A O 1
ATOM 2810 N N . ASP A 1 374 ? 27.457 -9.714 -31.177 1.00 82.06 374 ASP A N 1
ATOM 2811 C CA . ASP A 1 374 ? 26.354 -9.354 -30.291 1.00 82.06 374 ASP A CA 1
ATOM 2812 C C . ASP A 1 374 ? 25.531 -8.167 -30.814 1.00 82.06 374 ASP A C 1
ATOM 2814 O O . ASP A 1 374 ? 24.419 -7.931 -30.347 1.00 82.06 374 ASP A O 1
ATOM 2818 N N . LEU A 1 375 ? 26.028 -7.441 -31.824 1.00 86.44 375 LEU A N 1
ATOM 2819 C CA . LEU A 1 375 ? 25.337 -6.289 -32.415 1.00 86.44 375 LEU A CA 1
ATOM 2820 C C . LEU A 1 375 ? 23.962 -6.641 -32.972 1.00 86.44 375 LEU A C 1
ATOM 2822 O O . LEU A 1 375 ? 23.009 -5.895 -32.776 1.00 86.44 375 LEU A O 1
ATOM 2826 N N . GLU A 1 376 ? 23.844 -7.780 -33.655 1.00 85.31 376 GLU A N 1
ATOM 2827 C CA . GLU A 1 376 ? 22.563 -8.208 -34.221 1.00 85.31 376 GLU A CA 1
ATOM 2828 C C . GLU A 1 376 ? 21.569 -8.600 -33.117 1.00 85.31 376 GLU A C 1
ATOM 2830 O O . GLU A 1 376 ? 20.362 -8.406 -33.260 1.00 85.31 376 GLU A O 1
ATOM 2835 N N . ALA A 1 377 ? 22.066 -9.143 -32.000 1.00 84.75 377 ALA A N 1
ATOM 2836 C CA . ALA A 1 377 ? 21.242 -9.432 -30.834 1.00 84.75 377 ALA A CA 1
ATOM 2837 C C . ALA A 1 377 ? 20.765 -8.133 -30.172 1.00 84.75 377 ALA A C 1
ATOM 2839 O O . ALA A 1 377 ? 19.560 -7.975 -29.985 1.00 84.75 377 ALA A O 1
ATOM 2840 N N . LEU A 1 378 ? 21.670 -7.180 -29.931 1.00 89.31 378 LEU A N 1
ATOM 2841 C CA . LEU A 1 378 ? 21.340 -5.867 -29.374 1.00 89.31 378 LEU A CA 1
ATOM 2842 C C . LEU A 1 378 ? 20.357 -5.100 -30.266 1.00 89.31 378 LEU A C 1
ATOM 2844 O O . LEU A 1 378 ? 19.352 -4.608 -29.774 1.00 89.31 378 LEU A O 1
ATOM 2848 N N . ASP A 1 379 ? 20.567 -5.046 -31.580 1.00 89.25 379 ASP A N 1
ATOM 2849 C CA . ASP A 1 379 ? 19.634 -4.373 -32.492 1.00 89.25 379 ASP A CA 1
ATOM 2850 C C . ASP A 1 379 ? 18.230 -5.006 -32.449 1.00 89.25 379 ASP A C 1
ATOM 2852 O O . ASP A 1 379 ? 17.228 -4.295 -32.344 1.00 89.25 379 ASP A O 1
ATOM 2856 N N . ARG A 1 380 ? 18.132 -6.345 -32.443 1.00 88.50 380 ARG A N 1
ATOM 2857 C CA . ARG A 1 380 ? 16.841 -7.034 -32.268 1.00 88.50 380 ARG A CA 1
ATOM 2858 C C . ARG A 1 380 ? 16.203 -6.720 -30.918 1.00 88.50 380 ARG A C 1
ATOM 2860 O O . ARG A 1 380 ? 15.004 -6.458 -30.870 1.00 88.50 380 ARG A O 1
ATOM 2867 N N . MET A 1 381 ? 16.983 -6.727 -29.841 1.00 86.81 381 MET A N 1
ATOM 2868 C CA . MET A 1 381 ? 16.487 -6.424 -28.501 1.00 86.81 381 MET A CA 1
ATOM 2869 C C . MET A 1 381 ? 15.984 -4.979 -28.397 1.00 86.81 381 MET A C 1
ATOM 2871 O O . MET A 1 381 ? 14.897 -4.750 -27.873 1.00 86.81 381 MET A O 1
ATOM 2875 N N . GLY A 1 382 ? 16.725 -4.017 -28.953 1.00 91.75 382 GLY A N 1
ATOM 2876 C CA . GLY A 1 382 ? 16.338 -2.608 -28.988 1.00 91.75 382 GLY A CA 1
ATOM 2877 C C . GLY A 1 382 ? 15.067 -2.383 -29.804 1.00 91.75 382 GLY A C 1
ATOM 2878 O O . GLY A 1 382 ? 14.216 -1.584 -29.414 1.00 91.75 382 GLY A O 1
ATOM 2879 N N . LYS A 1 383 ? 14.885 -3.124 -30.906 1.00 91.25 383 LYS A N 1
ATOM 2880 C CA . LYS A 1 383 ? 13.652 -3.095 -31.710 1.00 91.25 383 LYS A CA 1
ATOM 2881 C C . LYS A 1 383 ? 12.458 -3.639 -30.944 1.00 91.25 383 LYS A C 1
ATOM 2883 O O . LYS A 1 383 ? 11.439 -2.961 -30.899 1.00 91.25 383 LYS A O 1
ATOM 2888 N N . ILE A 1 384 ? 12.602 -4.800 -30.305 1.00 85.94 384 ILE A N 1
ATOM 2889 C CA . ILE A 1 384 ? 11.540 -5.392 -29.478 1.00 85.94 384 ILE A CA 1
ATOM 2890 C C . ILE A 1 384 ? 11.167 -4.434 -28.342 1.00 85.94 384 ILE A C 1
ATOM 2892 O O . ILE A 1 384 ? 9.992 -4.135 -28.164 1.00 85.94 384 ILE A O 1
ATOM 2896 N N . ALA A 1 385 ? 12.154 -3.889 -27.623 1.00 85.12 385 ALA A N 1
ATOM 2897 C CA . ALA A 1 385 ? 11.905 -2.921 -26.557 1.00 85.12 385 ALA A CA 1
ATOM 2898 C C . ALA A 1 385 ? 11.180 -1.669 -27.073 1.00 85.12 385 ALA A C 1
ATOM 2900 O O . ALA A 1 385 ? 10.232 -1.204 -26.448 1.00 85.12 385 ALA A O 1
ATOM 2901 N N . PHE A 1 386 ? 11.572 -1.153 -28.239 1.00 91.06 386 PHE A N 1
ATOM 2902 C CA . PHE A 1 386 ? 10.921 0.003 -28.849 1.00 91.06 386 PHE A CA 1
ATOM 2903 C C . PHE A 1 386 ? 9.478 -0.293 -29.291 1.00 91.06 386 PHE A C 1
ATOM 2905 O O . PHE A 1 386 ? 8.596 0.535 -29.084 1.00 91.06 386 PHE A O 1
ATOM 2912 N N . GLU A 1 387 ? 9.226 -1.453 -29.904 1.00 87.12 387 GLU A N 1
ATOM 2913 C CA . GLU A 1 387 ? 7.893 -1.880 -30.360 1.00 87.12 387 GLU A CA 1
ATOM 2914 C C . GLU A 1 387 ? 6.934 -2.170 -29.197 1.00 87.12 387 GLU A C 1
ATOM 2916 O O . GLU A 1 387 ? 5.731 -1.956 -29.328 1.00 87.12 387 GLU A O 1
ATOM 2921 N N . GLU A 1 388 ? 7.463 -2.604 -28.052 1.00 80.88 388 GLU A N 1
ATOM 2922 C CA . GLU A 1 388 ? 6.727 -2.786 -26.794 1.00 80.88 388 GLU A CA 1
ATOM 2923 C C . GLU A 1 388 ? 6.580 -1.488 -25.980 1.00 80.88 388 GLU A C 1
ATOM 2925 O O . GLU A 1 388 ? 6.129 -1.532 -24.833 1.00 80.88 388 GLU A O 1
ATOM 2930 N N . GLU A 1 389 ? 6.982 -0.347 -26.551 1.00 85.25 389 GLU A N 1
ATOM 29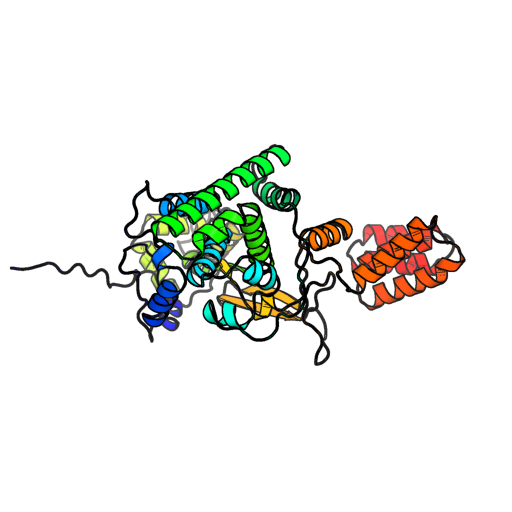31 C CA . GLU A 1 389 ? 6.960 0.982 -25.924 1.00 85.25 389 GLU A CA 1
ATOM 2932 C C . GLU A 1 389 ? 7.810 1.076 -24.636 1.00 85.25 389 GLU A C 1
ATOM 2934 O O . GLU A 1 389 ? 7.643 1.980 -23.818 1.00 85.25 389 GLU A O 1
ATOM 2939 N N . ARG A 1 390 ? 8.783 0.170 -24.459 1.00 80.94 390 ARG A N 1
ATOM 2940 C CA . ARG A 1 390 ? 9.778 0.184 -23.372 1.00 80.94 390 ARG A CA 1
ATOM 2941 C C . ARG A 1 390 ? 10.950 1.096 -23.734 1.00 80.94 390 ARG A C 1
ATOM 2943 O O . ARG A 1 390 ? 12.073 0.643 -23.963 1.00 80.94 390 ARG A O 1
ATOM 2950 N N . TYR A 1 391 ? 10.685 2.396 -23.841 1.00 89.62 391 TYR A N 1
ATOM 2951 C CA . TYR A 1 391 ? 11.644 3.346 -24.408 1.00 89.62 391 TYR A CA 1
ATOM 2952 C C . TYR A 1 391 ? 12.916 3.547 -23.571 1.00 89.62 391 TYR A C 1
ATOM 2954 O O . TYR A 1 391 ? 13.958 3.824 -24.165 1.00 89.62 391 TYR A O 1
ATOM 2962 N N . GLU A 1 392 ? 12.886 3.378 -22.241 1.00 86.06 392 GLU A N 1
ATOM 2963 C CA . GLU A 1 392 ? 14.115 3.364 -21.425 1.00 86.06 392 GLU A CA 1
ATOM 2964 C C . GLU A 1 392 ? 15.002 2.169 -21.765 1.00 86.06 392 GLU A C 1
ATOM 2966 O O . GLU A 1 392 ? 16.180 2.350 -22.057 1.00 86.06 392 GLU A O 1
ATOM 2971 N N . ASP A 1 393 ? 14.431 0.964 -21.814 1.00 84.06 393 ASP A N 1
ATOM 2972 C CA . ASP A 1 393 ? 15.170 -0.244 -22.189 1.00 84.06 393 ASP A CA 1
ATOM 2973 C C . ASP A 1 393 ? 15.718 -0.124 -23.621 1.00 84.06 393 ASP A C 1
ATOM 2975 O O . ASP A 1 393 ? 16.877 -0.435 -23.886 1.00 84.06 393 ASP A O 1
ATOM 2979 N N . ALA A 1 394 ? 14.915 0.408 -24.549 1.00 91.25 394 ALA A N 1
ATOM 2980 C CA . ALA A 1 394 ? 15.362 0.679 -25.911 1.00 91.25 394 ALA A CA 1
ATOM 2981 C C . ALA A 1 394 ? 16.520 1.692 -25.942 1.00 91.25 394 ALA A C 1
ATOM 2983 O O . ALA A 1 394 ? 17.470 1.508 -26.702 1.00 91.25 394 ALA A O 1
ATOM 2984 N N . CYS A 1 395 ? 16.470 2.747 -25.118 1.00 93.00 395 CYS A N 1
ATOM 2985 C CA . CYS A 1 395 ? 17.571 3.700 -24.976 1.00 93.00 395 CYS A CA 1
ATOM 2986 C C . CYS A 1 395 ? 18.848 3.020 -24.478 1.00 93.00 395 CYS A C 1
ATOM 2988 O O . CYS A 1 395 ? 19.899 3.233 -25.081 1.00 93.00 395 CYS A O 1
ATOM 2990 N N . ASP A 1 396 ? 18.758 2.198 -23.431 1.00 88.56 396 ASP A N 1
ATOM 2991 C CA . ASP A 1 396 ? 19.906 1.491 -22.858 1.00 88.56 396 ASP A CA 1
ATOM 2992 C C . ASP A 1 396 ? 20.578 0.614 -23.927 1.00 88.56 396 ASP A C 1
ATOM 2994 O O . ASP A 1 396 ? 21.783 0.727 -24.169 1.00 88.56 396 ASP A O 1
ATOM 2998 N N . VAL A 1 397 ? 19.788 -0.158 -24.678 1.00 91.00 397 VAL A N 1
ATOM 2999 C CA . VAL A 1 397 ? 20.298 -1.015 -25.758 1.00 91.00 397 VAL A CA 1
ATOM 3000 C C . VAL A 1 397 ? 20.896 -0.214 -26.905 1.00 91.00 397 VAL A C 1
ATOM 3002 O O . VAL A 1 397 ? 22.027 -0.477 -27.318 1.00 91.00 397 VAL A O 1
ATOM 3005 N N . TYR A 1 398 ? 20.161 0.760 -27.450 1.00 94.56 398 TYR A N 1
ATOM 3006 C CA . TYR A 1 398 ? 20.645 1.506 -28.608 1.00 94.56 398 TYR A CA 1
ATOM 3007 C C . TYR A 1 398 ? 21.863 2.357 -28.268 1.00 94.56 398 TYR A C 1
ATOM 3009 O O . TYR A 1 398 ? 22.747 2.479 -29.115 1.00 94.56 398 TYR A O 1
ATOM 3017 N N . SER A 1 399 ? 21.960 2.877 -27.038 1.00 93.00 399 SER A N 1
ATOM 3018 C CA . SER A 1 399 ? 23.164 3.562 -26.562 1.00 93.00 399 SER A CA 1
ATOM 3019 C C . SER A 1 399 ? 24.395 2.653 -26.669 1.00 93.00 399 SER A C 1
ATOM 3021 O O . SER A 1 399 ? 25.448 3.081 -27.143 1.00 93.00 399 SER A O 1
ATOM 3023 N N . ARG A 1 400 ? 24.238 1.358 -26.370 1.00 88.75 400 ARG A N 1
ATOM 3024 C CA . ARG A 1 400 ? 25.313 0.377 -26.507 1.00 88.75 400 ARG A CA 1
ATOM 3025 C C . ARG A 1 400 ? 25.632 0.040 -27.960 1.00 88.75 400 ARG A C 1
ATOM 3027 O O . ARG A 1 400 ? 26.805 -0.051 -28.320 1.00 88.75 400 ARG A O 1
ATOM 3034 N N . VAL A 1 401 ? 24.615 -0.103 -28.812 1.00 92.00 401 VAL A N 1
ATOM 3035 C CA . VAL A 1 401 ? 24.820 -0.327 -30.255 1.00 92.00 401 VAL A CA 1
ATOM 3036 C C . VAL A 1 401 ? 25.621 0.827 -30.863 1.00 92.00 401 VAL A C 1
ATOM 3038 O O . VAL A 1 401 ? 26.606 0.586 -31.557 1.00 92.00 401 VAL A O 1
ATOM 3041 N N . VAL A 1 402 ? 25.278 2.085 -30.559 1.00 93.00 402 VAL A N 1
ATOM 3042 C CA . VAL A 1 402 ? 25.996 3.242 -31.125 1.00 93.00 402 VAL A CA 1
ATOM 3043 C C . VAL A 1 402 ? 27.424 3.396 -30.591 1.00 93.00 402 VAL A C 1
ATOM 3045 O O . VAL A 1 402 ? 28.287 3.922 -31.298 1.00 93.00 402 VAL A O 1
ATOM 3048 N N . GLU A 1 403 ? 27.714 2.911 -29.381 1.00 89.75 403 GLU A N 1
ATOM 3049 C CA . GLU A 1 403 ? 29.081 2.849 -28.850 1.00 89.75 403 GLU A CA 1
ATOM 3050 C C . GLU A 1 403 ? 29.969 1.880 -29.640 1.00 89.75 403 GLU A C 1
ATOM 3052 O O . GLU A 1 403 ? 31.137 2.190 -29.894 1.00 89.75 403 GLU A O 1
ATOM 3057 N N . LEU A 1 404 ? 29.412 0.741 -30.056 1.00 88.50 404 LEU A N 1
ATOM 3058 C CA . LEU A 1 404 ? 30.115 -0.311 -30.793 1.00 88.50 404 LEU A CA 1
ATOM 3059 C C . LEU A 1 404 ? 30.211 -0.004 -32.294 1.00 88.50 404 LEU A C 1
ATOM 3061 O O . LEU A 1 404 ? 31.264 -0.186 -32.903 1.00 88.50 404 LEU A O 1
ATOM 3065 N N . THR A 1 405 ? 29.135 0.514 -32.889 1.00 89.50 405 THR A N 1
ATOM 3066 C CA . THR A 1 405 ? 29.045 0.850 -34.316 1.00 89.50 405 THR A CA 1
ATOM 3067 C C . THR A 1 405 ? 28.697 2.313 -34.521 1.00 89.50 405 THR A C 1
ATOM 3069 O O . THR A 1 405 ? 27.630 2.658 -35.024 1.00 89.50 405 THR A O 1
ATOM 3072 N N . ARG A 1 406 ? 29.644 3.205 -34.219 1.00 88.50 406 ARG A N 1
ATOM 3073 C CA . ARG A 1 406 ? 29.457 4.657 -34.410 1.00 88.50 406 ARG A CA 1
ATOM 3074 C C . ARG A 1 406 ? 29.048 5.065 -35.830 1.00 88.50 406 ARG A C 1
ATOM 3076 O O . ARG A 1 406 ? 28.484 6.139 -35.997 1.00 88.50 406 ARG A O 1
ATOM 3083 N N . ALA A 1 407 ? 29.349 4.244 -36.838 1.00 89.25 407 ALA A N 1
ATOM 3084 C CA . ALA A 1 407 ? 29.001 4.495 -38.236 1.00 89.25 407 ALA A CA 1
ATOM 3085 C C . ALA A 1 407 ? 27.584 4.026 -38.628 1.00 89.25 407 ALA A C 1
ATOM 3087 O O . ALA A 1 407 ? 27.134 4.345 -39.729 1.00 89.25 407 ALA A O 1
ATOM 3088 N N . ASP A 1 408 ? 26.882 3.278 -37.770 1.00 89.56 408 ASP A N 1
ATOM 3089 C CA . ASP A 1 408 ? 25.526 2.814 -38.055 1.00 89.56 408 ASP A CA 1
ATOM 3090 C C . ASP A 1 408 ? 24.504 3.925 -37.785 1.00 89.56 408 ASP A C 1
ATOM 3092 O O . ASP A 1 408 ? 24.000 4.103 -36.676 1.00 89.56 408 ASP A O 1
ATOM 3096 N N . GLY A 1 409 ? 24.178 4.681 -38.834 1.00 92.00 409 GLY A N 1
ATOM 3097 C CA . GLY A 1 409 ? 23.168 5.735 -38.759 1.00 92.00 409 GLY A CA 1
ATOM 3098 C C . GLY A 1 409 ? 21.776 5.230 -38.362 1.00 92.00 409 GLY A C 1
ATOM 3099 O O . GLY A 1 409 ? 20.993 6.005 -37.818 1.00 92.00 409 GLY A O 1
ATOM 3100 N N . SER A 1 410 ? 21.451 3.952 -38.591 1.00 92.94 410 SER A N 1
ATOM 3101 C CA . SER A 1 410 ? 20.145 3.403 -38.216 1.00 92.94 410 SER A CA 1
ATOM 3102 C C . SER A 1 410 ? 20.006 3.239 -36.699 1.00 92.94 410 SER A C 1
ATOM 3104 O O . SER A 1 410 ? 18.967 3.611 -36.148 1.00 92.94 410 SER A O 1
ATOM 3106 N N . ALA A 1 411 ? 21.077 2.817 -36.020 1.00 92.69 411 ALA A N 1
ATOM 3107 C CA . ALA A 1 411 ? 21.140 2.732 -34.563 1.00 92.69 411 ALA A CA 1
ATOM 3108 C C . ALA A 1 411 ? 21.026 4.115 -33.897 1.00 92.69 411 ALA A C 1
ATOM 3110 O O . ALA A 1 411 ? 20.252 4.283 -32.956 1.00 92.69 411 ALA A O 1
ATOM 3111 N N . TRP A 1 412 ? 21.710 5.136 -34.431 1.00 96.25 412 TRP A N 1
ATOM 3112 C CA . TRP A 1 412 ? 21.580 6.526 -33.960 1.00 96.25 412 TRP A CA 1
ATOM 3113 C C . TRP A 1 412 ? 20.154 7.065 -34.118 1.00 96.25 412 TRP A C 1
ATOM 3115 O O . TRP A 1 412 ? 19.614 7.699 -33.209 1.00 96.25 412 TRP A O 1
ATOM 3125 N N . VAL A 1 413 ? 19.509 6.781 -35.256 1.00 96.06 413 VAL A N 1
ATOM 3126 C CA . VAL A 1 413 ? 18.111 7.172 -35.482 1.00 96.06 413 VAL A CA 1
ATOM 3127 C C . VAL A 1 413 ? 17.195 6.504 -34.462 1.00 96.06 413 VAL A C 1
ATOM 3129 O O . VAL A 1 413 ? 16.368 7.190 -33.859 1.00 96.06 413 VAL A O 1
ATOM 3132 N N . ALA A 1 414 ? 17.346 5.197 -34.248 1.00 96.62 414 ALA A N 1
ATOM 3133 C CA . ALA A 1 414 ? 16.539 4.448 -33.294 1.00 96.62 414 ALA A CA 1
ATOM 3134 C C . ALA A 1 414 ? 16.757 4.928 -31.847 1.00 96.62 414 ALA A C 1
ATOM 3136 O O . ALA A 1 414 ? 15.777 5.142 -31.132 1.00 96.62 414 ALA A O 1
ATOM 3137 N N . TYR A 1 415 ? 18.005 5.222 -31.461 1.00 97.19 415 TYR A N 1
ATOM 3138 C CA . TYR A 1 415 ? 18.332 5.787 -30.153 1.00 97.19 415 TYR A CA 1
ATOM 3139 C C . TYR A 1 415 ? 17.659 7.147 -29.928 1.00 97.19 415 TYR A C 1
ATOM 3141 O O . TYR A 1 415 ? 16.957 7.346 -28.937 1.00 97.19 415 TYR A O 1
ATOM 3149 N N . GLY A 1 416 ? 17.802 8.077 -30.877 1.00 97.25 416 GLY A N 1
ATOM 3150 C CA . GLY A 1 416 ? 17.182 9.397 -30.759 1.00 97.25 416 GLY A CA 1
ATOM 3151 C C . GLY A 1 416 ? 15.651 9.326 -30.753 1.00 97.25 416 GLY A C 1
ATOM 3152 O O . GLY A 1 416 ? 15.008 10.067 -30.011 1.00 97.25 416 GLY A O 1
ATOM 3153 N N . ARG A 1 417 ? 15.049 8.380 -31.493 1.00 97.31 417 ARG A N 1
ATOM 3154 C CA . ARG A 1 417 ? 13.600 8.125 -31.429 1.00 97.31 417 ARG A CA 1
ATOM 3155 C C . ARG A 1 417 ? 13.177 7.633 -30.049 1.00 97.31 417 ARG A C 1
ATOM 3157 O O . ARG A 1 417 ? 12.147 8.087 -29.561 1.00 97.31 417 ARG A O 1
ATOM 3164 N N . ALA A 1 418 ? 13.930 6.724 -29.432 1.00 96.12 418 ALA A N 1
ATOM 3165 C CA . ALA A 1 418 ? 13.627 6.239 -28.087 1.00 96.12 418 ALA A CA 1
ATOM 3166 C C . ALA A 1 418 ? 13.689 7.390 -27.065 1.00 96.12 418 ALA A C 1
ATOM 3168 O O . ALA A 1 418 ? 12.751 7.573 -26.296 1.00 96.12 418 ALA A O 1
ATOM 3169 N N . LEU A 1 419 ? 14.713 8.249 -27.147 1.00 95.62 419 LEU A N 1
ATOM 3170 C CA . LEU A 1 419 ? 14.845 9.436 -26.291 1.00 95.62 419 LEU A CA 1
ATOM 3171 C C . LEU A 1 419 ? 13.686 10.424 -26.456 1.00 95.62 419 LEU A C 1
ATOM 3173 O O . LEU A 1 419 ? 13.205 10.974 -25.470 1.00 95.62 419 LEU A O 1
ATOM 3177 N N . VAL A 1 420 ? 13.228 10.647 -27.687 1.00 95.44 420 VAL A N 1
ATOM 3178 C CA . VAL A 1 420 ? 12.077 11.515 -27.962 1.00 95.44 420 VAL A CA 1
ATOM 3179 C C . VAL A 1 420 ? 10.786 10.959 -27.358 1.00 95.44 420 VAL A C 1
ATOM 3181 O O . VAL A 1 420 ? 10.020 11.731 -26.796 1.00 95.44 420 VAL A O 1
ATOM 3184 N N . ASN A 1 421 ? 10.557 9.643 -27.418 1.00 92.25 421 ASN A N 1
ATOM 3185 C CA . ASN A 1 421 ? 9.374 9.031 -26.799 1.00 92.25 421 ASN A CA 1
ATOM 3186 C C . ASN A 1 421 ? 9.425 9.028 -25.256 1.00 92.25 421 ASN A C 1
ATOM 3188 O O . ASN A 1 421 ? 8.393 8.848 -24.624 1.00 92.25 421 ASN A O 1
ATOM 3192 N N . LEU A 1 422 ? 10.597 9.274 -24.658 1.00 89.00 422 LEU A N 1
ATOM 3193 C CA . LEU A 1 422 ? 10.768 9.561 -23.224 1.00 89.00 422 LEU A CA 1
ATOM 3194 C C . LEU A 1 422 ? 10.675 11.061 -22.891 1.00 89.00 422 LEU A C 1
ATOM 3196 O O . LEU A 1 422 ? 11.122 11.479 -21.824 1.00 89.00 422 LEU A O 1
ATOM 3200 N N . ASP A 1 423 ? 10.225 11.897 -23.829 1.00 94.12 423 ASP A N 1
ATOM 3201 C CA . ASP A 1 423 ? 10.224 13.361 -23.718 1.00 94.12 423 ASP A CA 1
ATOM 3202 C C . ASP A 1 423 ? 11.611 13.991 -23.462 1.00 94.12 423 ASP A C 1
ATOM 3204 O O . ASP A 1 423 ? 11.745 15.145 -23.048 1.00 94.12 423 ASP A O 1
ATOM 3208 N N . ARG A 1 424 ? 12.699 13.278 -23.785 1.00 93.31 424 ARG A N 1
ATOM 3209 C CA . ARG A 1 424 ? 14.085 13.774 -23.688 1.00 93.31 424 ARG A CA 1
ATOM 3210 C C . ARG A 1 424 ? 14.522 14.435 -24.998 1.00 93.31 424 ARG A C 1
ATOM 3212 O O . ARG A 1 424 ? 15.561 14.098 -25.570 1.00 93.31 424 ARG A O 1
ATOM 3219 N N . TRP A 1 425 ? 13.725 15.393 -25.469 1.00 93.44 425 TRP A N 1
ATOM 3220 C CA . TRP A 1 425 ? 13.834 16.033 -26.789 1.00 93.44 425 TRP A CA 1
ATOM 3221 C C . TRP A 1 425 ? 15.226 16.596 -27.108 1.00 93.44 425 TRP A C 1
ATOM 3223 O O . TRP A 1 425 ? 15.734 16.391 -28.210 1.00 93.44 425 TRP A O 1
ATOM 3233 N N . SER A 1 426 ? 15.864 17.276 -26.148 1.00 93.12 426 SER A N 1
ATOM 3234 C CA . SER A 1 426 ? 17.199 17.867 -26.325 1.00 93.12 426 SER A CA 1
ATOM 3235 C C . SER A 1 426 ? 18.266 16.804 -26.581 1.00 93.12 426 SER A C 1
ATOM 3237 O O . SER A 1 426 ? 18.998 16.892 -27.564 1.00 93.12 426 SER A O 1
ATOM 3239 N N . ARG A 1 427 ? 18.292 15.747 -25.759 1.00 93.00 427 ARG A N 1
ATOM 3240 C CA . ARG A 1 427 ? 19.198 14.608 -25.952 1.00 93.00 427 ARG A CA 1
ATOM 3241 C C . ARG A 1 427 ? 18.911 13.875 -27.259 1.00 93.00 427 ARG A C 1
ATOM 3243 O O . ARG A 1 427 ? 19.850 13.514 -27.956 1.00 93.00 427 ARG A O 1
ATOM 3250 N N . GLY A 1 428 ? 17.638 13.676 -27.608 1.00 94.19 428 GLY A N 1
ATOM 3251 C CA . GLY A 1 428 ? 17.255 13.048 -28.876 1.00 94.19 428 GLY A CA 1
ATOM 3252 C C . GLY A 1 428 ? 17.771 13.822 -30.094 1.00 94.19 428 GLY A C 1
ATOM 3253 O O . GLY A 1 428 ? 18.319 13.223 -31.016 1.00 94.19 428 GLY A O 1
ATOM 3254 N N . TYR A 1 429 ? 17.671 15.155 -30.065 1.00 93.44 429 TYR A N 1
ATOM 3255 C CA . TYR A 1 429 ? 18.221 16.022 -31.108 1.00 93.44 429 TYR A CA 1
ATOM 3256 C C . TYR A 1 429 ? 19.753 15.962 -31.173 1.00 93.44 429 TYR A C 1
ATOM 3258 O O . TYR A 1 429 ? 20.310 15.851 -32.264 1.00 93.44 429 TYR A O 1
ATOM 3266 N N . ASP A 1 430 ? 20.432 15.992 -30.022 1.00 93.06 430 ASP A N 1
ATOM 3267 C CA . ASP A 1 430 ? 21.896 15.905 -29.958 1.00 93.06 430 ASP A CA 1
ATOM 3268 C C . ASP A 1 430 ? 22.430 14.584 -30.528 1.00 93.06 430 ASP A C 1
ATOM 3270 O O . ASP A 1 430 ? 23.474 14.580 -31.172 1.00 93.06 430 ASP A O 1
ATOM 3274 N N . VAL A 1 431 ? 21.703 13.481 -30.327 1.00 93.88 431 VAL A N 1
ATOM 3275 C CA . VAL A 1 431 ? 22.026 12.141 -30.847 1.00 93.88 431 VAL A CA 1
ATOM 3276 C C . VAL A 1 431 ? 21.871 12.052 -32.374 1.00 93.88 431 VAL A C 1
ATOM 3278 O O . VAL A 1 431 ? 22.566 11.265 -33.010 1.00 93.88 431 VAL A O 1
ATOM 3281 N N . TRP A 1 432 ? 20.992 12.849 -32.989 1.00 91.00 432 TRP A N 1
ATOM 3282 C CA . TRP A 1 432 ? 20.804 12.869 -34.449 1.00 91.00 432 TRP A CA 1
ATOM 3283 C C . TRP A 1 432 ? 21.752 13.808 -35.204 1.00 91.00 432 TRP A C 1
ATOM 3285 O O . TRP A 1 432 ? 21.806 13.740 -36.435 1.00 91.00 432 TRP A O 1
ATOM 3295 N N . ARG A 1 433 ? 22.447 14.701 -34.499 1.00 88.75 433 ARG A N 1
ATOM 3296 C CA . ARG A 1 433 ? 23.349 15.699 -35.081 1.00 88.75 433 ARG A CA 1
ATOM 3297 C C . ARG A 1 433 ? 24.755 15.144 -35.265 1.00 88.75 433 ARG A C 1
ATOM 3299 O O . ARG A 1 433 ? 25.311 15.375 -36.363 1.00 88.75 433 ARG A O 1
#

pLDDT: mean 73.14, std 19.18, range [24.28, 97.75]

Foldseek 3Di:
DDDPDDCPPDPDLQQAVVSVVLPDPAHWDADPLQQRDIDRHPVRVVLLCLQACVLLRCSVPDPPALSVVLVVLCVVVVLQLLVVLLSVVSNVLQVLDAPVSVLVCVQCVAQPSVCSVPNGGHDRDDDGDDADDQQVVQLVVLVVVCPDDPDDSNVSSVVVLVSLQSSLVSSLSSSVVVPRNCSVNSVVVGSRVSVLSSVLSVLQWDKDWAQDLVSCLLVVLGDPRSVVSVVVVCVVVVVSVCLQVVQQPPDDPDPPDDDRPSVSNVVCVVVVVDDRPIDIDIDHDVVSVQAAADPPFQWDWDADSSVRDIDIGGPDDDDPPRGGHDHSDDDDDDPVVSCVVCVNSSVNDPPYPLRVLVVVVVVCVVVVHDDPVCLVVLVVSLVVCVVVVVLVSNLVSLVRSCVVCVPPLVSLLSNLVSCVSVVVNVVSVVSND